Protein 2J1D (pdb70)

Secondary structure (P-SEA, 3-state):
cbbbbbcbbbbbccccccccccccccccccccaaaaaaacaaaaaaaaccccccccccccaaaaaaaaaaaaaacccaaaaaaaaaaccccccccaaaaaaaaaacccaaaaaaaaacccccccccaaaaaaaaaaaccaaaaaaaaaaaaaaaaaaaaacaaaaaaaaaaaaaaaccaaaaaaaaaaaaaaaaaaccccccccccccccccccccccccccccccaaaaaaaaacccccccccccccccaaaaaaaccaaaaaaaaaaaaaaaaaaaaaaaaaaaccccccccccccaaaaaaaaaaaaaaaaaaaaaaaaaaaaaaaaaccccccccccaaaaaaaaaaaaaaaaaaaaaaaaaaaaaaaaaaaaaaaaaaaaaaaaaaaaac

Sequence (395 aa):
KSIPQPTNALKSFNWSKLPENKLEGTVWTEIDDTKVFKILDLEDLERTFSAYQKELSVIDGRRAQNCNILLSRLKLSNDEIKRAILTMDEQEDLPKDMLEQLLKFVPEKSDIDLLEEHKHELDRMAKADRFLFEMSRINHYQQRLQSLYFKKKFAERVAEVKPKVEAIRSGSEEVFRSGALKQLLEVVLAFGNYMNKGQRGNAYGFKISSLNKIADTKSSIDKNITLLHYLITIVENKYPSVLNLNEELRDIPQAAKVNMTELDKEISTLRSGLKAVETELEYQKSQPPQPGDKFVSVVSQFITVASFSFSDVEDLLAEAKDLFTKAVKHFG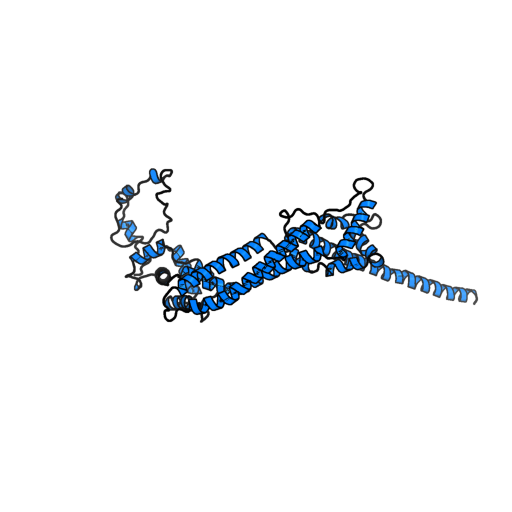EEAGKIQPDEFFGIFDQFLQAVSEAKQENENMRKKKEEEERRARMEAQLKEQRERERKMRKAK

Nearest PDB structures (foldseek):
  2j1d-assembly1_G-2  TM=1.003E+00  e=2.686E-51  Homo sapiens
  2z6e-assembly1_B  TM=9.834E-01  e=9.399E-45  unclassified
  2z6e-assembly1_A  TM=9.762E-01  e=1.343E-44  unclassified
  2z6e-assembly2_D  TM=9.800E-01  e=4.093E-44  unclassified
  2z6e-assembly2_C  TM=9.872E-01  e=8.732E-44  unclassified

Radius of gyration: 37.24 Å; Cα contacts (8 Å, |Δi|>4): 347; chains: 1; bounding box: 54×69×130 Å

B-factor: mean 68.53, std 13.22, range [30.01, 106.62]

Foldseek 3Di:
DADDDDPAAFADDPDDDDPPVPDPPDCVVVDDCNVVRVVDPVVVVCVVTPLPVVAGHHPDPVLQVLVVVLCVVLVDALVRVLLCLQQLRPVVSQDLVSLVSVLVSAADPVLQVVLVVVVVPLVRHDRSSNNNNSCVPRVPSNLSSLLSNLLNCLVVLLVVQQLLLCLLQLLLVLLLPQPLVVVLQVVVLVVQLVVVPDPSHPDPGDFLLVLVCQQVAADPVDRNDTSLLVSLVVCVVPPVSNVCSCVSNVSLVVLLPDDPVVSVVSLVCLVVSLVSLVVVLVVVVPDDDDPSRCSVVVSVVSCVCSVVSSVVVVVSNVNSLVSSQVSCVSRPHDPPPDGSNGVSVSVVVSSVVSVVSVVVSVVVVVVVVVCVVVVVVCVVVVVVVVVVVVVVVVD

Structure (mmCIF, N/CA/C/O backbone):
data_2J1D
#
_entry.id   2J1D
#
_cell.length_a   100.897
_cell.length_b   100.343
_cell.length_c   148.397
_cell.angle_alpha   90.00
_cell.angle_beta   90.00
_cell.angle_gamma   90.00
#
_symmetry.space_group_name_H-M   'I 2 2 2'
#
loop_
_entity.id
_entity.type
_entity.pdbx_description
1 polymer 'DISHEVELED-ASSOCIATED ACTIVATOR OF MORPHOGENESIS 1'
2 non-polymer 'PHOSPHATE ION'
3 non-polymer GLYCEROL
4 water water
#
loop_
_atom_site.group_PDB
_atom_site.id
_atom_site.type_symbol
_atom_site.label_atom_id
_atom_site.label_alt_id
_atom_site.label_comp_id
_atom_site.label_asym_id
_atom_site.label_entity_id
_atom_site.label_seq_id
_atom_site.pdbx_PDB_ins_code
_atom_site.Cartn_x
_atom_site.Cartn_y
_atom_site.Cartn_z
_atom_site.occupancy
_atom_site.B_iso_or_equiv
_atom_site.auth_seq_id
_atom_site.auth_comp_id
_atom_site.auth_asym_id
_atom_site.auth_atom_id
_atom_site.pdbx_PDB_model_num
ATOM 1 N N . LYS A 1 6 ? 49.283 45.693 -45.583 1.00 95.53 601 LYS G N 1
ATOM 2 C CA . LYS A 1 6 ? 48.698 44.510 -44.882 1.00 95.55 601 LYS G CA 1
ATOM 3 C C . LYS A 1 6 ? 49.237 43.199 -45.499 1.00 95.41 601 LYS G C 1
ATOM 4 O O . LYS A 1 6 ? 50.005 42.481 -44.858 1.00 95.37 601 LYS G O 1
ATOM 10 N N . SER A 1 7 ? 48.817 42.912 -46.737 1.00 95.28 602 SER G N 1
ATOM 11 C CA . SER A 1 7 ? 49.471 41.895 -47.684 1.00 95.19 602 SER G CA 1
ATOM 12 C C . SER A 1 7 ? 49.419 40.372 -47.758 1.00 94.97 602 SER G C 1
ATOM 13 O O . SER A 1 7 ? 50.129 39.817 -48.611 1.00 95.17 602 SER G O 1
ATOM 16 N N . ILE A 1 8 ? 48.655 39.531 -47.018 1.00 94.50 603 ILE G N 1
ATOM 17 C CA . ILE A 1 8 ? 48.841 38.095 -47.051 1.00 94.00 603 ILE G CA 1
ATOM 18 C C . ILE A 1 8 ? 47.799 37.546 -48.060 1.00 93.58 603 ILE G C 1
ATOM 19 O O . ILE A 1 8 ? 46.750 38.174 -48.243 1.00 93.50 603 ILE G O 1
ATOM 24 N N . PRO A 1 9 ? 48.082 36.413 -48.751 1.00 93.02 604 PRO G N 1
ATOM 25 C CA . PRO A 1 9 ? 47.073 35.834 -49.646 1.00 92.72 604 PRO G CA 1
ATOM 26 C C . PRO A 1 9 ? 46.160 34.894 -48.880 1.00 92.52 604 PRO G C 1
ATOM 27 O O . PRO A 1 9 ? 46.525 34.441 -47.801 1.00 92.78 604 PRO G O 1
ATOM 31 N N . GLN A 1 10 ? 44.990 34.583 -49.424 1.00 92.30 605 GLN G N 1
ATOM 32 C CA . GLN A 1 10 ? 44.041 33.730 -48.698 1.00 91.93 605 GLN G CA 1
ATOM 33 C C . GLN A 1 10 ? 43.642 32.508 -49.546 1.00 91.15 605 GLN G C 1
ATOM 34 O O . GLN A 1 10 ? 43.731 32.551 -50.770 1.00 90.67 605 GLN G O 1
ATOM 40 N N . PRO A 1 11 ? 43.245 31.403 -48.883 1.00 90.51 606 PRO G N 1
ATOM 41 C CA . PRO A 1 11 ? 43.076 30.086 -49.509 1.00 90.20 606 PRO G CA 1
ATOM 42 C C . PRO A 1 11 ? 41.979 29.993 -50.567 1.00 90.00 606 PRO G C 1
ATOM 43 O O . PRO A 1 11 ? 41.087 30.844 -50.614 1.00 90.12 606 PRO G O 1
ATOM 47 N N . THR A 1 12 ? 42.046 28.950 -51.395 1.00 89.53 607 THR G N 1
ATOM 48 C CA . THR A 1 12 ? 40.960 28.637 -52.327 1.00 89.29 607 THR G CA 1
ATOM 49 C C . THR A 1 12 ? 39.737 28.110 -51.557 1.00 88.48 607 THR G C 1
ATOM 50 O O . THR A 1 12 ? 38.624 28.587 -51.775 1.00 88.49 607 THR G O 1
ATOM 54 N N . ASN A 1 13 ? 39.949 27.147 -50.653 1.00 87.59 608 ASN G N 1
ATOM 55 C CA . ASN A 1 13 ? 38.900 26.719 -49.697 1.00 86.71 608 ASN G CA 1
ATOM 56 C C . ASN A 1 13 ? 39.307 26.891 -48.231 1.00 85.77 608 ASN G C 1
ATOM 57 O O . ASN A 1 13 ? 40.491 26.882 -47.887 1.00 85.39 608 ASN G O 1
ATOM 62 N N . ALA A 1 14 ? 38.290 27.015 -47.385 1.00 84.62 609 ALA G N 1
ATOM 63 C CA . ALA A 1 14 ? 38.441 27.256 -45.954 1.00 83.89 609 ALA G CA 1
ATOM 64 C C . ALA A 1 14 ? 39.333 26.224 -45.271 1.00 83.10 609 ALA G C 1
ATOM 65 O O . ALA A 1 14 ? 39.351 25.047 -45.650 1.00 83.14 609 ALA G O 1
ATOM 67 N N . LEU A 1 15 ? 40.065 26.683 -44.261 1.00 81.80 610 LEU G N 1
ATOM 68 C CA . LEU A 1 15 ? 41.006 25.838 -43.539 1.00 81.06 610 LEU G CA 1
ATOM 69 C C . LEU A 1 15 ? 40.566 25.611 -42.090 1.00 80.56 610 LEU G C 1
ATOM 70 O O . LEU A 1 15 ? 39.742 26.346 -41.551 1.00 80.67 610 LEU G O 1
ATOM 75 N N . LYS A 1 16 ? 41.110 24.552 -41.498 1.00 79.96 611 LYS G N 1
ATOM 76 C CA . LYS A 1 16 ? 41.115 24.344 -40.047 1.00 79.27 611 LYS G CA 1
ATOM 77 C C . LYS A 1 16 ? 41.798 25.517 -39.334 1.00 78.70 611 LYS G C 1
ATOM 78 O O . LYS A 1 16 ? 42.745 26.105 -39.868 1.00 78.05 611 LYS G O 1
ATOM 84 N N . SER A 1 17 ? 41.345 25.830 -38.117 1.00 77.83 612 SER G N 1
ATOM 85 C CA . SER A 1 17 ? 41.893 26.973 -37.377 1.00 76.81 612 SER G CA 1
ATOM 86 C C . SER A 1 17 ? 43.101 26.619 -36.520 1.00 76.15 612 SER G C 1
ATOM 87 O O . SER A 1 17 ? 43.274 25.472 -36.093 1.00 75.60 612 SER G O 1
ATOM 90 N N . PHE A 1 18 ? 43.943 27.625 -36.299 1.00 75.35 613 PHE G N 1
ATOM 91 C CA . PHE A 1 18 ? 45.002 27.567 -35.294 1.00 75.08 613 PHE G CA 1
ATOM 92 C C . PHE A 1 18 ? 44.524 28.371 -34.070 1.00 74.17 613 PHE G C 1
ATOM 93 O O . PHE A 1 18 ? 44.240 29.564 -34.164 1.00 73.43 613 PHE G O 1
ATOM 101 N N . ASN A 1 19 ? 44.416 27.693 -32.934 1.00 73.48 614 ASN G N 1
ATOM 102 C CA . ASN A 1 19 ? 43.897 28.306 -31.723 1.00 73.57 614 ASN G CA 1
ATOM 103 C C . ASN A 1 19 ? 44.912 29.200 -31.017 1.00 73.42 614 ASN G C 1
ATOM 104 O O . ASN A 1 19 ? 45.309 28.935 -29.881 1.00 73.76 614 ASN G O 1
ATOM 109 N N . TRP A 1 20 ? 45.311 30.281 -31.674 1.00 73.07 615 TRP G N 1
ATOM 110 C CA . TRP A 1 20 ? 46.336 31.159 -31.104 1.00 72.53 615 TRP G CA 1
ATOM 111 C C . TRP A 1 20 ? 45.685 32.240 -30.266 1.00 72.49 615 TRP G C 1
ATOM 112 O O . TRP A 1 20 ? 44.482 32.334 -30.235 1.00 71.60 615 TRP G O 1
ATOM 123 N N . SER A 1 21 ? 46.499 33.011 -29.548 1.00 72.64 616 SER G N 1
ATOM 124 C CA . SER A 1 21 ? 46.060 34.243 -28.906 1.00 72.57 616 SER G CA 1
ATOM 125 C C . SER A 1 21 ? 46.895 35.376 -29.474 1.00 72.06 616 SER G C 1
ATOM 126 O O . SER A 1 21 ? 48.098 35.423 -29.268 1.00 72.29 616 SER G O 1
ATOM 129 N N . LYS A 1 22 ? 46.260 36.282 -30.201 1.00 71.78 617 LYS G N 1
ATOM 130 C CA . LYS A 1 22 ? 46.975 37.374 -30.845 1.00 71.64 617 LYS G CA 1
ATOM 131 C C . LYS A 1 22 ? 47.450 38.399 -29.833 1.00 71.51 617 LYS G C 1
ATOM 132 O O . LYS A 1 22 ? 46.779 38.656 -28.830 1.00 71.75 617 LYS G O 1
ATOM 138 N N . LEU A 1 23 ? 48.613 38.974 -30.107 1.00 71.44 618 LEU G N 1
ATOM 139 C CA . LEU A 1 23 ? 49.118 40.100 -29.342 1.00 71.63 618 LEU G CA 1
ATOM 140 C C . LEU A 1 23 ? 48.494 41.371 -29.903 1.00 71.90 618 LEU G C 1
ATOM 141 O O . LEU A 1 23 ? 48.547 41.598 -31.113 1.00 71.80 618 LEU G O 1
ATOM 146 N N . PRO A 1 24 ? 47.908 42.209 -29.034 1.00 72.28 619 PRO G N 1
ATOM 147 C CA . PRO A 1 24 ? 47.494 43.532 -29.498 1.00 72.55 619 PRO G CA 1
ATOM 148 C C . PRO A 1 24 ? 48.668 44.281 -30.127 1.00 72.75 619 PRO G C 1
ATOM 149 O O . PRO A 1 24 ? 49.808 44.118 -29.692 1.00 72.62 619 PRO G O 1
ATOM 153 N N . GLU A 1 25 ? 48.393 45.085 -31.148 1.00 72.97 620 GLU G N 1
ATOM 154 C CA . GLU A 1 25 ? 49.450 45.830 -31.829 1.00 73.20 620 GLU G CA 1
ATOM 155 C C . GLU A 1 25 ? 50.060 46.908 -30.916 1.00 73.18 620 GLU G C 1
ATOM 156 O O . GLU A 1 25 ? 51.224 47.287 -31.081 1.00 73.08 620 GLU G O 1
ATOM 162 N N . ASN A 1 26 ? 49.281 47.378 -29.940 1.00 73.17 621 ASN G N 1
ATOM 163 C CA . ASN A 1 26 ? 49.764 48.361 -28.956 1.00 73.15 621 ASN G CA 1
ATOM 164 C C . ASN A 1 26 ? 50.760 47.788 -27.945 1.00 72.88 621 ASN G C 1
ATOM 165 O O . ASN A 1 26 ? 51.273 48.510 -27.087 1.00 72.62 621 ASN G O 1
ATOM 170 N N . LYS A 1 27 ? 51.022 46.489 -28.062 1.00 72.85 622 LYS G N 1
ATOM 171 C CA . LYS A 1 27 ? 52.006 45.793 -27.229 1.00 72.89 622 LYS G CA 1
ATOM 172 C C . LYS A 1 27 ? 53.281 45.402 -27.974 1.00 72.37 622 LYS G C 1
ATOM 173 O O . LYS A 1 27 ? 54.133 44.709 -27.416 1.00 72.56 622 LYS G O 1
ATOM 179 N N . LEU A 1 28 ? 53.423 45.855 -29.217 1.00 71.80 623 LEU G N 1
ATOM 180 C CA . LEU A 1 28 ? 54.636 45.608 -29.993 1.00 71.41 623 LEU G CA 1
ATOM 181 C C . LEU A 1 28 ? 55.606 46.765 -29.801 1.00 71.29 623 LEU G C 1
ATOM 182 O O . LEU A 1 28 ? 55.521 47.481 -28.803 1.00 71.42 623 LEU G O 1
ATOM 187 N N . GLU A 1 29 ? 56.543 46.924 -30.733 1.00 70.96 624 GLU G N 1
ATOM 188 C CA . GLU A 1 29 ? 57.503 48.037 -30.713 1.00 70.85 624 GLU G CA 1
ATOM 189 C C . GLU A 1 29 ? 58.727 47.708 -29.866 1.00 70.17 624 GLU G C 1
ATOM 190 O O . GLU A 1 29 ? 59.804 48.269 -30.086 1.00 70.40 624 GLU G O 1
ATOM 196 N N . GLY A 1 30 ? 58.562 46.801 -28.909 1.00 69.27 625 GLY G N 1
ATOM 197 C CA . GLY A 1 30 ? 59.679 46.346 -28.100 1.00 68.75 625 GLY G CA 1
ATOM 198 C C . GLY A 1 30 ? 60.128 44.947 -28.461 1.00 68.16 625 GLY G C 1
ATOM 199 O O . GLY A 1 30 ? 61.188 44.515 -28.031 1.00 68.46 625 GLY G O 1
ATOM 200 N N . THR A 1 31 ? 59.338 44.259 -29.279 1.00 67.44 626 THR G N 1
ATOM 201 C CA . THR A 1 31 ? 59.304 42.794 -29.279 1.00 66.90 626 THR G CA 1
ATOM 202 C C . THR A 1 31 ? 60.011 42.176 -30.478 1.00 66.70 626 THR G C 1
ATOM 203 O O . THR A 1 31 ? 60.480 42.892 -31.354 1.00 66.67 626 THR G O 1
ATOM 207 N N . VAL A 1 32 ? 60.090 40.844 -30.506 1.00 66.69 627 VAL G N 1
ATOM 208 C CA . VAL A 1 32 ? 60.590 40.113 -31.691 1.00 66.66 627 VAL G CA 1
ATOM 209 C C . VAL A 1 32 ? 59.849 40.478 -32.972 1.00 66.93 627 VAL G C 1
ATOM 210 O O . VAL A 1 32 ? 60.408 40.417 -34.064 1.00 67.05 627 VAL G O 1
ATOM 214 N N . TRP A 1 33 ? 58.578 40.822 -32.833 1.00 67.20 628 TRP G N 1
ATOM 215 C CA . TRP A 1 33 ? 57.678 40.922 -33.979 1.00 67.43 628 TRP G CA 1
ATOM 216 C C . TRP A 1 33 ? 58.021 42.097 -34.896 1.00 67.89 628 TRP G C 1
ATOM 217 O O . TRP A 1 33 ? 57.802 42.033 -36.097 1.00 68.18 628 TRP G O 1
ATOM 228 N N . THR A 1 34 ? 58.571 43.152 -34.308 1.00 68.46 629 THR G N 1
ATOM 229 C CA . THR A 1 34 ? 59.300 44.202 -35.020 1.00 68.88 629 THR G CA 1
ATOM 230 C C . THR A 1 34 ? 60.295 43.682 -36.067 1.00 69.31 629 THR G C 1
ATOM 231 O O . THR A 1 34 ? 60.476 44.293 -37.114 1.00 69.23 629 THR G O 1
ATOM 235 N N . GLU A 1 35 ? 60.935 42.556 -35.768 1.00 69.98 630 GLU G N 1
ATOM 236 C CA . GLU A 1 35 ? 61.940 41.946 -36.644 1.00 70.46 630 GLU G CA 1
ATOM 237 C C . GLU A 1 35 ? 61.380 40.820 -37.525 1.00 70.06 630 GLU G C 1
ATOM 238 O O . GLU A 1 35 ? 62.118 40.204 -38.294 1.00 69.82 630 GLU G O 1
ATOM 244 N N . ILE A 1 36 ? 60.086 40.549 -37.403 1.00 69.88 631 ILE G N 1
ATOM 245 C CA . ILE A 1 36 ? 59.458 39.398 -38.057 1.00 69.94 631 ILE G CA 1
ATOM 246 C C . ILE A 1 36 ? 58.492 39.874 -39.159 1.00 70.04 631 ILE G C 1
ATOM 247 O O . ILE A 1 36 ? 57.898 40.949 -39.055 1.00 69.80 631 ILE G O 1
ATOM 252 N N . ASP A 1 37 ? 58.367 39.082 -40.221 1.00 70.21 632 ASP G N 1
ATOM 253 C CA . ASP A 1 37 ? 57.531 39.445 -41.372 1.00 70.54 632 ASP G CA 1
ATOM 254 C C . ASP A 1 37 ? 57.033 38.194 -42.111 1.00 70.87 632 ASP G C 1
ATOM 255 O O . ASP A 1 37 ? 57.779 37.555 -42.859 1.00 70.67 632 ASP G O 1
ATOM 260 N N . ASP A 1 38 ? 55.769 37.846 -41.898 1.00 71.36 633 ASP G N 1
ATOM 261 C CA . ASP A 1 38 ? 55.242 36.597 -42.440 1.00 72.12 633 ASP G CA 1
ATOM 262 C C . ASP A 1 38 ? 55.010 36.644 -43.954 1.00 72.68 633 ASP G C 1
ATOM 263 O O . ASP A 1 38 ? 54.846 35.595 -44.585 1.00 72.73 633 ASP G O 1
ATOM 268 N N . THR A 1 39 ? 55.033 37.843 -44.543 1.00 73.42 634 THR G N 1
ATOM 269 C CA . THR A 1 39 ? 54.674 37.997 -45.962 1.00 74.00 634 THR G CA 1
ATOM 270 C C . THR A 1 39 ? 55.649 37.302 -46.921 1.00 74.29 634 THR G C 1
ATOM 271 O O . THR A 1 39 ? 55.285 36.998 -48.055 1.00 74.54 634 THR G O 1
ATOM 275 N N . LYS A 1 40 ? 56.869 37.039 -46.460 1.00 74.62 635 LYS G N 1
ATOM 276 C CA . LYS A 1 40 ? 57.860 36.308 -47.267 1.00 74.99 635 LYS G CA 1
ATOM 277 C C . LYS A 1 40 ? 57.681 34.782 -47.204 1.00 75.11 635 LYS G C 1
ATOM 278 O O . LYS A 1 40 ? 57.972 34.071 -48.167 1.00 75.34 635 LYS G O 1
ATOM 284 N N . VAL A 1 41 ? 57.174 34.293 -46.082 1.00 75.11 636 VAL G N 1
ATOM 285 C CA . VAL A 1 41 ? 56.877 32.869 -45.915 1.00 75.06 636 VAL G CA 1
ATOM 286 C C . VAL A 1 41 ? 55.902 32.329 -46.974 1.00 75.36 636 VAL G C 1
ATOM 287 O O . VAL A 1 41 ? 56.043 31.192 -47.423 1.00 75.26 636 VAL G O 1
ATOM 291 N N . PHE A 1 42 ? 54.936 33.154 -47.379 1.00 75.75 637 PHE G N 1
ATOM 292 C CA . PHE A 1 42 ? 53.854 32.735 -48.284 1.00 76.01 637 PHE G CA 1
ATOM 293 C C . PHE A 1 42 ? 54.378 32.353 -49.658 1.00 76.32 637 PHE G C 1
ATOM 294 O O . PHE A 1 42 ? 53.865 31.443 -50.308 1.00 76.64 637 PHE G O 1
ATOM 302 N N . LYS A 1 43 ? 55.403 33.074 -50.086 1.00 76.66 638 LYS G N 1
ATOM 303 C CA . LYS A 1 43 ? 56.131 32.798 -51.321 1.00 76.70 638 LYS G CA 1
ATOM 304 C C . LYS A 1 43 ? 56.950 31.500 -51.236 1.00 76.71 638 LYS G C 1
ATOM 305 O O . LYS A 1 43 ? 57.150 30.810 -52.240 1.00 77.23 638 LYS G O 1
ATOM 311 N N . ILE A 1 44 ? 57.440 31.193 -50.038 1.00 76.50 639 ILE G N 1
ATOM 312 C CA . ILE A 1 44 ? 58.317 30.041 -49.794 1.00 76.16 639 ILE G CA 1
ATOM 313 C C . ILE A 1 44 ? 57.521 28.749 -49.601 1.00 76.07 639 ILE G C 1
ATOM 314 O O . ILE A 1 44 ? 57.871 27.710 -50.151 1.00 75.56 639 ILE G O 1
ATOM 319 N N . LEU A 1 45 ? 56.445 28.830 -48.824 1.00 76.32 640 LEU G N 1
ATOM 320 C CA . LEU A 1 45 ? 55.602 27.665 -48.534 1.00 76.35 640 LEU G CA 1
ATOM 321 C C . LEU A 1 45 ? 54.863 27.111 -49.754 1.00 76.79 640 LEU G C 1
ATOM 322 O O . LEU A 1 45 ? 54.443 27.852 -50.644 1.00 76.47 640 LEU G O 1
ATOM 327 N N . ASP A 1 46 ? 54.721 25.789 -49.767 1.00 77.36 641 ASP G N 1
ATOM 328 C CA . ASP A 1 46 ? 53.760 25.113 -50.618 1.00 77.79 641 ASP G CA 1
ATOM 329 C C . ASP A 1 46 ? 52.407 25.245 -49.934 1.00 78.24 641 ASP G C 1
ATOM 330 O O . ASP A 1 46 ? 52.019 24.414 -49.113 1.00 78.50 641 ASP G O 1
ATOM 335 N N . LEU A 1 47 ? 51.708 26.324 -50.262 1.00 78.81 642 LEU G N 1
ATOM 336 C CA . LEU A 1 47 ? 50.409 26.627 -49.672 1.00 79.13 642 LEU G CA 1
ATOM 337 C C . LEU A 1 47 ? 49.353 25.590 -50.071 1.00 79.54 642 LEU G C 1
ATOM 338 O O . LEU A 1 47 ? 48.550 25.167 -49.250 1.00 80.16 642 LEU G O 1
ATOM 343 N N . GLU A 1 48 ? 49.374 25.177 -51.329 1.00 79.93 643 GLU G N 1
ATOM 344 C CA . GLU A 1 48 ? 48.501 24.106 -51.829 1.00 80.31 643 GLU G CA 1
ATOM 345 C C . GLU A 1 48 ? 48.564 22.833 -50.958 1.00 80.18 643 GLU G C 1
ATOM 346 O O . GLU A 1 48 ? 47.533 22.198 -50.713 1.00 79.86 643 GLU G O 1
ATOM 352 N N . ASP A 1 49 ? 49.765 22.474 -50.488 1.00 80.05 644 ASP G N 1
ATOM 353 C CA . ASP A 1 49 ? 49.948 21.302 -49.611 1.00 79.91 644 ASP G CA 1
ATOM 354 C C . ASP A 1 49 ? 49.366 21.557 -48.219 1.00 79.86 644 ASP G C 1
ATOM 355 O O . ASP A 1 49 ? 48.798 20.659 -47.603 1.00 79.67 644 ASP G O 1
ATOM 360 N N . LEU A 1 50 ? 49.515 22.788 -47.738 1.00 79.99 645 LEU G N 1
ATOM 361 C CA . LEU A 1 50 ? 48.997 23.213 -46.430 1.00 79.81 645 LEU G CA 1
ATOM 362 C C . LEU A 1 50 ? 47.473 23.067 -46.432 1.00 80.10 645 LEU G C 1
ATOM 363 O O . LEU A 1 50 ? 46.880 22.484 -45.521 1.00 80.00 645 LEU G O 1
ATOM 368 N N . GLU A 1 51 ? 46.857 23.602 -47.486 1.00 80.32 646 GLU G N 1
ATOM 369 C CA . GLU A 1 51 ? 45.398 23.557 -47.697 1.00 80.37 646 GLU G CA 1
ATOM 370 C C . GLU A 1 51 ? 44.798 22.161 -47.783 1.00 80.01 646 GLU G C 1
ATOM 371 O O . GLU A 1 51 ? 43.732 21.908 -47.229 1.00 79.95 646 GLU G O 1
ATOM 377 N N . ARG A 1 52 ? 45.457 21.284 -48.531 1.00 79.69 647 ARG G N 1
ATOM 378 C CA . ARG A 1 52 ? 45.051 19.884 -48.637 1.00 79.48 647 ARG G CA 1
ATOM 379 C C . ARG A 1 52 ? 45.092 19.203 -47.275 1.00 78.76 647 ARG G C 1
ATOM 380 O O . ARG A 1 52 ? 44.141 18.534 -46.878 1.00 78.79 647 ARG G O 1
ATOM 388 N N . THR A 1 53 ? 46.192 19.396 -46.555 1.00 78.09 648 THR G N 1
ATOM 389 C CA . THR A 1 53 ? 46.452 18.615 -45.337 1.00 77.31 648 THR G CA 1
ATOM 390 C C . THR A 1 53 ? 45.719 19.144 -44.095 1.00 76.92 648 THR G C 1
ATOM 391 O O . THR A 1 53 ? 45.512 18.395 -43.145 1.00 76.71 648 THR G O 1
ATOM 395 N N . PHE A 1 54 ? 45.299 20.413 -44.134 1.00 76.73 649 PHE G N 1
ATOM 396 C CA . PHE A 1 54 ? 44.469 21.029 -43.074 1.00 76.48 649 PHE G CA 1
ATOM 397 C C . PHE A 1 54 ? 43.212 21.727 -43.618 1.00 76.80 649 PHE G C 1
ATOM 398 O O . PHE A 1 54 ? 42.835 22.810 -43.169 1.00 76.90 649 PHE G O 1
ATOM 406 N N . SER A 1 55 ? 42.545 21.090 -44.569 1.00 77.21 650 SER G N 1
ATOM 407 C CA . SER A 1 55 ? 41.278 21.622 -45.076 1.00 77.57 650 SER G CA 1
ATOM 408 C C . SER A 1 55 ? 40.199 21.585 -43.979 1.00 77.48 650 SER G C 1
ATOM 409 O O . SER A 1 55 ? 40.232 20.731 -43.086 1.00 77.70 650 SER G O 1
ATOM 412 N N . ALA A 1 56 ? 39.270 22.540 -44.045 1.00 77.36 651 ALA G N 1
ATOM 413 C CA . ALA A 1 56 ? 38.152 22.656 -43.094 1.00 77.16 651 ALA G CA 1
ATOM 414 C C . ALA A 1 56 ? 37.220 21.454 -43.185 1.00 77.35 651 ALA G C 1
ATOM 415 O O . ALA A 1 56 ? 36.649 21.005 -42.187 1.00 77.37 651 ALA G O 1
ATOM 417 N N . TYR A 1 57 ? 37.079 20.946 -44.403 1.00 77.61 652 TYR G N 1
ATOM 418 C CA . TYR A 1 57 ? 36.199 19.831 -44.697 1.00 77.79 652 TYR G CA 1
ATOM 419 C C . TYR A 1 57 ? 36.880 18.475 -44.503 1.00 78.56 652 TYR G C 1
ATOM 420 O O . TYR A 1 57 ? 37.865 18.170 -45.158 1.00 78.90 652 TYR G O 1
ATOM 429 N N . GLN A 1 58 ? 36.311 17.683 -43.593 1.00 79.62 653 GLN G N 1
ATOM 430 C CA . GLN A 1 58 ? 36.913 16.464 -43.020 1.00 80.22 653 GLN G CA 1
ATOM 431 C C . GLN A 1 58 ? 38.126 16.757 -42.118 1.00 80.48 653 GLN G C 1
ATOM 432 O O . GLN A 1 58 ? 37.998 16.851 -40.887 1.00 80.51 653 GLN G O 1
ATOM 438 N N . LYS A 1 88 ? 30.987 14.806 -46.202 1.00 64.03 683 LYS G N 1
ATOM 439 C CA . LYS A 1 88 ? 32.208 15.403 -45.658 1.00 64.24 683 LYS G CA 1
ATOM 440 C C . LYS A 1 88 ? 31.881 16.528 -44.673 1.00 63.64 683 LYS G C 1
ATOM 441 O O . LYS A 1 88 ? 31.207 17.496 -45.024 1.00 64.08 683 LYS G O 1
ATOM 447 N N . GLU A 1 89 ? 32.380 16.403 -43.450 1.00 62.43 684 GLU G N 1
ATOM 448 C CA . GLU A 1 89 ? 31.981 17.297 -42.378 1.00 61.52 684 GLU G CA 1
ATOM 449 C C . GLU A 1 89 ? 32.882 18.525 -42.263 1.00 60.27 684 GLU G C 1
ATOM 450 O O . GLU A 1 89 ? 34.067 18.448 -42.540 1.00 60.01 684 GLU G O 1
ATOM 456 N N . LEU A 1 90 ? 32.293 19.647 -41.856 1.00 58.81 685 LEU G N 1
ATOM 457 C CA . LEU A 1 90 ? 33.017 20.884 -41.578 1.00 57.91 685 LEU G CA 1
ATOM 458 C C . LEU A 1 90 ? 33.580 20.799 -40.151 1.00 57.30 685 LEU G C 1
ATOM 459 O O . LEU A 1 90 ? 32.837 20.593 -39.176 1.00 55.89 685 LEU G O 1
ATOM 464 N N . SER A 1 91 ? 34.897 20.952 -40.043 1.00 56.73 686 SER G N 1
ATOM 465 C CA . SER A 1 91 ? 35.584 20.907 -38.746 1.00 56.90 686 SER G CA 1
ATOM 466 C C . SER A 1 91 ? 36.666 21.974 -38.716 1.00 56.42 686 SER G C 1
ATOM 467 O O . SER A 1 91 ? 37.629 21.911 -39.457 1.00 56.68 686 SER G O 1
ATOM 470 N N . VAL A 1 92 ? 36.485 22.965 -37.866 1.00 56.30 687 VAL G N 1
ATOM 471 C CA . VAL A 1 92 ? 37.339 24.142 -37.862 1.00 56.07 687 VAL G CA 1
ATOM 472 C C . VAL A 1 92 ? 37.941 24.385 -36.466 1.00 55.66 687 VAL G C 1
ATOM 473 O O . VAL A 1 92 ? 39.124 24.638 -36.349 1.00 55.81 687 VAL G O 1
ATOM 477 N N . ILE A 1 93 ? 37.124 24.295 -35.419 1.00 55.58 688 ILE G N 1
ATOM 478 C CA . ILE A 1 93 ? 37.594 24.265 -34.009 1.00 55.29 688 ILE G CA 1
ATOM 479 C C . ILE A 1 93 ? 38.701 23.206 -33.816 1.00 54.95 688 ILE G C 1
ATOM 480 O O . ILE A 1 93 ? 38.602 22.111 -34.364 1.00 54.57 688 ILE G O 1
ATOM 485 N N . ASP A 1 94 ? 39.745 23.518 -33.040 1.00 55.19 689 ASP G N 1
ATOM 486 C CA . ASP A 1 94 ? 40.887 22.578 -32.890 1.00 55.17 689 ASP G CA 1
ATOM 487 C C . ASP A 1 94 ? 40.474 21.239 -32.263 1.00 55.67 689 ASP G C 1
ATOM 488 O O . ASP A 1 94 ? 39.440 21.139 -31.601 1.00 55.65 689 ASP G O 1
ATOM 493 N N . GLY A 1 95 ? 41.299 20.223 -32.473 1.00 55.99 690 GLY G N 1
ATOM 494 C CA . GLY A 1 95 ? 40.946 18.855 -32.116 1.00 56.61 690 GLY G CA 1
ATOM 495 C C . GLY A 1 95 ? 40.863 18.603 -30.626 1.00 57.31 690 GLY G C 1
ATOM 496 O O . GLY A 1 95 ? 40.033 17.815 -30.170 1.00 57.80 690 GLY G O 1
ATOM 497 N N . ARG A 1 96 ? 41.725 19.273 -29.870 1.00 58.00 691 ARG G N 1
ATOM 498 C CA . ARG A 1 96 ? 41.746 19.167 -28.414 1.00 58.52 691 ARG G CA 1
ATOM 499 C C . ARG A 1 96 ? 40.448 19.691 -27.823 1.00 58.41 691 ARG G C 1
ATOM 500 O O . ARG A 1 96 ? 39.761 18.987 -27.090 1.00 58.10 691 ARG G O 1
ATOM 508 N N . ARG A 1 97 ? 40.124 20.935 -28.149 1.00 58.41 692 ARG G N 1
ATOM 509 C CA . ARG A 1 97 ? 38.892 21.541 -27.676 1.00 58.82 692 ARG G CA 1
ATOM 510 C C . ARG A 1 97 ? 37.658 20.788 -28.168 1.00 58.64 692 ARG G C 1
ATOM 511 O O . ARG A 1 97 ? 36.740 20.533 -27.388 1.00 58.15 692 ARG G O 1
ATOM 519 N N . ALA A 1 98 ? 37.672 20.389 -29.436 1.00 58.65 693 ALA G N 1
ATOM 520 C CA . ALA A 1 98 ? 36.600 19.580 -30.017 1.00 58.84 693 ALA G CA 1
ATOM 521 C C . ALA A 1 98 ? 36.398 18.254 -29.278 1.00 59.33 693 ALA G C 1
ATOM 522 O O . ALA A 1 98 ? 35.273 17.916 -28.936 1.00 59.62 693 ALA G O 1
ATOM 524 N N . GLN A 1 99 ? 37.468 17.501 -29.029 1.00 60.16 694 GLN G N 1
ATOM 525 C CA . GLN A 1 99 ? 37.344 16.243 -28.277 1.00 60.88 694 GLN G CA 1
ATOM 526 C C . GLN A 1 99 ? 36.847 16.463 -26.844 1.00 60.93 694 GLN G C 1
ATOM 527 O O . GLN A 1 99 ? 36.117 15.634 -26.319 1.00 61.12 694 GLN G O 1
ATOM 533 N N . ASN A 1 100 ? 37.263 17.557 -26.205 1.00 61.04 695 ASN G N 1
ATOM 534 C CA . ASN A 1 100 ? 36.777 17.895 -24.861 1.00 61.07 695 ASN G CA 1
ATOM 535 C C . ASN A 1 100 ? 35.270 18.090 -24.830 1.00 61.12 695 ASN G C 1
ATOM 536 O O . ASN A 1 100 ? 34.630 17.703 -23.862 1.00 61.15 695 ASN G O 1
ATOM 541 N N . CYS A 1 101 ? 34.741 18.736 -25.873 1.00 61.42 696 CYS G N 1
ATOM 542 C CA . CYS A 1 101 ? 33.300 18.927 -26.068 1.00 62.16 696 CYS G CA 1
ATOM 543 C C . CYS A 1 101 ? 32.593 17.607 -26.253 1.00 61.70 696 CYS G C 1
ATOM 544 O O . CYS A 1 101 ? 31.560 17.366 -25.637 1.00 61.80 696 CYS G O 1
ATOM 547 N N . ASN A 1 102 ? 33.122 16.780 -27.154 1.00 61.09 697 ASN G N 1
ATOM 548 C CA . ASN A 1 102 ? 32.496 15.505 -27.470 1.00 60.67 697 ASN G CA 1
ATOM 549 C C . ASN A 1 102 ? 32.391 14.596 -26.241 1.00 60.76 697 ASN G C 1
ATOM 550 O O . ASN A 1 102 ? 31.427 13.838 -26.107 1.00 60.91 697 ASN G O 1
ATOM 555 N N . ILE A 1 103 ? 33.362 14.700 -25.335 1.00 60.57 698 ILE G N 1
ATOM 556 C CA . ILE A 1 103 ? 33.302 14.006 -24.050 1.00 60.49 698 ILE G CA 1
ATOM 557 C C . ILE A 1 103 ? 32.138 14.527 -23.193 1.00 60.55 698 ILE G C 1
ATOM 558 O O . ILE A 1 103 ? 31.341 13.743 -22.676 1.00 60.69 698 ILE G O 1
ATOM 563 N N . LEU A 1 104 ? 32.043 15.848 -23.063 1.00 60.47 699 LEU G N 1
ATOM 564 C CA . LEU A 1 104 ? 30.980 16.491 -22.291 1.00 60.29 699 LEU G CA 1
ATOM 565 C C . LEU A 1 104 ? 29.599 16.227 -22.865 1.00 60.37 699 LEU G C 1
ATOM 566 O O . LEU A 1 104 ? 28.650 16.034 -22.108 1.00 60.41 699 LEU G O 1
ATOM 571 N N . LEU A 1 105 ? 29.474 16.266 -24.192 1.00 60.18 700 LEU G N 1
ATOM 572 C CA . LEU A 1 105 ? 28.182 16.044 -24.845 1.00 59.97 700 LEU G CA 1
ATOM 573 C C . LEU A 1 105 ? 27.725 14.584 -24.736 1.00 60.30 700 LEU G C 1
ATOM 574 O O . LEU A 1 105 ? 26.535 14.310 -24.625 1.00 60.53 700 LEU G O 1
ATOM 579 N N . SER A 1 106 ? 28.672 13.655 -24.756 1.00 60.74 701 SER G N 1
ATOM 580 C CA . SER A 1 106 ? 28.363 12.232 -24.640 1.00 61.25 701 SER G CA 1
ATOM 581 C C . SER A 1 106 ? 27.949 11.874 -23.209 1.00 61.67 701 SER G C 1
ATOM 582 O O . SER A 1 106 ? 27.336 10.829 -22.960 1.00 61.85 701 SER G O 1
ATOM 585 N N . ARG A 1 107 ? 28.306 12.766 -22.289 1.00 61.97 702 ARG G N 1
ATOM 586 C CA . ARG A 1 107 ? 28.036 12.654 -20.862 1.00 62.31 702 ARG G CA 1
ATOM 587 C C . ARG A 1 107 ? 26.709 13.340 -20.509 1.00 62.01 702 ARG G C 1
ATOM 588 O O . ARG A 1 107 ? 25.903 12.818 -19.739 1.00 62.19 702 ARG G O 1
ATOM 596 N N . LEU A 1 108 ? 26.496 14.512 -21.094 1.00 61.68 703 LEU G N 1
ATOM 597 C CA . LEU A 1 108 ? 25.282 15.300 -20.903 1.00 61.48 703 LEU G CA 1
ATOM 598 C C . LEU A 1 108 ? 24.061 14.635 -21.540 1.00 61.32 703 LEU G C 1
ATOM 599 O O . LEU A 1 108 ? 22.942 14.744 -21.028 1.00 61.26 703 LEU G O 1
ATOM 604 N N . LYS A 1 109 ? 24.291 13.996 -22.688 1.00 61.01 704 LYS G N 1
ATOM 605 C CA . LYS A 1 109 ? 23.269 13.251 -23.447 1.00 60.71 704 LYS G CA 1
ATOM 606 C C . LYS A 1 109 ? 22.065 14.082 -23.920 1.00 59.93 704 LYS G C 1
ATOM 607 O O . LYS A 1 109 ? 20.983 13.553 -24.122 1.00 60.15 704 LYS G O 1
ATOM 613 N N . LEU A 1 110 ? 22.287 15.374 -24.136 1.00 59.11 705 LEU G N 1
ATOM 614 C CA . LEU A 1 110 ? 21.269 16.296 -24.618 1.00 58.32 705 LEU G CA 1
ATOM 615 C C . LEU A 1 110 ? 21.611 16.778 -26.022 1.00 58.05 705 LEU G C 1
ATOM 616 O O . LEU A 1 110 ? 22.773 16.916 -26.367 1.00 58.66 705 LEU G O 1
ATOM 621 N N . SER A 1 111 ? 20.597 17.041 -26.831 1.00 57.80 706 SER G N 1
ATOM 622 C CA . SER A 1 111 ? 20.806 17.636 -28.142 1.00 57.65 706 SER G CA 1
ATOM 623 C C . SER A 1 111 ? 20.918 19.143 -27.944 1.00 57.31 706 SER G C 1
ATOM 624 O O . SER A 1 111 ? 20.660 19.636 -26.863 1.00 57.56 706 SER G O 1
ATOM 627 N N . ASN A 1 112 ? 21.290 19.881 -28.977 1.00 57.00 707 ASN G N 1
ATOM 628 C CA . ASN A 1 112 ? 21.350 21.337 -28.852 1.00 56.93 707 ASN G CA 1
ATOM 629 C C . ASN A 1 112 ? 19.997 21.986 -28.590 1.00 57.10 707 ASN G C 1
ATOM 630 O O . ASN A 1 112 ? 19.946 23.021 -27.930 1.00 57.27 707 ASN G O 1
ATOM 635 N N . ASP A 1 113 ? 18.918 21.393 -29.121 1.00 57.30 708 ASP G N 1
ATOM 636 C CA . ASP A 1 113 ? 17.559 21.910 -28.922 1.00 56.86 708 ASP G CA 1
ATOM 637 C C . ASP A 1 113 ? 17.279 21.811 -27.442 1.00 57.00 708 ASP G C 1
ATOM 638 O O . ASP A 1 113 ? 16.872 22.792 -26.818 1.00 56.84 708 ASP G O 1
ATOM 643 N N . GLU A 1 114 ? 17.542 20.622 -26.893 1.00 57.05 709 GLU G N 1
ATOM 644 C CA . GLU A 1 114 ? 17.356 20.343 -25.466 1.00 57.21 709 GLU G CA 1
ATOM 645 C C . GLU A 1 114 ? 18.180 21.264 -24.588 1.00 57.26 709 GLU G C 1
ATOM 646 O O . GLU A 1 114 ? 17.676 21.818 -23.617 1.00 57.48 709 GLU G O 1
ATOM 652 N N . ILE A 1 115 ? 19.448 21.438 -24.928 1.00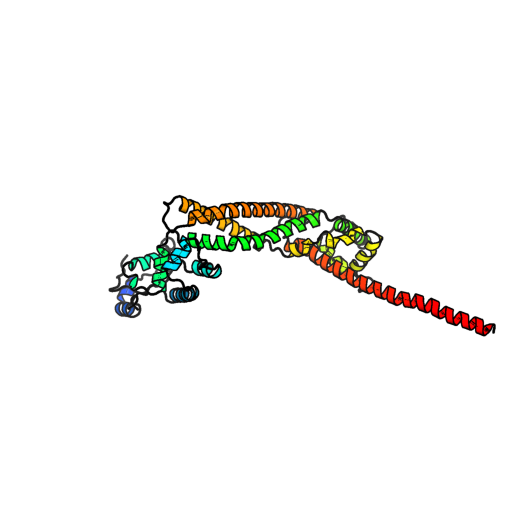 57.54 710 ILE G N 1
ATOM 653 C CA . ILE A 1 115 ? 20.318 22.347 -24.173 1.00 57.42 710 ILE G CA 1
ATOM 654 C C . ILE A 1 115 ? 19.732 23.773 -24.149 1.00 57.76 710 ILE G C 1
ATOM 655 O O . ILE A 1 115 ? 19.584 24.338 -23.084 1.00 57.85 710 ILE G O 1
ATOM 660 N N . LYS A 1 116 ? 19.355 24.335 -25.299 1.00 58.16 711 LYS G N 1
ATOM 661 C CA . LYS A 1 116 ? 18.734 25.678 -25.317 1.00 58.46 711 LYS G CA 1
ATOM 662 C C . LYS A 1 116 ? 17.475 25.774 -24.439 1.00 58.93 711 LYS G C 1
ATOM 663 O O . LYS A 1 116 ? 17.278 26.774 -23.753 1.00 59.41 711 LYS G O 1
ATOM 669 N N . ARG A 1 117 ? 16.624 24.749 -24.470 1.00 59.26 712 ARG G N 1
ATOM 670 C CA . ARG A 1 117 ? 15.427 24.716 -23.625 1.00 59.44 712 ARG G CA 1
ATOM 671 C C . ARG A 1 117 ? 15.767 24.708 -22.135 1.00 59.98 712 ARG G C 1
ATOM 672 O O . ARG A 1 117 ? 15.122 25.391 -21.351 1.00 60.45 712 ARG G O 1
ATOM 680 N N . ALA A 1 118 ? 16.757 23.904 -21.765 1.00 60.31 713 ALA G N 1
ATOM 681 C CA . ALA A 1 118 ? 17.266 23.832 -20.389 1.00 60.76 713 ALA G CA 1
ATOM 682 C C . ALA A 1 118 ? 17.845 25.164 -19.899 1.00 61.16 713 ALA G C 1
ATOM 683 O O . ALA A 1 118 ? 17.599 25.564 -18.770 1.00 61.51 713 ALA G O 1
ATOM 685 N N . ILE A 1 119 ? 18.625 25.843 -20.730 1.00 61.84 714 ILE G N 1
ATOM 686 C CA . ILE A 1 119 ? 19.102 27.174 -20.362 1.00 62.37 714 ILE G CA 1
ATOM 687 C C . ILE A 1 119 ? 17.909 28.115 -20.210 1.00 62.91 714 ILE G C 1
ATOM 688 O O . ILE A 1 119 ? 17.754 28.760 -19.181 1.00 62.87 714 ILE G O 1
ATOM 693 N N . LEU A 1 120 ? 17.057 28.166 -21.235 1.00 63.66 715 LEU G N 1
ATOM 694 C CA . LEU A 1 120 ? 15.983 29.188 -21.317 1.00 63.83 715 LEU G CA 1
ATOM 695 C C . LEU A 1 120 ? 14.935 29.090 -20.196 1.00 63.87 715 LEU G C 1
ATOM 696 O O . LEU A 1 120 ? 14.464 30.109 -19.686 1.00 63.90 715 LEU G O 1
ATOM 701 N N . THR A 1 121 ? 14.583 27.862 -19.831 1.00 63.75 716 THR G N 1
ATOM 702 C CA . THR A 1 121 ? 13.624 27.599 -18.775 1.00 63.59 716 THR G CA 1
ATOM 703 C C . THR A 1 121 ? 14.272 27.487 -17.381 1.00 64.22 716 THR G C 1
ATOM 704 O O . THR A 1 121 ? 13.611 27.068 -16.421 1.00 64.29 716 THR G O 1
ATOM 708 N N . MET A 1 122 ? 15.546 27.866 -17.274 1.00 64.37 717 MET G N 1
ATOM 709 C CA . MET A 1 122 ? 16.340 27.635 -16.068 1.00 64.90 717 MET G CA 1
ATOM 710 C C . MET A 1 122 ? 16.163 26.195 -15.584 1.00 65.43 717 MET G C 1
ATOM 711 O O . MET A 1 122 ? 15.898 25.937 -14.414 1.00 65.10 717 MET G O 1
ATOM 716 N N . ASP A 1 123 ? 16.289 25.274 -16.533 1.00 66.16 718 ASP G N 1
ATOM 717 C CA . ASP A 1 123 ? 16.297 23.832 -16.286 1.00 66.58 718 ASP G CA 1
ATOM 718 C C . ASP A 1 123 ? 15.100 23.289 -15.488 1.00 67.04 718 ASP G C 1
ATOM 719 O O . ASP A 1 123 ? 15.274 22.645 -14.461 1.00 66.93 718 ASP G O 1
ATOM 724 N N . GLU A 1 124 ? 13.888 23.507 -15.983 1.00 67.82 719 GLU G N 1
ATOM 725 C CA . GLU A 1 124 ? 12.708 22.998 -15.279 1.00 68.50 719 GLU G CA 1
ATOM 726 C C . GLU A 1 124 ? 12.541 21.473 -15.326 1.00 68.64 719 GLU G C 1
ATOM 727 O O . GLU A 1 124 ? 11.877 20.911 -14.455 1.00 68.54 719 GLU G O 1
ATOM 733 N N . GLN A 1 125 ? 13.138 20.805 -16.313 1.00 68.93 720 GLN G N 1
ATOM 734 C CA . GLN A 1 125 ? 13.118 19.331 -16.353 1.00 69.33 720 GLN G CA 1
ATOM 735 C C . GLN A 1 125 ? 14.340 18.707 -15.688 1.00 69.37 720 GLN G C 1
ATOM 736 O O . GLN A 1 125 ? 14.482 17.484 -15.677 1.00 69.32 720 GLN G O 1
ATOM 742 N N . GLU A 1 126 ? 15.216 19.550 -15.141 1.00 69.49 721 GLU G N 1
ATOM 743 C CA . GLU A 1 126 ? 16.360 19.110 -14.328 1.00 69.74 721 GLU G CA 1
ATOM 744 C C . GLU A 1 126 ? 17.337 18.216 -15.097 1.00 69.18 721 GLU G C 1
ATOM 745 O O . GLU A 1 126 ? 17.752 17.164 -14.618 1.00 69.43 721 GLU G O 1
ATOM 751 N N . ASP A 1 127 ? 17.705 18.663 -16.292 1.00 68.66 722 ASP G N 1
ATOM 752 C CA . ASP A 1 127 ? 18.603 17.915 -17.177 1.00 68.11 722 ASP G CA 1
ATOM 753 C C . ASP A 1 127 ? 20.058 18.368 -17.068 1.00 67.46 722 ASP G C 1
ATOM 754 O O . ASP A 1 127 ? 20.939 17.780 -17.696 1.00 67.36 722 ASP G O 1
ATOM 759 N N . LEU A 1 128 ? 20.297 19.407 -16.267 1.00 66.80 723 LEU G N 1
ATOM 760 C CA . LEU A 1 128 ? 21.611 20.035 -16.136 1.00 66.14 723 LEU G CA 1
ATOM 761 C C . LEU A 1 128 ? 22.088 19.997 -14.685 1.00 65.81 723 LEU G C 1
ATOM 762 O O . LEU A 1 128 ? 21.931 20.974 -13.954 1.00 65.70 723 LEU G O 1
ATOM 767 N N . PRO A 1 129 ? 22.674 18.868 -14.253 1.00 65.49 724 PRO G N 1
ATOM 768 C CA . PRO A 1 129 ? 23.183 18.847 -12.889 1.00 65.31 724 PRO G CA 1
ATOM 769 C C . PRO A 1 129 ? 24.273 19.892 -12.666 1.00 65.07 724 PRO G C 1
ATOM 770 O O . PRO A 1 129 ? 24.838 20.421 -13.625 1.00 64.95 724 PRO G O 1
ATOM 774 N N . LYS A 1 130 ? 24.553 20.179 -11.403 1.00 64.84 725 LYS G N 1
ATOM 775 C CA . LYS A 1 130 ? 25.636 21.095 -11.033 1.00 64.81 725 LYS G CA 1
ATOM 776 C C . LYS A 1 130 ? 26.965 20.777 -11.727 1.00 64.54 725 LYS G C 1
ATOM 777 O O . LYS A 1 130 ? 27.632 21.676 -12.221 1.00 64.30 725 LYS G O 1
ATOM 783 N N . ASP A 1 131 ? 27.344 19.505 -11.761 1.00 64.69 726 ASP G N 1
ATOM 784 C CA . ASP A 1 131 ? 28.654 19.124 -12.296 1.00 64.99 726 ASP G CA 1
ATOM 785 C C . ASP A 1 131 ? 28.716 19.237 -13.823 1.00 64.98 726 ASP G C 1
ATOM 786 O O . ASP A 1 131 ? 29.782 19.480 -14.376 1.00 65.30 726 ASP G O 1
ATOM 791 N N . MET A 1 132 ? 27.579 19.076 -14.496 1.00 64.96 727 MET G N 1
ATOM 792 C CA . MET A 1 132 ? 27.495 19.338 -15.936 1.00 64.77 727 MET G CA 1
ATOM 793 C C . MET A 1 132 ? 27.509 20.839 -16.229 1.00 64.41 727 MET G C 1
ATOM 794 O O . MET A 1 132 ? 28.127 21.251 -17.201 1.00 64.31 727 MET G O 1
ATOM 799 N N . LEU A 1 133 ? 26.850 21.653 -15.399 1.00 63.94 728 LEU G N 1
ATOM 800 C CA . LEU A 1 133 ? 26.838 23.116 -15.613 1.00 63.88 728 LEU G CA 1
ATOM 801 C C . LEU A 1 133 ? 28.233 23.692 -15.494 1.00 63.92 728 LEU G C 1
ATOM 802 O O . LEU A 1 133 ? 28.625 24.595 -16.231 1.00 63.47 728 LEU G O 1
ATOM 807 N N . GLU A 1 134 ? 28.951 23.159 -14.518 1.00 64.13 729 GLU G N 1
ATOM 808 C CA . GLU A 1 134 ? 30.355 23.461 -14.281 1.00 64.48 729 GLU G CA 1
ATOM 809 C C . GLU A 1 134 ? 31.207 23.208 -15.520 1.00 64.33 729 GLU G C 1
ATOM 810 O O . GLU A 1 134 ? 31.918 24.087 -15.984 1.00 64.26 729 GLU G O 1
ATOM 816 N N . GLN A 1 135 ? 31.121 21.998 -16.051 1.00 64.57 730 GLN G N 1
ATOM 817 C CA . GLN A 1 135 ? 31.822 21.636 -17.281 1.00 64.91 730 GLN G CA 1
ATOM 818 C C . GLN A 1 135 ? 31.356 22.480 -18.472 1.00 64.75 730 GLN G C 1
ATOM 819 O O . GLN A 1 135 ? 32.161 22.900 -19.291 1.00 64.64 730 GLN G O 1
ATOM 825 N N . LEU A 1 136 ? 30.056 22.730 -18.543 1.00 64.70 731 LEU G N 1
ATOM 826 C CA . LEU A 1 136 ? 29.453 23.555 -19.606 1.00 64.80 731 LEU G CA 1
ATOM 827 C C . LEU A 1 136 ? 29.970 25.012 -19.544 1.00 64.88 731 LEU G C 1
ATOM 828 O O . LEU A 1 136 ? 30.109 25.671 -20.567 1.00 65.05 731 LEU G O 1
ATOM 833 N N . LEU A 1 137 ? 30.271 25.488 -18.338 1.00 65.25 732 LEU G N 1
ATOM 834 C CA . LEU A 1 137 ? 30.848 26.829 -18.125 1.00 65.49 732 LEU G CA 1
ATOM 835 C C . LEU A 1 137 ? 32.313 26.936 -18.575 1.00 66.26 732 LEU G C 1
ATOM 836 O O . LEU A 1 137 ? 32.819 28.044 -18.764 1.00 66.25 732 LEU G O 1
ATOM 841 N N . LYS A 1 138 ? 32.994 25.800 -18.724 1.00 67.25 733 LYS G N 1
ATOM 842 C CA . LYS A 1 138 ? 34.352 25.783 -19.281 1.00 68.17 733 LYS G CA 1
ATOM 843 C C . LYS A 1 138 ? 34.344 25.823 -20.807 1.00 68.56 733 LYS G C 1
ATOM 844 O O . LYS A 1 138 ? 35.221 26.427 -21.415 1.00 69.12 733 LYS G O 1
ATOM 850 N N . PHE A 1 139 ? 33.367 25.173 -21.429 1.00 69.06 734 PHE G N 1
ATOM 851 C CA . PHE A 1 139 ? 33.271 25.153 -22.894 1.00 69.34 734 PHE G CA 1
ATOM 852 C C . PHE A 1 139 ? 32.272 26.193 -23.417 1.00 69.12 734 PHE G C 1
ATOM 853 O O . PHE A 1 139 ? 31.397 25.882 -24.220 1.00 69.90 734 PHE G O 1
ATOM 861 N N . VAL A 1 140 ? 32.420 27.433 -22.960 1.00 68.72 735 VAL G N 1
ATOM 862 C CA . VAL A 1 140 ? 31.589 28.537 -23.427 1.00 68.44 735 VAL G CA 1
ATOM 863 C C . VAL A 1 140 ? 32.285 29.175 -24.637 1.00 68.22 735 VAL G C 1
ATOM 864 O O . VAL A 1 140 ? 33.484 29.453 -24.576 1.00 68.11 735 VAL G O 1
ATOM 868 N N . PRO A 1 141 ? 31.535 29.423 -25.739 1.00 68.16 736 PRO G N 1
ATOM 869 C CA . PRO A 1 141 ? 32.208 29.867 -26.963 1.00 68.08 736 PRO G CA 1
ATOM 870 C C . PRO A 1 141 ? 32.798 31.262 -26.801 1.00 67.94 736 PRO G C 1
ATOM 871 O O . PRO A 1 141 ? 32.154 32.148 -26.224 1.00 68.07 736 PRO G O 1
ATOM 875 N N . GLU A 1 142 ? 34.020 31.424 -27.297 1.00 67.32 737 GLU G N 1
ATOM 876 C CA . GLU A 1 142 ? 34.763 32.665 -27.191 1.00 67.14 737 GLU G CA 1
ATOM 877 C C . GLU A 1 142 ? 34.543 33.542 -28.419 1.00 66.34 737 GLU G C 1
ATOM 878 O O . GLU A 1 142 ? 34.135 33.058 -29.461 1.00 66.05 737 GLU G O 1
ATOM 884 N N . LYS A 1 143 ? 34.827 34.832 -28.280 1.00 65.79 738 LYS G N 1
ATOM 885 C CA . LYS A 1 143 ? 34.701 35.809 -29.371 1.00 65.56 738 LYS G CA 1
ATOM 886 C C . LYS A 1 143 ? 35.306 35.320 -30.680 1.00 64.90 738 LYS G C 1
ATOM 887 O O . LYS A 1 143 ? 34.729 35.523 -31.745 1.00 65.01 738 LYS G O 1
ATOM 893 N N . SER A 1 144 ? 36.476 34.694 -30.590 1.00 64.32 739 SER G N 1
ATOM 894 C CA . SER A 1 144 ? 37.225 34.248 -31.767 1.00 63.76 739 SER G CA 1
ATOM 895 C C . SER A 1 144 ? 36.648 32.951 -32.324 1.00 63.45 739 SER G C 1
ATOM 896 O O . SER A 1 144 ? 36.698 32.700 -33.527 1.00 62.61 739 SER G O 1
ATOM 899 N N . ASP A 1 145 ? 36.104 32.128 -31.435 1.00 63.42 740 ASP G N 1
ATOM 900 C CA . ASP A 1 145 ? 35.340 30.957 -31.860 1.00 63.68 740 ASP G CA 1
ATOM 901 C C . ASP A 1 145 ? 34.117 31.360 -32.651 1.00 62.93 740 ASP G C 1
ATOM 902 O O . ASP A 1 145 ? 33.832 30.752 -33.671 1.00 62.85 740 ASP G O 1
ATOM 907 N N . ILE A 1 146 ? 33.380 32.366 -32.196 1.00 62.48 741 ILE G N 1
ATOM 908 C CA . ILE A 1 146 ? 32.153 32.695 -32.912 1.00 62.55 741 ILE G CA 1
ATOM 909 C C . ILE A 1 146 ? 32.498 33.382 -34.237 1.00 62.19 741 ILE G C 1
ATOM 910 O O . ILE A 1 146 ? 31.886 33.076 -35.244 1.00 61.99 741 ILE G O 1
ATOM 915 N N . ASP A 1 147 ? 33.473 34.292 -34.228 1.00 61.89 742 ASP G N 1
ATOM 916 C CA . ASP A 1 147 ? 33.928 34.960 -35.457 1.00 61.98 742 ASP G CA 1
ATOM 917 C C . ASP A 1 147 ? 34.185 33.927 -36.555 1.00 61.56 742 ASP G C 1
ATOM 918 O O . ASP A 1 147 ? 33.789 34.096 -37.705 1.00 61.51 742 ASP G O 1
ATOM 923 N N . LEU A 1 148 ? 34.850 32.854 -36.155 1.00 61.12 743 LEU G N 1
ATOM 924 C CA . LEU A 1 148 ? 35.215 31.751 -37.027 1.00 60.85 743 LEU G CA 1
ATOM 925 C C . LEU A 1 148 ? 34.032 30.938 -37.564 1.00 60.49 743 LEU G C 1
ATOM 926 O O . LEU A 1 148 ? 33.940 30.679 -38.760 1.00 60.01 743 LEU G O 1
ATOM 931 N N . LEU A 1 149 ? 33.157 30.501 -36.670 1.00 60.27 744 LEU G N 1
ATOM 932 C CA . LEU A 1 149 ? 31.988 29.727 -37.061 1.00 60.11 744 LEU G CA 1
ATOM 933 C C . LEU A 1 149 ? 30.999 30.591 -37.871 1.00 60.33 744 LEU G C 1
ATOM 934 O O . LEU A 1 149 ? 30.349 30.090 -38.784 1.00 60.22 744 LEU G O 1
ATOM 939 N N . GLU A 1 150 ? 30.931 31.888 -37.558 1.00 60.65 745 GLU G N 1
ATOM 940 C CA . GLU A 1 150 ? 30.258 32.905 -38.394 1.00 61.02 745 GLU G CA 1
ATOM 941 C C . GLU A 1 150 ? 30.628 32.841 -39.859 1.00 61.01 745 GLU G C 1
ATOM 942 O O . GLU A 1 150 ? 29.805 33.129 -40.721 1.00 61.20 745 GLU G O 1
ATOM 948 N N . GLU A 1 151 ? 31.899 32.541 -40.125 1.00 60.96 746 GLU G N 1
ATOM 949 C CA . GLU A 1 151 ? 32.408 32.343 -41.489 1.00 60.89 746 GLU G CA 1
ATOM 950 C C . GLU A 1 151 ? 31.706 31.202 -42.219 1.00 60.27 746 GLU G C 1
ATOM 951 O O . GLU A 1 151 ? 31.809 31.081 -43.438 1.00 59.94 746 GLU G O 1
ATOM 957 N N . HIS A 1 152 ? 31.020 30.353 -41.464 1.00 59.84 747 HIS G N 1
ATOM 958 C CA . HIS A 1 152 ? 30.417 29.145 -42.009 1.00 59.43 747 HIS G CA 1
ATOM 959 C C . HIS A 1 152 ? 28.966 28.993 -41.610 1.00 58.76 747 HIS G C 1
ATOM 960 O O . HIS A 1 152 ? 28.463 27.882 -41.538 1.00 58.02 747 HIS G O 1
ATOM 967 N N . LYS A 1 153 ? 28.297 30.116 -41.381 1.00 58.54 748 LYS G N 1
ATOM 968 C CA . LYS A 1 153 ? 26.931 30.119 -40.857 1.00 58.94 748 LYS G CA 1
ATOM 969 C C . LYS A 1 153 ? 25.911 29.503 -41.804 1.00 58.85 748 LYS G C 1
ATOM 970 O O . LYS A 1 153 ? 24.799 29.165 -41.395 1.00 59.19 748 LYS G O 1
ATOM 976 N N . HIS A 1 154 ? 26.312 29.367 -43.063 1.00 58.82 749 HIS G N 1
ATOM 977 C CA . HIS A 1 154 ? 25.508 28.767 -44.107 1.00 58.91 749 HIS G CA 1
ATOM 978 C C . HIS A 1 154 ? 25.827 27.287 -44.271 1.00 58.53 749 HIS G C 1
ATOM 979 O O . HIS A 1 154 ? 25.345 26.657 -45.200 1.00 58.80 749 HIS G O 1
ATOM 986 N N . GLU A 1 155 ? 26.641 26.737 -43.378 1.00 58.00 750 GLU G N 1
ATOM 987 C CA . GLU A 1 155 ? 27.015 25.328 -43.444 1.00 57.85 750 GLU G CA 1
ATOM 988 C C . GLU A 1 155 ? 26.823 24.600 -42.116 1.00 57.39 750 GLU G C 1
ATOM 989 O O . GLU A 1 155 ? 27.520 23.634 -41.853 1.00 56.81 750 GLU G O 1
ATOM 995 N N . LEU A 1 156 ? 25.868 25.034 -41.296 1.00 57.52 751 LEU G N 1
ATOM 996 C CA . LEU A 1 156 ? 25.626 24.394 -39.990 1.00 57.73 751 LEU G CA 1
ATOM 997 C C . LEU A 1 156 ? 25.387 22.889 -40.112 1.00 57.79 751 LEU G C 1
ATOM 998 O O . LEU A 1 156 ? 25.821 22.103 -39.276 1.00 56.80 751 LEU G O 1
ATOM 1003 N N . ASP A 1 157 ? 24.679 22.505 -41.168 1.00 58.41 752 ASP G N 1
ATOM 1004 C CA . ASP A 1 157 ? 24.351 21.104 -41.401 1.00 59.09 752 ASP G CA 1
ATOM 1005 C C . ASP A 1 157 ? 25.549 20.234 -41.786 1.00 59.14 752 ASP G C 1
ATOM 1006 O O . ASP A 1 157 ? 25.450 19.012 -41.732 1.00 59.32 752 ASP G O 1
ATOM 1011 N N . ARG A 1 158 ? 26.661 20.858 -42.176 1.00 58.82 753 ARG G N 1
ATOM 1012 C CA . ARG A 1 158 ? 27.912 20.146 -42.420 1.00 58.96 753 ARG G CA 1
ATOM 1013 C C . ARG A 1 158 ? 28.813 20.075 -41.192 1.00 58.24 753 ARG G C 1
ATOM 1014 O O . ARG A 1 158 ? 29.742 19.280 -41.156 1.00 57.40 753 ARG G O 1
ATOM 1022 N N . MET A 1 159 ? 28.532 20.901 -40.192 1.00 57.91 754 MET G N 1
ATOM 1023 C CA . MET A 1 159 ? 29.409 21.045 -39.040 1.00 57.89 754 MET G CA 1
ATOM 1024 C C . MET A 1 159 ? 29.526 19.768 -38.211 1.00 57.73 754 MET G C 1
ATOM 1025 O O . MET A 1 159 ? 28.539 19.065 -37.967 1.00 58.28 754 MET G O 1
ATOM 1030 N N . ALA A 1 160 ? 30.754 19.480 -37.790 1.00 57.19 755 ALA G N 1
ATOM 1031 C CA . ALA A 1 160 ? 31.022 18.472 -36.772 1.00 56.71 755 ALA G CA 1
ATOM 1032 C C . ALA A 1 160 ? 30.284 18.828 -35.492 1.00 56.34 755 ALA G C 1
ATOM 1033 O O . ALA A 1 160 ? 29.895 19.971 -35.278 1.00 56.29 755 ALA G O 1
ATOM 1035 N N . LYS A 1 161 ? 30.120 17.831 -34.636 1.00 56.19 756 LYS G N 1
ATOM 1036 C CA . LYS A 1 161 ? 29.287 17.942 -33.449 1.00 56.24 756 LYS G CA 1
ATOM 1037 C C . LYS A 1 161 ? 29.637 19.149 -32.565 1.00 55.99 756 LYS G C 1
ATOM 1038 O O . LYS A 1 161 ? 28.757 19.938 -32.196 1.00 56.52 756 LYS G O 1
ATOM 1044 N N . ALA A 1 16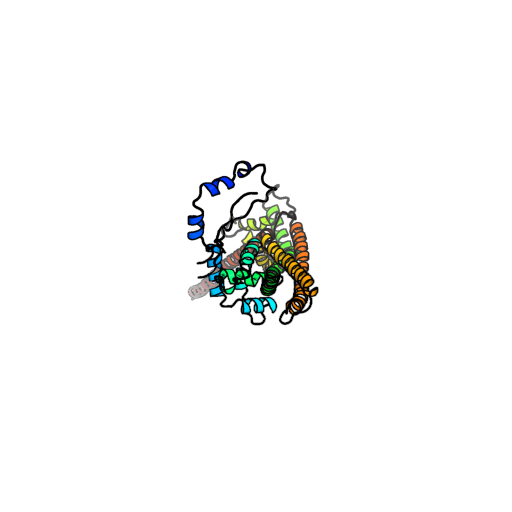2 ? 30.918 19.265 -32.233 1.00 55.32 757 ALA G N 1
ATOM 1045 C CA . ALA A 1 162 ? 31.442 20.308 -31.355 1.00 55.31 757 ALA G CA 1
ATOM 1046 C C . ALA A 1 162 ? 31.304 21.705 -31.944 1.00 55.41 757 ALA G C 1
ATOM 1047 O O . ALA A 1 162 ? 31.013 22.671 -31.241 1.00 56.12 757 ALA G O 1
ATOM 1049 N N . ASP A 1 163 ? 31.546 21.803 -33.237 1.00 55.62 758 ASP G N 1
ATOM 1050 C CA . ASP A 1 163 ? 31.423 23.056 -33.959 1.00 55.65 758 ASP G CA 1
ATOM 1051 C C . ASP A 1 163 ? 29.991 23.538 -33.962 1.00 55.78 758 ASP G C 1
ATOM 1052 O O . ASP A 1 163 ? 29.730 24.705 -33.710 1.00 56.04 758 ASP G O 1
ATOM 1057 N N . ARG A 1 164 ? 29.067 22.638 -34.275 1.00 55.92 759 ARG G N 1
ATOM 1058 C CA . ARG A 1 164 ? 27.653 22.987 -34.280 1.00 56.15 759 ARG G CA 1
ATOM 1059 C C . ARG A 1 164 ? 27.161 23.331 -32.869 1.00 55.82 759 ARG G C 1
ATOM 1060 O O . ARG A 1 164 ? 26.410 24.291 -32.693 1.00 56.37 759 ARG G O 1
ATOM 1068 N N . PHE A 1 165 ? 27.603 22.569 -31.870 1.00 55.12 760 PHE G N 1
ATOM 1069 C CA . PHE A 1 165 ? 27.295 22.883 -30.475 1.00 54.64 760 PHE G CA 1
ATOM 1070 C C . PHE A 1 165 ? 27.755 24.294 -30.106 1.00 54.38 760 PHE G C 1
ATOM 1071 O O . PHE A 1 165 ? 26.972 25.106 -29.657 1.00 54.41 760 PHE G O 1
ATOM 1079 N N . LEU A 1 166 ? 29.021 24.600 -30.331 1.00 54.79 761 LEU G N 1
ATOM 1080 C CA . LEU A 1 166 ? 29.546 25.921 -29.989 1.00 54.85 761 LEU G CA 1
ATOM 1081 C C . LEU A 1 166 ? 28.844 27.041 -30.746 1.00 55.10 761 LEU G C 1
ATOM 1082 O O . LEU A 1 166 ? 28.642 28.119 -30.194 1.00 54.50 761 LEU G O 1
ATOM 1087 N N . PHE A 1 167 ? 28.469 26.792 -31.999 1.00 56.01 762 PHE G N 1
ATOM 1088 C CA . PHE A 1 167 ? 27.762 27.798 -32.775 1.00 56.62 762 PHE G CA 1
ATOM 1089 C C . PHE A 1 167 ? 26.340 28.023 -32.258 1.00 56.96 762 PHE G C 1
ATOM 1090 O O . PHE A 1 167 ? 25.917 29.178 -32.102 1.00 56.09 762 PHE G O 1
ATOM 1098 N N . GLU A 1 168 ? 25.608 26.925 -32.031 1.00 57.64 763 GLU G N 1
ATOM 1099 C CA . GLU A 1 168 ? 24.238 27.006 -31.521 1.00 58.39 763 GLU G CA 1
ATOM 1100 C C . GLU A 1 168 ? 24.234 27.715 -30.187 1.00 58.79 763 GLU G C 1
ATOM 1101 O O . GLU A 1 168 ? 23.409 28.586 -29.978 1.00 59.31 763 GLU G O 1
ATOM 1107 N N . MET A 1 169 ? 25.167 27.364 -29.301 1.00 59.34 764 MET G N 1
ATOM 1108 C CA . MET A 1 169 ? 25.259 28.016 -27.985 1.00 59.85 764 MET G CA 1
ATOM 1109 C C . MET A 1 169 ? 25.531 29.509 -28.078 1.00 59.57 764 MET G C 1
ATOM 1110 O O . MET A 1 169 ? 25.079 30.258 -27.238 1.00 59.19 764 MET G O 1
ATOM 1115 N N . SER A 1 170 ? 26.264 29.933 -29.099 1.00 59.94 765 SER G N 1
ATOM 1116 C CA . SER A 1 170 ? 26.580 31.351 -29.297 1.00 60.35 765 SER G CA 1
ATOM 1117 C C . SER A 1 170 ? 25.349 32.133 -29.759 1.00 60.99 765 SER G C 1
ATOM 1118 O O . SER A 1 170 ? 25.281 33.346 -29.603 1.00 61.05 765 SER G O 1
ATOM 1121 N N . ARG A 1 171 ? 24.392 31.426 -30.357 1.00 61.83 766 ARG G N 1
ATOM 1122 C CA . ARG A 1 171 ? 23.057 32.018 -30.668 1.00 62.70 766 ARG G CA 1
ATOM 1123 C C . ARG A 1 171 ? 22.053 32.351 -29.545 1.00 62.61 766 ARG G C 1
ATOM 1124 O O . ARG A 1 171 ? 21.112 33.100 -29.775 1.00 63.41 766 ARG G O 1
ATOM 1132 N N . ILE A 1 172 ? 22.251 31.828 -28.353 1.00 62.35 767 ILE G N 1
ATOM 1133 C CA . ILE A 1 172 ? 21.303 31.999 -27.262 1.00 62.31 767 ILE G CA 1
ATOM 1134 C C . ILE A 1 172 ? 21.665 33.357 -26.663 1.00 62.46 767 ILE G C 1
ATOM 1135 O O . ILE A 1 172 ? 22.844 33.613 -26.412 1.00 62.77 767 ILE G O 1
ATOM 1140 N N . ASN A 1 173 ? 20.673 34.222 -26.462 1.00 62.64 768 ASN G N 1
ATOM 1141 C CA . ASN A 1 173 ? 20.897 35.530 -25.860 1.00 62.50 768 ASN G CA 1
ATOM 1142 C C . ASN A 1 173 ? 21.586 35.332 -24.504 1.00 62.52 768 ASN G C 1
ATOM 1143 O O . ASN A 1 173 ? 21.139 34.533 -23.691 1.00 62.33 768 ASN G O 1
ATOM 1148 N N . HIS A 1 174 ? 22.693 36.029 -24.285 1.00 62.49 769 HIS G N 1
ATOM 1149 C CA . HIS A 1 174 ? 23.353 36.017 -22.983 1.00 62.39 769 HIS G CA 1
ATOM 1150 C C . HIS A 1 174 ? 23.525 34.606 -22.441 1.00 61.99 769 HIS G C 1
ATOM 1151 O O . HIS A 1 174 ? 23.087 34.280 -21.337 1.00 62.11 769 HIS G O 1
ATOM 1158 N N . TYR A 1 175 ? 24.171 33.778 -23.246 1.00 61.38 770 TYR G N 1
ATOM 1159 C CA . TYR A 1 175 ? 24.364 32.374 -22.931 1.00 61.07 770 TYR G CA 1
ATOM 1160 C C . TYR A 1 175 ? 25.194 32.221 -21.652 1.00 60.83 770 TYR G C 1
ATOM 1161 O O . TYR A 1 175 ? 24.755 31.565 -20.712 1.00 60.75 770 TYR G O 1
ATOM 1170 N N . GLN A 1 176 ? 26.377 32.836 -21.623 1.00 60.74 771 GLN G N 1
ATOM 1171 C CA . GLN A 1 176 ? 27.309 32.691 -20.495 1.00 60.89 771 GLN G CA 1
ATOM 1172 C C . GLN A 1 176 ? 26.689 33.118 -19.175 1.00 60.56 771 GLN G C 1
ATOM 1173 O O . GLN A 1 176 ? 26.804 32.417 -18.168 1.00 60.29 771 GLN G O 1
ATOM 1179 N N . GLN A 1 177 ? 26.014 34.262 -19.190 1.00 60.28 772 GLN G N 1
ATOM 1180 C CA . GLN A 1 177 ? 25.472 34.807 -17.954 1.00 59.98 772 GLN G CA 1
ATOM 1181 C C . GLN A 1 177 ? 24.143 34.202 -17.543 1.00 59.80 772 GLN G C 1
ATOM 1182 O O . GLN A 1 177 ? 23.786 34.286 -16.378 1.00 60.23 772 GLN G O 1
ATOM 1188 N N . ARG A 1 178 ? 23.432 33.552 -18.458 1.00 59.83 773 ARG G N 1
ATOM 1189 C CA . ARG A 1 178 ? 22.313 32.674 -18.067 1.00 59.75 773 ARG G CA 1
ATOM 1190 C C . ARG A 1 178 ? 22.855 31.391 -17.456 1.00 59.58 773 ARG G C 1
ATOM 1191 O O . ARG A 1 178 ? 22.297 30.865 -16.497 1.00 59.49 773 ARG G O 1
ATOM 1199 N N . LEU A 1 179 ? 23.931 30.877 -18.043 1.00 59.65 774 LEU G N 1
ATOM 1200 C CA . LEU A 1 179 ? 24.549 29.632 -17.578 1.00 59.79 774 LEU G CA 1
ATOM 1201 C C . LEU A 1 179 ? 25.184 29.801 -16.180 1.00 59.73 774 LEU G C 1
ATOM 1202 O O . LEU A 1 179 ? 25.057 28.931 -15.311 1.00 59.55 774 LEU G O 1
ATOM 1207 N N . GLN A 1 180 ? 25.840 30.940 -15.978 1.00 59.65 775 GLN G N 1
ATOM 1208 C CA . GLN A 1 180 ? 26.446 31.290 -14.703 1.00 59.73 775 GLN G CA 1
ATOM 1209 C C . GLN A 1 180 ? 25.374 31.474 -13.639 1.00 59.15 775 GLN G C 1
ATOM 1210 O O . GLN A 1 180 ? 25.519 31.002 -12.519 1.00 59.08 775 GLN G O 1
ATOM 1216 N N . SER A 1 181 ? 24.295 32.157 -14.005 1.00 58.65 776 SER G N 1
ATOM 1217 C CA . SER A 1 181 ? 23.163 32.358 -13.113 1.00 58.16 776 SER G CA 1
ATOM 1218 C C . SER A 1 181 ? 22.502 31.042 -12.702 1.00 57.86 776 SER G C 1
ATOM 1219 O O . SER A 1 181 ? 22.157 30.865 -11.547 1.00 57.61 776 SER G O 1
ATOM 1222 N N . LEU A 1 182 ? 22.301 30.124 -13.640 1.00 57.92 777 LEU G N 1
ATOM 1223 C CA . LEU A 1 182 ? 21.670 28.843 -13.300 1.00 57.92 777 LEU G CA 1
ATOM 1224 C C . LEU A 1 182 ? 22.541 28.064 -12.312 1.00 58.22 777 LEU G C 1
ATOM 1225 O O . LEU A 1 182 ? 22.031 27.508 -11.338 1.00 58.39 777 LEU G O 1
ATOM 1230 N N . TYR A 1 183 ? 23.850 28.048 -12.568 1.00 58.31 778 TYR G N 1
ATOM 1231 C CA . TYR A 1 183 ? 24.829 27.366 -11.710 1.00 58.41 778 TYR G CA 1
ATOM 1232 C C . TYR A 1 183 ? 24.833 27.963 -10.305 1.00 58.51 778 TYR G C 1
ATOM 1233 O O . TYR A 1 183 ? 24.741 27.236 -9.315 1.00 58.54 778 TYR G O 1
ATOM 1242 N N . PHE A 1 184 ? 24.927 29.287 -10.233 1.00 58.69 779 PHE G N 1
ATOM 1243 C CA . PHE A 1 184 ? 24.882 30.000 -8.966 1.00 58.94 779 PHE G CA 1
ATOM 1244 C C . PHE A 1 184 ? 23.627 29.644 -8.176 1.00 59.35 779 PHE G C 1
ATOM 1245 O O . PHE A 1 184 ? 23.685 29.376 -6.972 1.00 59.52 779 PHE G O 1
ATOM 1253 N N . LYS A 1 185 ? 22.492 29.658 -8.860 1.00 59.66 780 LYS G N 1
ATOM 1254 C CA . LYS A 1 185 ? 21.216 29.329 -8.242 1.00 59.99 780 LYS G CA 1
ATOM 1255 C C . LYS A 1 185 ? 21.221 27.929 -7.629 1.00 60.20 780 LYS G C 1
ATOM 1256 O O . LYS A 1 185 ? 20.793 27.740 -6.482 1.00 60.47 780 LYS G O 1
ATOM 1262 N N . LYS A 1 186 ? 21.716 26.953 -8.380 1.00 60.14 781 LYS G N 1
ATOM 1263 C CA . LYS A 1 186 ? 21.723 25.571 -7.904 1.00 60.17 781 LYS G CA 1
ATOM 1264 C C . LYS A 1 186 ? 22.708 25.352 -6.747 1.00 60.49 781 LYS G C 1
ATOM 1265 O O . LYS A 1 186 ? 22.490 24.471 -5.914 1.00 60.63 781 LYS G O 1
ATOM 1271 N N . LYS A 1 187 ? 23.771 26.159 -6.694 1.00 60.53 782 LYS G N 1
ATOM 1272 C CA . LYS A 1 187 ? 24.796 26.028 -5.658 1.00 60.79 782 LYS G CA 1
ATOM 1273 C C . LYS A 1 187 ? 24.620 26.935 -4.431 1.00 60.96 782 LYS G C 1
ATOM 1274 O O . LYS A 1 187 ? 25.435 26.889 -3.519 1.00 61.29 782 LYS G O 1
ATOM 1280 N N . PHE A 1 188 ? 23.563 27.734 -4.393 1.00 61.11 783 PHE G N 1
ATOM 1281 C CA . PHE A 1 188 ? 23.414 28.744 -3.355 1.00 61.56 783 PHE G CA 1
ATOM 1282 C C . PHE A 1 188 ? 23.093 28.125 -1.991 1.00 61.90 783 PHE G C 1
ATOM 1283 O O . PHE A 1 188 ? 23.673 28.515 -0.979 1.00 61.99 783 PHE G O 1
ATOM 1291 N N . ALA A 1 189 ? 22.171 27.166 -1.968 1.00 62.26 784 ALA G N 1
ATOM 1292 C CA . ALA A 1 189 ? 21.759 26.538 -0.718 1.00 62.44 784 ALA G CA 1
ATOM 1293 C C . ALA A 1 189 ? 22.943 25.849 -0.022 1.00 62.74 784 ALA G C 1
ATOM 1294 O O . ALA A 1 189 ? 23.148 26.035 1.179 1.00 63.35 784 ALA G O 1
ATOM 1296 N N . GLU A 1 190 ? 23.741 25.091 -0.772 1.00 62.89 785 GLU G N 1
ATOM 1297 C CA . GLU A 1 190 ? 24.892 24.379 -0.190 1.00 63.12 785 GLU G CA 1
ATOM 1298 C C . GLU A 1 190 ? 26.039 25.325 0.203 1.00 62.77 785 GLU G C 1
ATOM 1299 O O . GLU A 1 190 ? 26.734 25.091 1.193 1.00 62.94 785 GLU G O 1
ATOM 1305 N N . ARG A 1 191 ? 26.220 26.393 -0.565 1.00 62.64 786 ARG G N 1
ATOM 1306 C CA . ARG A 1 191 ? 27.215 27.427 -0.250 1.00 62.41 786 ARG G CA 1
ATOM 1307 C C . ARG A 1 191 ? 26.884 28.239 1.006 1.00 62.48 786 ARG G C 1
ATOM 1308 O O . ARG A 1 191 ? 27.781 28.596 1.770 1.00 62.77 786 ARG G O 1
ATOM 1316 N N . VAL A 1 192 ? 25.611 28.548 1.219 1.00 62.55 787 VAL G N 1
ATOM 1317 C CA . VAL A 1 192 ? 25.193 29.184 2.478 1.00 62.73 787 VAL G CA 1
ATOM 1318 C C . VAL A 1 192 ? 25.334 28.203 3.665 1.00 62.84 787 VAL G C 1
ATOM 1319 O O . VAL A 1 192 ? 25.793 28.575 4.736 1.00 62.66 787 VAL G O 1
ATOM 1323 N N . ALA A 1 193 ? 24.945 26.951 3.453 1.00 63.28 788 ALA G N 1
ATOM 1324 C CA . ALA A 1 193 ? 25.098 25.903 4.465 1.00 63.67 788 ALA G CA 1
ATOM 1325 C C . ALA A 1 193 ? 26.560 25.614 4.822 1.00 63.87 788 ALA G C 1
ATOM 1326 O O . ALA A 1 193 ? 26.850 25.125 5.915 1.00 64.37 788 ALA G O 1
ATOM 1328 N N . GLU A 1 194 ? 27.476 25.916 3.908 1.00 64.13 789 GLU G N 1
ATOM 1329 C CA . GLU A 1 194 ? 28.925 25.743 4.155 1.00 63.98 789 GLU G CA 1
ATOM 1330 C C . GLU A 1 194 ? 29.486 26.846 5.055 1.00 63.83 789 GLU G C 1
ATOM 1331 O O . GLU A 1 194 ? 30.288 26.595 5.967 1.00 63.88 789 GLU G O 1
ATOM 1337 N N . VAL A 1 195 ? 29.040 28.065 4.785 1.00 63.72 790 VAL G N 1
ATOM 1338 C CA . VAL A 1 195 ? 29.620 29.265 5.349 1.00 63.78 790 VAL G CA 1
ATOM 1339 C C . VAL A 1 195 ? 29.004 29.612 6.713 1.00 63.97 790 VAL G C 1
ATOM 1340 O O . VAL A 1 195 ? 29.719 30.027 7.621 1.00 63.69 790 VAL G O 1
ATOM 1344 N N . LYS A 1 196 ? 27.691 29.414 6.859 1.00 64.16 791 LYS G N 1
ATOM 1345 C CA . LYS A 1 196 ? 26.961 29.790 8.084 1.00 64.31 791 LYS G CA 1
ATOM 1346 C C . LYS A 1 196 ? 27.476 29.167 9.392 1.00 64.10 791 LYS G C 1
ATOM 1347 O O . LYS A 1 196 ? 27.662 29.894 10.368 1.00 64.19 791 LYS G O 1
ATOM 1353 N N . PRO A 1 197 ? 27.673 27.831 9.435 1.00 63.64 792 PRO G N 1
ATOM 1354 C CA . PRO A 1 197 ? 28.228 27.177 10.636 1.00 63.51 792 PRO G CA 1
ATOM 1355 C C . PRO A 1 197 ? 29.586 27.727 11.098 1.00 63.25 792 PRO G C 1
ATOM 1356 O O . PRO A 1 197 ? 29.899 27.675 12.284 1.00 63.63 792 PRO G O 1
ATOM 1360 N N . LYS A 1 198 ? 30.363 28.243 10.154 1.00 62.87 793 LYS G N 1
ATOM 1361 C CA . LYS A 1 198 ? 31.667 28.832 10.418 1.00 62.79 793 LYS G CA 1
ATOM 1362 C C . LYS A 1 198 ? 31.561 30.224 11.039 1.00 62.97 793 LYS G C 1
ATOM 1363 O O . LYS A 1 198 ? 32.372 30.601 11.877 1.00 63.27 793 LYS G O 1
ATOM 1369 N N . VAL A 1 199 ? 30.574 30.989 10.590 1.00 63.15 794 VAL G N 1
ATOM 1370 C CA . VAL A 1 199 ? 30.287 32.311 11.121 1.00 63.18 794 VAL G CA 1
ATOM 1371 C C . VAL A 1 199 ? 29.726 32.185 12.543 1.00 63.42 794 VAL G C 1
ATOM 1372 O O . VAL A 1 199 ? 29.946 33.062 13.392 1.00 63.34 794 VAL G O 1
ATOM 1376 N N . GLU A 1 200 ? 29.014 31.083 12.790 1.00 63.51 795 GLU G N 1
ATOM 1377 C CA . GLU A 1 200 ? 28.374 30.822 14.078 1.00 63.73 795 GLU G CA 1
ATOM 1378 C C . GLU A 1 200 ? 29.440 30.430 15.078 1.00 63.10 795 GLU G C 1
ATOM 1379 O O . GLU A 1 200 ? 29.381 30.842 16.233 1.00 63.10 795 GLU G O 1
ATOM 1385 N N . ALA A 1 201 ? 30.398 29.621 14.618 1.00 62.44 796 ALA G N 1
ATOM 1386 C CA . ALA A 1 201 ? 31.524 29.156 15.432 1.00 61.97 796 ALA G CA 1
ATOM 1387 C C . ALA A 1 201 ? 32.375 30.324 15.934 1.00 61.84 796 ALA G C 1
ATOM 1388 O O . ALA A 1 201 ? 32.703 30.393 17.116 1.00 62.00 796 ALA G O 1
ATOM 1390 N N . ILE A 1 202 ? 32.734 31.243 15.042 1.00 61.81 797 ILE G N 1
ATOM 1391 C CA . ILE A 1 202 ? 33.476 32.452 15.441 1.00 61.92 797 ILE G CA 1
ATOM 1392 C C . ILE A 1 202 ? 32.668 33.326 16.413 1.00 62.03 797 ILE G C 1
ATOM 1393 O O . ILE A 1 202 ? 33.210 33.836 17.386 1.00 61.85 797 ILE G O 1
ATOM 1398 N N . ARG A 1 203 ? 31.375 33.485 16.148 1.00 62.25 798 ARG G N 1
ATOM 1399 C CA . ARG A 1 203 ? 30.516 34.342 16.971 1.00 62.48 798 ARG G CA 1
ATOM 1400 C C . ARG A 1 203 ? 30.376 33.760 18.376 1.00 62.25 798 ARG G C 1
ATOM 1401 O O . ARG A 1 203 ? 30.445 34.470 19.373 1.00 62.07 798 ARG G O 1
ATOM 1409 N N . SER A 1 204 ? 30.161 32.454 18.411 1.00 62.12 799 SER G N 1
ATOM 1410 C CA . SER A 1 204 ? 29.897 31.717 19.620 1.00 62.12 799 SER G CA 1
ATOM 1411 C C . SER A 1 204 ? 31.170 31.562 20.460 1.00 61.69 799 SER G C 1
ATOM 1412 O O . SER A 1 204 ? 31.177 31.901 21.637 1.00 62.03 799 SER G O 1
ATOM 1415 N N . GLY A 1 205 ? 32.240 31.056 19.856 1.00 61.11 800 GLY G N 1
ATOM 1416 C CA . GLY A 1 205 ? 33.544 30.951 20.526 1.00 60.68 800 GLY G CA 1
ATOM 1417 C C . GLY A 1 205 ? 34.059 32.273 21.081 1.00 60.34 800 GLY G C 1
ATOM 1418 O O . GLY A 1 205 ? 34.592 32.315 22.189 1.00 59.54 800 GLY G O 1
ATOM 1419 N N . SER A 1 206 ? 33.887 33.349 20.309 1.00 60.08 801 SER G N 1
ATOM 1420 C CA . SER A 1 206 ? 34.299 34.705 20.705 1.00 59.84 801 SER G CA 1
ATOM 1421 C C . SER A 1 206 ? 33.537 35.181 21.929 1.00 60.13 801 SER G C 1
ATOM 1422 O O . SER A 1 206 ? 34.097 35.810 22.812 1.00 60.23 801 SER G O 1
ATOM 1425 N N . GLU A 1 207 ? 32.241 34.899 21.952 1.00 60.43 802 GLU G N 1
ATOM 1426 C CA . GLU A 1 207 ? 31.389 35.248 23.076 1.00 60.71 802 GLU G CA 1
ATOM 1427 C C . GLU A 1 207 ? 31.718 34.413 24.317 1.00 60.12 802 GLU G C 1
ATOM 1428 O O . GLU A 1 207 ? 31.819 34.937 25.416 1.00 59.62 802 GLU G O 1
ATOM 1434 N N . GLU A 1 208 ? 31.874 33.110 24.109 1.00 59.75 803 GLU G N 1
ATOM 1435 C CA . GLU A 1 208 ? 32.176 32.151 25.171 1.00 59.30 803 GLU G CA 1
ATOM 1436 C C . GLU A 1 208 ? 33.465 32.470 25.933 1.00 58.83 803 GLU G C 1
ATOM 1437 O O . GLU A 1 208 ? 33.493 32.538 27.154 1.00 58.44 803 GLU G O 1
ATOM 1443 N N . VAL A 1 209 ? 34.529 32.648 25.171 1.00 58.50 804 VAL G N 1
ATOM 1444 C CA . VAL A 1 209 ? 35.851 33.029 25.670 1.00 58.00 804 VAL G CA 1
ATOM 1445 C C . VAL A 1 209 ? 35.803 34.367 26.463 1.00 58.43 804 VAL G C 1
ATOM 1446 O O . VAL A 1 209 ? 36.467 34.547 27.500 1.00 57.97 804 VAL G O 1
ATOM 1450 N N . PHE A 1 210 ? 34.957 35.275 26.001 1.00 58.89 805 PHE G N 1
ATOM 1451 C CA . PHE A 1 210 ? 34.792 36.578 26.628 1.00 59.08 805 PHE G CA 1
ATOM 1452 C C . PHE A 1 210 ? 34.044 36.518 27.955 1.00 59.17 805 PHE G C 1
ATOM 1453 O O . PHE A 1 210 ? 34.333 37.287 28.876 1.00 59.60 805 PHE G O 1
ATOM 1461 N N . ARG A 1 211 ? 33.075 35.624 28.078 1.00 59.06 806 ARG G N 1
ATOM 1462 C CA . ARG A 1 211 ? 32.256 35.654 29.279 1.00 59.10 806 ARG G CA 1
ATOM 1463 C C . ARG A 1 211 ? 32.370 34.459 30.219 1.00 57.88 806 ARG G C 1
ATOM 1464 O O . ARG A 1 211 ? 31.735 34.441 31.271 1.00 57.64 806 ARG G O 1
ATOM 1472 N N . SER A 1 212 ? 33.183 33.475 29.851 1.00 56.71 807 SER G N 1
ATOM 1473 C CA . SER A 1 212 ? 33.385 32.293 30.675 1.00 55.86 807 SER G CA 1
ATOM 1474 C C . SER A 1 212 ? 33.945 32.676 32.036 1.00 55.40 807 SER G C 1
ATOM 1475 O O . SER A 1 212 ? 35.063 33.167 32.135 1.00 55.00 807 SER G O 1
ATOM 1478 N N . GLY A 1 213 ? 33.156 32.447 33.079 1.00 55.00 808 GLY G N 1
ATOM 1479 C CA . GLY A 1 213 ? 33.634 32.608 34.456 1.00 54.56 808 GLY G CA 1
ATOM 1480 C C . GLY A 1 213 ? 34.575 31.522 34.940 1.00 54.21 808 GLY G C 1
ATOM 1481 O O . GLY A 1 213 ? 35.400 31.782 35.808 1.00 55.31 808 GLY G O 1
ATOM 1482 N N . ALA A 1 214 ? 34.455 30.303 34.422 1.00 53.92 809 ALA G N 1
ATOM 1483 C CA . ALA A 1 214 ? 35.408 29.224 34.755 1.00 54.00 809 ALA G CA 1
ATOM 1484 C C . ALA A 1 214 ? 36.822 29.536 34.299 1.00 54.51 809 ALA G C 1
ATOM 1485 O O . ALA A 1 214 ? 37.791 29.179 34.964 1.00 55.40 809 ALA G O 1
ATOM 1487 N N . LEU A 1 215 ? 36.929 30.167 33.134 1.00 54.86 810 LEU G N 1
ATOM 1488 C CA . LEU A 1 215 ? 38.206 30.503 32.535 1.00 54.57 810 LEU G CA 1
ATOM 1489 C C . LEU A 1 215 ? 38.838 31.662 33.271 1.00 54.84 810 LEU G C 1
ATOM 1490 O O . LEU A 1 215 ? 40.036 31.669 33.526 1.00 54.75 810 LEU G O 1
ATOM 1495 N N . LYS A 1 216 ? 38.035 32.660 33.602 1.00 54.97 811 LYS G N 1
ATOM 1496 C CA . LYS A 1 216 ? 38.561 33.825 34.299 1.00 55.26 811 LYS G CA 1
ATOM 1497 C C . LYS A 1 216 ? 39.065 33.467 35.707 1.00 55.11 811 LYS G C 1
ATOM 1498 O O . LYS A 1 216 ? 40.051 34.031 36.177 1.00 55.42 811 LYS G O 1
ATOM 1504 N N . GLN A 1 217 ? 38.413 32.511 36.361 1.00 55.16 812 GLN G N 1
ATOM 1505 C CA . GLN A 1 217 ? 38.835 32.049 37.698 1.00 55.19 812 GLN G CA 1
ATOM 1506 C C . GLN A 1 217 ? 40.087 31.181 37.599 1.00 55.41 812 GLN G C 1
ATOM 1507 O O . GLN A 1 217 ? 40.960 31.229 38.470 1.00 55.70 812 GLN G O 1
ATOM 1513 N N . LEU A 1 218 ? 40.180 30.397 36.530 1.00 55.45 813 LEU G N 1
ATOM 1514 C CA . LEU A 1 218 ? 41.362 29.568 36.277 1.00 55.49 813 LEU G CA 1
ATOM 1515 C C . LEU A 1 218 ? 42.613 30.416 36.015 1.00 55.12 813 LEU G C 1
ATOM 1516 O O . LEU A 1 218 ? 43.677 30.133 36.540 1.00 55.21 813 LEU G O 1
ATOM 1521 N N . LEU A 1 219 ? 42.468 31.461 35.212 1.00 54.55 814 LEU G N 1
ATOM 1522 C CA . LEU A 1 219 ? 43.573 32.381 34.911 1.00 54.03 814 LEU G CA 1
ATOM 1523 C C . LEU A 1 219 ? 44.143 33.052 36.159 1.00 54.54 814 LEU G C 1
ATOM 1524 O O . LEU A 1 219 ? 45.350 33.245 36.280 1.00 54.89 814 LEU G O 1
ATOM 1529 N N . GLU A 1 220 ? 43.254 33.413 37.073 1.00 54.87 815 GLU G N 1
ATOM 1530 C CA . GLU A 1 220 ? 43.628 33.987 38.367 1.00 55.08 815 GLU G CA 1
ATOM 1531 C C . GLU A 1 220 ? 44.350 32.990 39.279 1.00 54.72 815 GLU G C 1
ATOM 1532 O O . GLU A 1 220 ? 45.293 33.359 39.964 1.00 55.07 815 GLU G O 1
ATOM 1538 N N . VAL A 1 221 ? 43.916 31.734 39.290 1.00 54.51 816 VAL G N 1
ATOM 1539 C CA . VAL A 1 221 ? 44.620 30.692 40.060 1.00 54.31 816 VAL G CA 1
ATOM 1540 C C . VAL A 1 221 ? 45.990 30.391 39.454 1.00 54.68 816 VAL G C 1
ATOM 1541 O O . VAL A 1 221 ? 46.970 30.277 40.172 1.00 55.42 816 VAL G O 1
ATOM 1545 N N . VAL A 1 222 ? 46.057 30.283 38.130 1.00 54.97 817 VAL G N 1
ATOM 1546 C CA . VAL A 1 222 ? 47.310 30.021 37.440 1.00 54.95 817 VAL G CA 1
ATOM 1547 C C . VAL A 1 222 ? 48.291 31.195 37.579 1.00 55.41 817 VAL G C 1
ATOM 1548 O O . VAL A 1 222 ? 49.506 30.988 37.689 1.00 55.96 817 VAL G O 1
ATOM 1552 N N . LEU A 1 223 ? 47.775 32.419 37.571 1.00 55.73 818 LEU G N 1
ATOM 1553 C CA . LEU A 1 223 ? 48.615 33.595 37.795 1.00 56.05 818 LEU G CA 1
ATOM 1554 C C . LEU A 1 223 ? 49.276 33.468 39.164 1.00 56.83 818 LEU G C 1
ATOM 1555 O O . LEU A 1 223 ? 50.486 33.582 39.298 1.00 56.50 818 LEU G O 1
ATOM 1560 N N . ALA A 1 224 ? 48.446 33.212 40.172 1.00 57.87 819 ALA G N 1
ATOM 1561 C CA . ALA A 1 224 ? 48.900 32.916 41.512 1.00 58.39 819 ALA G CA 1
ATOM 1562 C C . ALA A 1 224 ? 50.003 31.856 41.487 1.00 58.98 819 ALA G C 1
ATOM 1563 O O . ALA A 1 224 ? 51.047 32.051 42.084 1.00 59.33 819 ALA G O 1
ATOM 1565 N N . PHE A 1 225 ? 49.779 30.745 40.788 1.00 59.46 820 PHE G N 1
ATOM 1566 C CA . PHE A 1 225 ? 50.776 29.663 40.714 1.00 59.72 820 PHE G CA 1
ATOM 1567 C C . PHE A 1 225 ? 52.135 30.137 40.214 1.00 59.83 820 PHE G C 1
ATOM 1568 O O . PHE A 1 225 ? 53.159 29.816 40.797 1.00 59.75 820 PHE G O 1
ATOM 1576 N N . GLY A 1 226 ? 52.137 30.881 39.117 1.00 59.98 821 GLY G N 1
ATOM 1577 C CA . GLY A 1 226 ? 53.375 31.363 38.520 1.00 59.76 821 GLY G CA 1
ATOM 1578 C C . GLY A 1 226 ? 54.083 32.408 39.365 1.00 59.90 821 GLY G C 1
ATOM 1579 O O . GLY A 1 226 ? 55.302 32.399 39.452 1.00 59.65 821 GLY G O 1
ATOM 1580 N N . ASN A 1 227 ? 53.315 33.313 39.972 1.00 59.78 822 ASN G N 1
ATOM 1581 C CA . ASN A 1 227 ? 53.859 34.366 4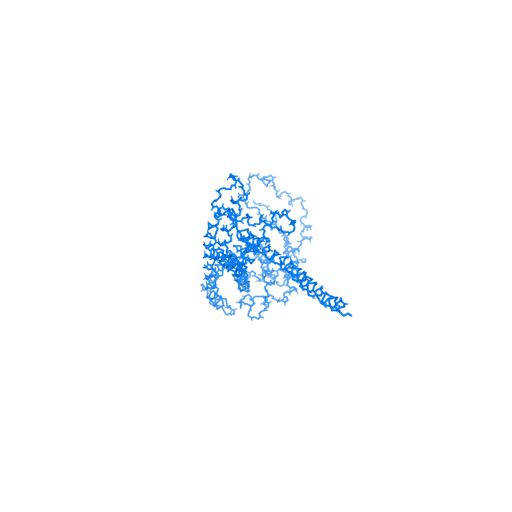0.839 1.00 59.75 822 ASN G CA 1
ATOM 1582 C C . ASN A 1 227 ? 54.496 33.814 42.135 1.00 60.07 822 ASN G C 1
ATOM 1583 O O . ASN A 1 227 ? 55.418 34.415 42.681 1.00 59.82 822 ASN G O 1
ATOM 1588 N N . TYR A 1 228 ? 54.003 32.667 42.599 1.00 60.58 823 TYR G N 1
ATOM 1589 C CA . TYR A 1 228 ? 54.583 31.940 43.729 1.00 61.00 823 TYR G CA 1
ATOM 1590 C C . TYR A 1 228 ? 55.765 31.096 43.304 1.00 61.89 823 TYR G C 1
ATOM 1591 O O . TYR A 1 228 ? 56.770 31.049 44.003 1.00 61.94 823 TYR G O 1
ATOM 1600 N N . MET A 1 229 ? 55.633 30.406 42.175 1.00 63.16 824 MET G N 1
ATOM 1601 C CA . MET A 1 229 ? 56.652 29.448 41.735 1.00 64.33 824 MET G CA 1
ATOM 1602 C C . MET A 1 229 ? 57.848 30.117 41.050 1.00 65.65 824 MET G C 1
ATOM 1603 O O . MET A 1 229 ? 58.968 29.603 41.106 1.00 65.59 824 MET G O 1
ATOM 1608 N N . ASN A 1 230 ? 57.604 31.253 40.398 1.00 67.30 825 ASN G N 1
ATOM 1609 C CA . ASN A 1 230 ? 58.648 31.953 39.651 1.00 68.55 825 ASN G CA 1
ATOM 1610 C C . ASN A 1 230 ? 59.311 33.017 40.512 1.00 70.36 825 ASN G C 1
ATOM 1611 O O . ASN A 1 230 ? 59.103 34.214 40.323 1.00 70.88 825 ASN G O 1
ATOM 1616 N N . LYS A 1 231 ? 60.142 32.556 41.440 1.00 72.51 826 LYS G N 1
ATOM 1617 C CA . LYS A 1 231 ? 60.639 33.404 42.531 1.00 73.64 826 LYS G CA 1
ATOM 1618 C C . LYS A 1 231 ? 61.164 34.756 42.063 1.00 74.33 826 LYS G C 1
ATOM 1619 O O . LYS A 1 231 ? 61.997 34.831 41.158 1.00 74.61 826 LYS G O 1
ATOM 1625 N N . GLY A 1 232 ? 60.624 35.815 42.660 1.00 74.95 827 GLY G N 1
ATOM 1626 C CA . GLY A 1 232 ? 61.279 37.116 42.677 1.00 75.35 827 GLY G CA 1
ATOM 1627 C C . GLY A 1 232 ? 60.858 37.950 41.495 1.00 75.68 827 GLY G C 1
ATOM 1628 O O . GLY A 1 232 ? 59.697 38.366 41.397 1.00 75.92 827 GLY G O 1
ATOM 1629 N N . GLN A 1 233 ? 61.818 38.218 40.616 1.00 75.89 828 GLN G N 1
ATOM 1630 C CA . GLN A 1 233 ? 61.503 38.622 39.264 1.00 76.04 828 GLN G CA 1
ATOM 1631 C C . GLN A 1 233 ? 61.433 37.344 38.468 1.00 76.00 828 GLN G C 1
ATOM 1632 O O . GLN A 1 233 ? 61.965 36.312 38.890 1.00 76.10 828 GLN G O 1
ATOM 1638 N N . ARG A 1 234 ? 60.845 37.460 37.285 1.00 75.81 829 ARG G N 1
ATOM 1639 C CA . ARG A 1 234 ? 60.148 36.363 36.615 1.00 75.78 829 ARG G CA 1
ATOM 1640 C C . ARG A 1 234 ? 58.696 36.202 37.074 1.00 75.45 829 ARG G C 1
ATOM 1641 O O . ARG A 1 234 ? 57.902 35.534 36.406 1.00 75.19 829 ARG G O 1
ATOM 1649 N N . GLY A 1 235 ? 58.339 36.863 38.168 1.00 75.04 830 GLY G N 1
ATOM 1650 C CA . GLY A 1 235 ? 57.128 36.515 38.891 1.00 74.61 830 GLY G CA 1
ATOM 1651 C C . GLY A 1 235 ? 56.620 37.622 39.792 1.00 74.29 830 GLY G C 1
ATOM 1652 O O . GLY A 1 235 ? 56.421 37.421 41.010 1.00 74.22 830 GLY G O 1
ATOM 1653 N N . ASN A 1 236 ? 56.464 38.805 39.200 1.00 73.56 831 ASN G N 1
ATOM 1654 C CA . ASN A 1 236 ? 55.439 39.736 39.653 1.00 72.82 831 ASN G CA 1
ATOM 1655 C C . ASN A 1 236 ? 54.527 40.056 38.481 1.00 71.33 831 ASN G C 1
ATOM 1656 O O . ASN A 1 236 ? 54.461 41.199 38.024 1.00 71.06 831 ASN G O 1
ATOM 1661 N N . ALA A 1 237 ? 53.837 39.036 37.984 1.00 69.63 832 ALA G N 1
ATOM 1662 C CA . ALA A 1 237 ? 52.988 39.195 36.813 1.00 68.22 832 ALA G CA 1
ATOM 1663 C C . ALA A 1 237 ? 51.615 39.734 37.203 1.00 67.05 832 ALA G C 1
ATOM 1664 O O . ALA A 1 237 ? 51.109 39.449 38.291 1.00 66.80 832 ALA G O 1
ATOM 1666 N N . TYR A 1 238 ? 51.038 40.541 36.320 1.00 65.93 833 TYR G N 1
ATOM 1667 C CA . TYR A 1 238 ? 49.623 40.925 36.412 1.00 65.15 833 TYR G CA 1
ATOM 1668 C C . TYR A 1 238 ? 48.770 40.210 35.361 1.00 64.14 833 TYR G C 1
ATOM 1669 O O . TYR A 1 238 ? 47.541 40.299 35.380 1.00 63.95 833 TYR G O 1
ATOM 1678 N N . GLY A 1 239 ? 49.443 39.485 34.471 1.00 62.93 834 GLY G N 1
ATOM 1679 C CA . GLY A 1 239 ? 48.805 38.733 33.410 1.00 62.27 834 GLY G CA 1
ATOM 1680 C C . GLY A 1 239 ? 49.827 37.973 32.598 1.00 61.54 834 GLY G C 1
ATOM 1681 O O . GLY A 1 239 ? 51.002 38.279 32.651 1.00 61.91 834 GLY G O 1
ATOM 1682 N N . PHE A 1 240 ? 49.380 36.974 31.850 1.00 61.01 835 PHE G N 1
ATOM 1683 C CA . PHE A 1 240 ? 50.262 36.223 30.959 1.00 60.60 835 PHE G CA 1
ATOM 1684 C C . PHE A 1 240 ? 49.593 35.996 29.607 1.00 60.31 835 PHE G C 1
ATOM 1685 O O . PHE A 1 240 ? 48.384 36.181 29.473 1.00 60.42 835 PHE G O 1
ATOM 1693 N N . LYS A 1 241 ? 50.376 35.600 28.607 1.00 59.72 836 LYS G N 1
ATOM 1694 C CA . LYS A 1 241 ? 49.812 35.290 27.295 1.00 59.56 836 LYS G CA 1
ATOM 1695 C C . LYS A 1 241 ? 49.020 33.977 27.360 1.00 59.10 836 LYS G C 1
ATOM 1696 O O . LYS A 1 241 ? 49.411 33.043 28.061 1.00 58.91 836 LYS G O 1
ATOM 1702 N N . ILE A 1 242 ? 47.906 33.911 26.633 1.00 58.53 837 ILE G N 1
ATOM 1703 C CA . ILE A 1 242 ? 47.029 32.729 26.690 1.00 58.11 837 ILE G CA 1
ATOM 1704 C C . ILE A 1 242 ? 47.705 31.432 26.242 1.00 57.85 837 ILE G C 1
ATOM 1705 O O . ILE A 1 242 ? 47.271 30.355 26.631 1.00 58.11 837 ILE G O 1
ATOM 1710 N N . SER A 1 243 ? 48.763 31.535 25.440 1.00 57.61 838 SER G N 1
ATOM 1711 C CA . SER A 1 243 ? 49.547 30.356 25.041 1.00 57.17 838 SER G CA 1
ATOM 1712 C C . SER A 1 243 ? 50.222 29.665 26.234 1.00 56.76 838 SER G C 1
ATOM 1713 O O . SER A 1 243 ? 50.534 28.472 26.167 1.00 56.47 838 SER G O 1
ATOM 1716 N N . SER A 1 244 ? 50.443 30.432 27.308 1.00 56.36 839 SER G N 1
ATOM 1717 C CA . SER A 1 244 ? 51.016 29.938 28.566 1.00 55.77 839 SER G CA 1
ATOM 1718 C C . SER A 1 244 ? 50.203 28.807 29.166 1.00 55.56 839 SER G C 1
ATOM 1719 O O . SER A 1 244 ? 50.748 27.951 29.850 1.00 55.73 839 SER G O 1
ATOM 1722 N N . LEU A 1 245 ? 48.896 28.821 28.915 1.00 55.43 840 LEU G N 1
ATOM 1723 C CA . LEU A 1 245 ? 48.001 27.752 29.356 1.00 54.94 840 LEU G CA 1
ATOM 1724 C C . LEU A 1 245 ? 48.505 26.409 28.879 1.00 54.78 840 LEU G C 1
ATOM 1725 O O . LEU A 1 245 ? 48.423 25.414 29.592 1.00 54.29 840 LEU G O 1
ATOM 1730 N N . ASN A 1 246 ? 49.041 26.394 27.667 1.00 55.00 841 ASN G N 1
ATOM 1731 C CA . ASN A 1 246 ? 49.519 25.152 27.066 1.00 55.27 841 ASN G CA 1
ATOM 1732 C C . ASN A 1 246 ? 50.925 24.717 27.508 1.00 55.42 841 ASN G C 1
ATOM 1733 O O . ASN A 1 246 ? 51.450 23.716 27.019 1.00 55.46 841 ASN G O 1
ATOM 1738 N N . LYS A 1 247 ? 51.472 25.449 28.481 1.00 55.42 842 LYS G N 1
ATOM 1739 C CA . LYS A 1 247 ? 52.748 25.154 29.132 1.00 55.70 842 LYS G CA 1
ATOM 1740 C C . LYS A 1 247 ? 52.580 24.695 30.577 1.00 55.56 842 LYS G C 1
ATOM 1741 O O . LYS A 1 247 ? 53.560 24.390 31.231 1.00 55.47 842 LYS G O 1
ATOM 1747 N N . ILE A 1 248 ? 51.358 24.682 31.100 1.00 55.70 843 ILE G N 1
ATOM 1748 C CA . ILE A 1 248 ? 51.151 24.335 32.515 1.00 55.76 843 ILE G CA 1
ATOM 1749 C C . ILE A 1 248 ? 51.569 22.878 32.780 1.00 56.10 843 ILE G C 1
ATOM 1750 O O . ILE A 1 248 ? 52.219 22.580 33.786 1.00 56.09 843 ILE G O 1
ATOM 1755 N N . ALA A 1 249 ? 51.194 21.993 31.857 1.00 56.05 844 ALA G N 1
ATOM 1756 C CA . ALA A 1 249 ? 51.402 20.561 32.001 1.00 55.97 844 ALA G CA 1
ATOM 1757 C C . ALA A 1 249 ? 52.863 20.219 31.816 1.00 56.35 844 ALA G C 1
ATOM 1758 O O . ALA A 1 249 ? 53.287 19.105 32.112 1.00 57.13 844 ALA G O 1
ATOM 1760 N N . ASP A 1 250 ? 53.630 21.173 31.298 1.00 56.43 845 ASP G N 1
ATOM 1761 C CA . ASP A 1 250 ? 55.074 21.013 31.148 1.00 56.35 845 ASP G CA 1
ATOM 1762 C C . ASP A 1 250 ? 55.841 20.993 32.464 1.00 56.54 845 ASP G C 1
ATOM 1763 O O . ASP A 1 250 ? 56.894 20.370 32.541 1.00 56.62 845 ASP G O 1
ATOM 1768 N N . THR A 1 251 ? 55.337 21.703 33.474 1.00 56.72 846 THR G N 1
ATOM 1769 C CA . THR A 1 251 ? 55.867 21.622 34.838 1.00 56.65 846 THR G CA 1
ATOM 1770 C C . THR A 1 251 ? 55.457 20.304 35.511 1.00 57.43 846 THR G C 1
ATOM 1771 O O . THR A 1 251 ? 54.276 19.982 35.608 1.00 57.07 846 THR G O 1
ATOM 1775 N N . LYS A 1 252 ? 56.446 19.562 35.993 1.00 58.52 847 LYS G N 1
ATOM 1776 C CA . LYS A 1 252 ? 56.249 18.199 36.482 1.00 59.43 847 LYS G CA 1
ATOM 1777 C C . LYS A 1 252 ? 56.425 18.145 37.985 1.00 60.18 847 LYS G C 1
ATOM 1778 O O . LYS A 1 252 ? 57.263 18.845 38.534 1.00 60.69 847 LYS G O 1
ATOM 1784 N N . SER A 1 253 ? 55.654 17.296 38.654 1.00 60.98 848 SER G N 1
ATOM 1785 C CA . SER A 1 253 ? 55.833 17.100 40.090 1.00 61.65 848 SER G CA 1
ATOM 1786 C C . SER A 1 253 ? 57.169 16.425 40.434 1.00 62.43 848 SER G C 1
ATOM 1787 O O . SER A 1 253 ? 57.597 15.487 39.765 1.00 61.83 848 SER G O 1
ATOM 1790 N N . SER A 1 254 ? 57.787 16.905 41.509 1.00 63.87 849 SER G N 1
ATOM 1791 C CA . SER A 1 254 ? 59.012 16.322 42.055 1.00 65.27 849 SER G CA 1
ATOM 1792 C C . SER A 1 254 ? 58.754 15.052 42.887 1.00 66.43 849 SER G C 1
ATOM 1793 O O . SER A 1 254 ? 59.695 14.369 43.285 1.00 66.55 849 SER G O 1
ATOM 1796 N N . ILE A 1 255 ? 57.482 14.742 43.133 1.00 67.72 850 ILE G N 1
ATOM 1797 C CA . ILE A 1 255 ? 57.084 13.505 43.815 1.00 68.68 850 ILE G CA 1
ATOM 1798 C C . ILE A 1 255 ? 56.817 12.380 42.792 1.00 69.43 850 ILE G C 1
ATOM 1799 O O . ILE A 1 255 ? 57.521 11.369 42.788 1.00 69.86 850 ILE G O 1
ATOM 1804 N N . ASP A 1 256 ? 55.812 12.560 41.935 1.00 70.11 851 ASP G N 1
ATOM 1805 C CA . ASP A 1 256 ? 55.573 11.659 40.786 1.00 70.53 851 ASP G CA 1
ATOM 1806 C C . ASP A 1 256 ? 55.629 12.481 39.502 1.00 70.43 851 ASP G C 1
ATOM 1807 O O . ASP A 1 256 ? 54.920 13.473 39.373 1.00 70.26 851 ASP G O 1
ATOM 1812 N N . LYS A 1 257 ? 56.444 12.035 38.546 1.00 70.50 852 LYS G N 1
ATOM 1813 C CA . LYS A 1 257 ? 56.707 12.801 37.312 1.00 70.57 852 LYS G CA 1
ATOM 1814 C C . LYS A 1 257 ? 55.546 12.767 36.293 1.00 70.17 852 LYS G C 1
ATOM 1815 O O . LYS A 1 257 ? 55.571 13.520 35.313 1.00 70.31 852 LYS G O 1
ATOM 1821 N N . ASN A 1 258 ? 54.557 11.890 36.497 1.00 69.52 853 ASN G N 1
ATOM 1822 C CA . ASN A 1 258 ? 53.349 11.859 35.635 1.00 68.85 853 ASN G CA 1
ATOM 1823 C C . ASN A 1 258 ? 52.219 12.733 36.166 1.00 67.86 853 ASN G C 1
ATOM 1824 O O . ASN A 1 258 ? 51.208 12.932 35.485 1.00 68.18 853 ASN G O 1
ATOM 1829 N N . ILE A 1 259 ? 52.380 13.225 37.388 1.00 66.53 854 ILE G N 1
ATOM 1830 C CA . ILE A 1 259 ? 51.564 14.331 37.870 1.00 65.55 854 ILE G CA 1
ATOM 1831 C C . ILE A 1 259 ? 52.236 15.642 37.451 1.00 64.59 854 ILE G C 1
ATOM 1832 O O . ILE A 1 259 ? 53.282 16.026 37.982 1.00 64.53 854 ILE G O 1
ATOM 1837 N N . THR A 1 260 ? 51.632 16.301 36.472 1.00 63.15 855 THR G N 1
ATOM 1838 C CA . THR A 1 260 ? 52.031 17.640 36.052 1.00 62.12 855 THR G CA 1
ATOM 1839 C C . THR A 1 260 ? 51.318 18.713 36.886 1.00 61.11 855 THR G C 1
ATOM 1840 O O . THR A 1 260 ? 50.504 18.401 37.754 1.00 61.46 855 THR G O 1
ATOM 1844 N N . LEU A 1 261 ? 51.642 19.973 36.613 1.00 59.82 856 LEU G N 1
ATOM 1845 C CA . LEU A 1 261 ? 51.034 21.128 37.287 1.00 58.85 856 LEU G CA 1
ATOM 1846 C C . LEU A 1 261 ? 49.576 21.317 36.855 1.00 58.60 856 LEU G C 1
ATOM 1847 O O . LEU A 1 261 ? 48.816 22.033 37.505 1.00 58.61 856 LEU G O 1
ATOM 1852 N N . LEU A 1 262 ? 49.206 20.701 35.737 1.00 58.30 857 LEU G N 1
ATOM 1853 C CA . LEU A 1 262 ? 47.838 20.757 35.234 1.00 58.12 857 LEU G CA 1
ATOM 1854 C C . LEU A 1 262 ? 46.961 19.721 35.954 1.00 58.12 857 LEU G C 1
ATOM 1855 O O . LEU A 1 262 ? 45.848 20.032 36.366 1.00 58.09 857 LEU G O 1
ATOM 1860 N N . HIS A 1 263 ? 47.453 18.485 36.067 1.00 57.94 858 HIS G N 1
ATOM 1861 C CA . HIS A 1 263 ? 46.803 17.472 36.910 1.00 57.80 858 HIS G CA 1
ATOM 1862 C C . HIS A 1 263 ? 46.550 18.072 38.277 1.00 57.86 858 HIS G C 1
ATOM 1863 O O . HIS A 1 263 ? 45.466 17.949 38.834 1.00 58.76 858 HIS G O 1
ATOM 1870 N N . TYR A 1 264 ? 47.566 18.735 38.803 1.00 57.77 859 TYR G N 1
ATOM 1871 C CA . TYR A 1 264 ? 47.507 19.309 40.138 1.00 57.79 859 TYR G CA 1
ATOM 1872 C C . TYR A 1 264 ? 46.458 20.413 40.226 1.00 57.76 859 TYR G C 1
ATOM 1873 O O . TYR A 1 264 ? 45.749 20.497 41.214 1.00 57.67 859 TYR G O 1
ATOM 1882 N N . LEU A 1 265 ? 46.373 21.249 39.193 1.00 58.29 860 LEU G N 1
ATOM 1883 C CA . LEU A 1 265 ? 45.401 22.356 39.125 1.00 58.74 860 LEU G CA 1
ATOM 1884 C C . LEU A 1 265 ? 43.992 21.795 39.149 1.00 59.02 860 LEU G C 1
ATOM 1885 O O . LEU A 1 265 ? 43.161 22.191 39.951 1.00 59.03 860 LEU G O 1
ATOM 1890 N N . ILE A 1 266 ? 43.747 20.858 38.252 1.00 59.58 861 ILE G N 1
ATOM 1891 C CA . ILE A 1 266 ? 42.448 20.211 38.111 1.00 60.18 861 ILE G CA 1
ATOM 1892 C C . ILE A 1 266 ? 41.988 19.553 39.422 1.00 60.70 861 ILE G C 1
ATOM 1893 O O . ILE A 1 266 ? 40.798 19.545 39.718 1.00 61.62 861 ILE G O 1
ATOM 1898 N N . THR A 1 267 ? 42.924 19.033 40.215 1.00 61.01 862 THR G N 1
ATOM 1899 C CA . THR A 1 267 ? 42.594 18.403 41.503 1.00 61.20 862 THR G CA 1
ATOM 1900 C C . THR A 1 267 ? 42.315 19.416 42.617 1.00 61.40 862 THR G C 1
ATOM 1901 O O . THR A 1 267 ? 41.344 19.304 43.363 1.00 61.16 862 THR G O 1
ATOM 1905 N N . ILE A 1 268 ? 43.202 20.388 42.735 1.00 61.67 863 ILE G N 1
ATOM 1906 C CA . ILE A 1 268 ? 43.056 21.466 43.701 1.00 61.99 863 ILE G CA 1
ATOM 1907 C C . ILE A 1 268 ? 41.712 22.166 43.555 1.00 62.23 863 ILE G C 1
ATOM 1908 O O . ILE A 1 268 ? 41.056 22.498 44.533 1.00 61.97 863 ILE G O 1
ATOM 1913 N N . VAL A 1 269 ? 41.294 22.333 42.316 1.00 62.61 864 VAL G N 1
ATOM 1914 C CA . VAL A 1 269 ? 40.142 23.149 41.992 1.00 62.97 864 VAL G CA 1
ATOM 1915 C C . VAL A 1 269 ? 38.791 22.494 42.405 1.00 63.16 864 VAL G C 1
ATOM 1916 O O . VAL A 1 269 ? 37.846 23.196 42.755 1.00 63.28 864 VAL G O 1
ATOM 1920 N N . GLU A 1 270 ? 38.732 21.163 42.403 1.00 63.07 865 GLU G N 1
ATOM 1921 C CA . GLU A 1 270 ? 37.561 20.414 42.862 1.00 63.14 865 GLU G CA 1
ATOM 1922 C C . GLU A 1 270 ? 36.970 20.914 44.189 1.00 62.31 865 GLU G C 1
ATOM 1923 O O . GLU A 1 270 ? 35.792 21.237 44.241 1.00 62.64 865 GLU G O 1
ATOM 1929 N N . ASN A 1 271 ? 37.782 20.980 45.240 1.00 61.57 866 ASN G N 1
ATOM 1930 C CA . ASN A 1 271 ? 37.326 21.436 46.566 1.00 61.12 866 ASN G CA 1
ATOM 1931 C C . ASN A 1 271 ? 37.615 22.909 46.879 1.00 60.59 866 ASN G C 1
ATOM 1932 O O . ASN A 1 271 ? 37.280 23.376 47.978 1.00 60.32 866 ASN G O 1
ATOM 1937 N N . LYS A 1 272 ? 38.246 23.636 45.955 1.00 59.82 867 LYS G N 1
ATOM 1938 C CA . LYS A 1 272 ? 38.574 25.051 46.201 1.00 59.60 867 LYS G CA 1
ATOM 1939 C C . LYS A 1 272 ? 37.874 26.041 45.276 1.00 58.90 867 LYS G C 1
ATOM 1940 O O . LYS A 1 272 ? 37.426 27.086 45.729 1.00 58.14 867 LYS G O 1
ATOM 1946 N N . TYR A 1 273 ? 37.827 25.719 43.983 1.00 58.79 868 TYR G N 1
ATOM 1947 C CA . TYR A 1 273 ? 37.169 26.540 42.951 1.00 58.51 868 TYR G CA 1
ATOM 1948 C C . TYR A 1 273 ? 36.440 25.600 42.005 1.00 58.39 868 TYR G C 1
ATOM 1949 O O . TYR A 1 273 ? 36.871 25.409 40.878 1.00 58.77 868 TYR G O 1
ATOM 1958 N N . PRO A 1 274 ? 35.353 24.973 42.468 1.00 57.95 869 PRO G N 1
ATOM 1959 C CA . PRO A 1 274 ? 34.623 24.014 41.640 1.00 57.99 869 PRO G CA 1
ATOM 1960 C C . PRO A 1 274 ? 34.041 24.587 40.327 1.00 57.75 869 PRO G C 1
ATOM 1961 O O . PRO A 1 274 ? 33.946 23.863 39.342 1.00 58.05 869 PRO G O 1
ATOM 1965 N N . SER A 1 275 ? 33.673 25.870 40.334 1.00 57.60 870 SER G N 1
ATOM 1966 C CA . SER A 1 275 ? 33.154 26.593 39.157 1.00 57.30 870 SER G CA 1
ATOM 1967 C C . SER A 1 275 ? 34.053 26.511 37.922 1.00 58.01 870 SER G C 1
ATOM 1968 O O . SER A 1 275 ? 33.575 26.584 36.793 1.00 58.45 870 SER G O 1
ATOM 1971 N N . VAL A 1 276 ? 35.355 26.393 38.161 1.00 58.70 871 VAL G N 1
ATOM 1972 C CA . VAL A 1 276 ? 36.357 26.229 37.116 1.00 59.18 871 VAL G CA 1
ATOM 1973 C C . VAL A 1 276 ? 36.128 24.975 36.255 1.00 59.80 871 VAL G C 1
ATOM 1974 O O . VAL A 1 276 ? 36.442 24.980 35.056 1.00 60.41 871 VAL G O 1
ATOM 1978 N N . LEU A 1 277 ? 35.541 23.929 36.843 1.00 59.86 872 LEU G N 1
ATOM 1979 C CA . LEU A 1 277 ? 35.317 22.656 36.136 1.00 59.59 872 LEU G CA 1
ATOM 1980 C C . LEU A 1 277 ? 34.200 22.717 35.086 1.00 59.14 872 LEU G C 1
ATOM 1981 O O . LEU A 1 277 ? 33.991 21.760 34.339 1.00 59.45 872 LEU G O 1
ATOM 1986 N N . ASN A 1 278 ? 33.482 23.834 35.032 1.00 58.54 873 ASN G N 1
ATOM 1987 C CA . ASN A 1 278 ? 32.494 24.061 33.984 1.00 58.15 873 ASN G CA 1
ATOM 1988 C C . ASN A 1 278 ? 33.088 24.584 32.667 1.00 57.94 873 ASN G C 1
ATOM 1989 O O . ASN A 1 278 ? 32.351 24.916 31.750 1.00 57.82 873 ASN G O 1
ATOM 1994 N N . LEU A 1 279 ? 34.416 24.630 32.592 1.00 58.17 874 LEU G N 1
ATOM 1995 C CA . LEU A 1 279 ? 35.180 25.232 31.483 1.00 57.87 874 LEU G CA 1
ATOM 1996 C C . LEU A 1 279 ? 34.922 24.543 30.143 1.00 57.99 874 LEU G C 1
ATOM 1997 O O . LEU A 1 279 ? 34.783 25.214 29.128 1.00 57.85 874 LEU G O 1
ATOM 2002 N N . ASN A 1 280 ? 34.869 23.210 30.135 1.00 58.39 875 ASN G N 1
ATOM 2003 C CA . ASN A 1 280 ? 34.623 22.451 28.896 1.00 59.05 875 ASN G CA 1
ATOM 2004 C C . ASN A 1 280 ? 33.226 22.722 28.340 1.00 58.91 875 ASN G C 1
ATOM 2005 O O . ASN A 1 280 ? 33.004 22.721 27.136 1.00 59.31 875 ASN G O 1
ATOM 2010 N N . GLU A 1 281 ? 32.303 22.989 29.248 1.00 58.65 876 GLU G N 1
ATOM 2011 C CA . GLU A 1 281 ? 30.922 23.306 28.923 1.00 58.87 876 GLU G CA 1
ATOM 2012 C C . GLU A 1 281 ? 30.814 24.758 28.423 1.00 58.59 876 GLU G C 1
ATOM 2013 O O . GLU A 1 281 ? 30.176 25.027 27.411 1.00 59.08 876 GLU G O 1
ATOM 2019 N N . GLU A 1 282 ? 31.472 25.681 29.118 1.00 58.31 877 GLU G N 1
ATOM 2020 C CA . GLU A 1 282 ? 31.396 27.112 28.798 1.00 58.03 877 GLU G CA 1
ATOM 2021 C C . GLU A 1 282 ? 32.141 27.516 27.519 1.00 58.22 877 GLU G C 1
ATOM 2022 O O . GLU A 1 282 ? 31.888 28.585 26.961 1.00 57.83 877 GLU G O 1
ATOM 2028 N N . LEU A 1 283 ? 33.066 26.664 27.088 1.00 58.13 878 LEU G N 1
ATOM 2029 C CA . LEU A 1 283 ? 33.837 26.876 25.867 1.00 58.54 878 LEU G CA 1
ATOM 2030 C C . LEU A 1 283 ? 33.564 25.737 24.871 1.00 59.17 878 LEU G C 1
ATOM 2031 O O . LEU A 1 283 ? 34.454 25.282 24.171 1.00 58.81 878 LEU G O 1
ATOM 2036 N N . ARG A 1 284 ? 32.315 25.293 24.803 1.00 60.42 879 ARG G N 1
ATOM 2037 C CA . ARG A 1 284 ? 31.965 24.086 24.033 1.00 61.33 879 ARG G CA 1
ATOM 2038 C C . ARG A 1 284 ? 32.204 24.229 22.529 1.00 61.28 879 ARG G C 1
ATOM 2039 O O . ARG A 1 284 ? 32.484 23.234 21.858 1.00 61.39 879 ARG G O 1
ATOM 2047 N N . ASP A 1 285 ? 32.102 25.464 22.027 1.00 61.18 880 ASP G N 1
ATOM 2048 C CA . ASP A 1 285 ? 32.226 25.775 20.591 1.00 61.01 880 ASP G CA 1
ATOM 2049 C C . ASP A 1 285 ? 33.623 26.193 20.125 1.00 60.60 880 ASP G C 1
ATOM 2050 O O . ASP A 1 285 ? 33.802 26.570 18.963 1.00 60.44 880 ASP G O 1
ATOM 2055 N N . ILE A 1 286 ? 34.593 26.123 21.035 1.00 59.85 881 ILE G N 1
ATOM 2056 C CA . ILE A 1 286 ? 36.002 26.409 20.740 1.00 59.27 881 ILE G CA 1
ATOM 2057 C C . ILE A 1 286 ? 36.624 25.415 19.735 1.00 59.57 881 ILE G C 1
ATOM 2058 O O . ILE A 1 286 ? 37.342 25.834 18.844 1.00 59.07 881 ILE G O 1
ATOM 2063 N N . PRO A 1 287 ? 36.368 24.101 19.885 1.00 60.11 882 PRO G N 1
ATOM 2064 C CA . PRO A 1 287 ? 36.927 23.148 18.925 1.00 60.66 882 PRO G CA 1
ATOM 2065 C C . PRO A 1 287 ? 36.520 23.398 17.479 1.00 61.82 882 PRO G C 1
ATOM 2066 O O . PRO A 1 287 ? 37.344 23.232 16.568 1.00 62.07 882 PRO G O 1
ATOM 2070 N N . GLN A 1 288 ? 35.273 23.809 17.282 1.00 62.92 883 GLN G N 1
ATOM 2071 C CA . GLN A 1 288 ? 34.765 24.124 15.958 1.00 64.06 883 GLN G CA 1
ATOM 2072 C C . GLN A 1 288 ? 35.247 25.468 15.443 1.00 64.25 883 GLN G C 1
ATOM 2073 O O . GLN A 1 288 ? 35.490 25.617 14.253 1.00 64.41 883 GLN G O 1
ATOM 2079 N N . ALA A 1 289 ? 35.365 26.450 16.329 1.00 64.68 884 ALA G N 1
ATOM 2080 C CA . ALA A 1 289 ? 35.888 27.757 15.947 1.00 65.06 884 ALA G CA 1
ATOM 2081 C C . ALA A 1 289 ? 37.371 27.641 15.572 1.00 65.78 884 ALA G C 1
ATOM 2082 O O . ALA A 1 289 ? 37.864 28.384 14.717 1.00 65.93 884 ALA G O 1
ATOM 2084 N N . ALA A 1 290 ? 38.058 26.686 16.204 1.00 66.35 885 ALA G N 1
ATOM 2085 C CA . ALA A 1 290 ? 39.469 26.414 15.955 1.00 67.12 885 ALA G CA 1
ATOM 2086 C C . ALA A 1 290 ? 39.733 25.986 14.518 1.00 67.93 885 ALA G C 1
ATOM 2087 O O . ALA A 1 290 ? 40.811 26.240 13.978 1.00 67.93 885 ALA G O 1
ATOM 2089 N N . LYS A 1 291 ? 38.745 25.341 13.904 1.00 68.81 886 LYS G N 1
ATOM 2090 C CA . LYS A 1 291 ? 38.884 24.820 12.549 1.00 69.72 886 LYS G CA 1
ATOM 2091 C C . LYS A 1 291 ? 38.531 25.818 11.426 1.00 70.25 886 LYS G C 1
ATOM 2092 O O . LYS A 1 291 ? 38.737 25.514 10.258 1.00 70.61 886 LYS G O 1
ATOM 2098 N N . VAL A 1 292 ? 38.028 27.003 11.763 1.00 70.94 887 VAL G N 1
ATOM 2099 C CA . VAL A 1 292 ? 37.626 27.964 10.736 1.00 71.54 887 VAL G CA 1
ATOM 2100 C C . VAL A 1 292 ? 38.860 28.671 10.154 1.00 72.44 887 VAL G C 1
ATOM 2101 O O . VAL A 1 292 ? 39.550 29.422 10.851 1.00 72.58 887 VAL G O 1
ATOM 2105 N N . ASN A 1 293 ? 39.143 28.377 8.884 1.00 73.34 888 ASN G N 1
ATOM 2106 C CA . ASN A 1 293 ? 40.104 29.135 8.079 1.00 74.07 888 ASN G CA 1
ATOM 2107 C C . ASN A 1 293 ? 39.462 30.411 7.542 1.00 74.48 888 ASN G C 1
ATOM 2108 O O . ASN A 1 293 ? 38.469 30.353 6.817 1.00 74.37 888 ASN G O 1
ATOM 2113 N N . MET A 1 294 ? 40.043 31.556 7.879 1.00 75.00 889 MET G N 1
ATOM 2114 C CA . MET A 1 294 ? 39.442 32.851 7.559 1.00 75.58 889 MET G CA 1
ATOM 2115 C C . MET A 1 294 ? 39.620 33.254 6.089 1.00 75.59 889 MET G C 1
ATOM 2116 O O . MET A 1 294 ? 38.757 33.930 5.519 1.00 75.89 889 MET G O 1
ATOM 2121 N N . THR A 1 295 ? 40.744 32.859 5.491 1.00 75.40 890 THR G N 1
ATOM 2122 C CA . THR A 1 295 ? 40.978 33.051 4.052 1.00 75.19 890 THR G CA 1
ATOM 2123 C C . THR A 1 295 ? 39.907 32.345 3.224 1.00 74.71 890 THR G C 1
ATOM 2124 O O . THR A 1 295 ? 39.395 32.898 2.253 1.00 74.55 890 THR G O 1
ATOM 2128 N N . GLU A 1 296 ? 39.587 31.121 3.625 1.00 74.32 891 GLU G N 1
ATOM 2129 C CA . GLU A 1 296 ? 38.607 30.296 2.935 1.00 74.30 891 GLU G CA 1
ATOM 2130 C C . GLU A 1 296 ? 37.171 30.761 3.223 1.00 73.95 891 GLU G C 1
ATOM 2131 O O . GLU A 1 296 ? 36.313 30.706 2.343 1.00 73.87 891 GLU G O 1
ATOM 2137 N N . LEU A 1 297 ? 36.914 31.218 4.447 1.00 73.58 892 LEU G N 1
ATOM 2138 C CA . LEU A 1 297 ? 35.614 31.810 4.796 1.00 73.30 892 LEU G CA 1
ATOM 2139 C C . LEU A 1 297 ? 35.354 33.015 3.900 1.00 73.08 892 LEU G C 1
ATOM 2140 O O . LEU A 1 297 ? 34.344 33.081 3.215 1.00 72.98 892 LEU G O 1
ATOM 2145 N N . ASP A 1 298 ? 36.277 33.969 3.913 1.00 72.87 893 ASP G N 1
ATOM 2146 C CA . ASP A 1 298 ? 36.139 35.178 3.099 1.00 72.76 893 ASP G CA 1
ATOM 2147 C C . ASP A 1 298 ? 36.033 34.893 1.601 1.00 72.18 893 ASP G C 1
ATOM 2148 O O . ASP A 1 298 ? 35.386 35.636 0.879 1.00 71.84 893 ASP G O 1
ATOM 2153 N N . LYS A 1 299 ? 36.682 33.823 1.157 1.00 71.83 894 LYS G N 1
ATOM 2154 C CA . LYS A 1 299 ? 36.679 33.397 -0.247 1.00 71.61 894 LYS G CA 1
ATOM 2155 C C . LYS A 1 299 ? 35.297 32.874 -0.635 1.00 71.06 894 LYS G C 1
ATOM 2156 O O . LYS A 1 299 ? 34.825 33.094 -1.749 1.00 70.83 894 LYS G O 1
ATOM 2162 N N . GLU A 1 300 ? 34.660 32.193 0.309 1.00 70.23 895 GLU G N 1
ATOM 2163 C CA . GLU A 1 300 ? 33.295 31.721 0.163 1.00 69.53 895 GLU G CA 1
ATOM 2164 C C . GLU A 1 300 ? 32.276 32.863 0.174 1.00 68.90 895 GLU G C 1
ATOM 2165 O O . GLU A 1 300 ? 31.349 32.865 -0.633 1.00 68.61 895 GLU G O 1
ATOM 2171 N N . ILE A 1 301 ? 32.445 33.824 1.078 1.00 68.09 896 ILE G N 1
ATOM 2172 C CA . ILE A 1 301 ? 31.571 35.009 1.125 1.00 67.76 896 ILE G CA 1
ATOM 2173 C C . ILE A 1 301 ? 31.773 35.879 -0.120 1.00 67.52 896 ILE G C 1
ATOM 2174 O O . ILE A 1 301 ? 30.847 36.521 -0.613 1.00 67.21 896 ILE G O 1
ATOM 2179 N N . SER A 1 302 ? 32.999 35.890 -0.616 1.00 67.34 897 SER G N 1
ATOM 2180 C CA . SER A 1 302 ? 33.357 36.671 -1.787 1.00 67.42 897 SER G CA 1
ATOM 2181 C C . SER A 1 302 ? 32.648 36.150 -3.051 1.00 67.03 897 SER G C 1
ATOM 2182 O O . SER A 1 302 ? 32.113 36.940 -3.823 1.00 66.78 897 SER G O 1
ATOM 2185 N N . THR A 1 303 ? 32.617 34.830 -3.244 1.00 66.80 898 THR G N 1
ATOM 2186 C CA . THR A 1 303 ? 31.969 34.250 -4.430 1.00 66.88 898 THR G CA 1
ATOM 2187 C C . THR A 1 303 ? 30.440 34.330 -4.326 1.00 66.87 898 THR G C 1
ATOM 2188 O O . THR A 1 303 ? 29.740 34.464 -5.335 1.00 66.88 898 THR G O 1
ATOM 2192 N N . LEU A 1 304 ? 29.935 34.245 -3.100 1.00 66.75 899 LEU G N 1
ATOM 2193 C CA . LEU A 1 304 ? 28.503 34.369 -2.836 1.00 66.57 899 LEU G CA 1
ATOM 2194 C C . LEU A 1 304 ? 28.046 35.802 -3.166 1.00 66.82 899 LEU G C 1
ATOM 2195 O O . LEU A 1 304 ? 27.052 36.003 -3.871 1.00 66.50 899 LEU G O 1
ATOM 2200 N N . ARG A 1 305 ? 28.807 36.782 -2.685 1.00 67.13 900 ARG G N 1
ATOM 2201 C CA . ARG A 1 305 ? 28.505 38.205 -2.885 1.00 67.68 900 ARG G CA 1
ATOM 2202 C C . ARG A 1 305 ? 28.550 38.640 -4.345 1.00 67.99 900 ARG G C 1
ATOM 2203 O O . ARG A 1 305 ? 27.603 39.245 -4.843 1.00 68.27 900 ARG G O 1
ATOM 2211 N N . SER A 1 306 ? 29.663 38.354 -5.015 1.00 68.26 901 SER G N 1
ATOM 2212 C CA . SER A 1 306 ? 29.874 38.777 -6.406 1.00 68.40 901 SER G CA 1
ATOM 2213 C C . SER A 1 306 ? 29.008 38.005 -7.394 1.00 68.38 901 SER G C 1
ATOM 2214 O O . SER A 1 306 ? 28.604 38.544 -8.421 1.00 68.41 901 SER G O 1
ATOM 2217 N N . GLY A 1 307 ? 28.746 36.741 -7.081 1.00 68.44 902 GLY G N 1
ATOM 2218 C CA . GLY A 1 307 ? 27.870 35.904 -7.890 1.00 68.32 902 GLY G CA 1
ATOM 2219 C C . GLY A 1 307 ? 26.421 36.341 -7.805 1.00 68.40 902 GLY G C 1
ATOM 2220 O O . GLY A 1 307 ? 25.674 36.226 -8.781 1.00 68.65 902 GLY G O 1
ATOM 2221 N N . LEU A 1 308 ? 26.022 36.845 -6.639 1.00 68.32 903 LEU G N 1
ATOM 2222 C CA . LEU A 1 308 ? 24.659 37.338 -6.427 1.00 68.20 903 LEU G CA 1
ATOM 2223 C C . LEU A 1 308 ? 24.444 38.670 -7.160 1.00 68.20 903 LEU G C 1
ATOM 2224 O O . LEU A 1 308 ? 23.398 38.891 -7.768 1.00 68.20 903 LEU G O 1
ATOM 2229 N N . LYS A 1 309 ? 25.444 39.543 -7.103 1.00 68.32 904 LYS G N 1
ATOM 2230 C CA . LYS A 1 309 ? 25.448 40.788 -7.872 1.00 68.52 904 LYS G CA 1
ATOM 2231 C C . LYS A 1 309 ? 25.399 40.533 -9.380 1.00 68.39 904 LYS G C 1
ATOM 2232 O O . LYS A 1 309 ? 24.793 41.307 -10.127 1.00 68.41 904 LYS G O 1
ATOM 2238 N N . ALA A 1 310 ? 26.044 39.455 -9.824 1.00 68.12 905 ALA G N 1
ATOM 2239 C CA . ALA A 1 310 ? 26.051 39.087 -11.246 1.00 67.82 905 ALA G CA 1
ATOM 2240 C C . ALA A 1 310 ? 24.682 38.573 -11.724 1.00 67.66 905 ALA G C 1
ATOM 2241 O O . ALA A 1 310 ? 24.293 38.816 -12.865 1.00 67.29 905 ALA G O 1
ATOM 2243 N N . VAL A 1 311 ? 23.971 37.863 -10.846 1.00 67.76 906 VAL G N 1
ATOM 2244 C CA . VAL A 1 311 ? 22.608 37.392 -11.121 1.00 67.93 906 VAL G CA 1
ATOM 2245 C C . VAL A 1 311 ? 21.624 38.563 -11.145 1.00 68.44 906 VAL G C 1
ATOM 224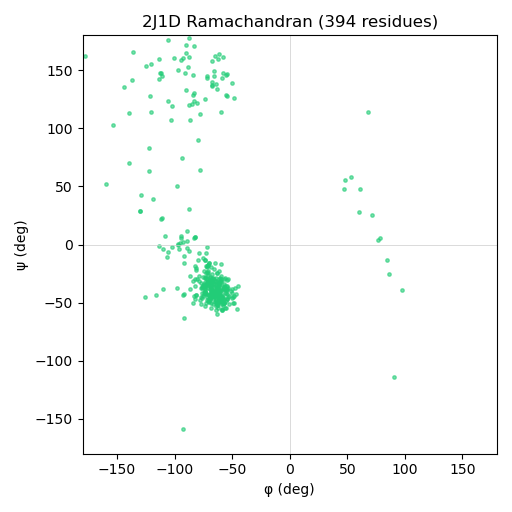6 O O . VAL A 1 311 ? 20.781 38.661 -12.034 1.00 68.50 906 VAL G O 1
ATOM 2250 N N . GLU A 1 312 ? 21.736 39.438 -10.150 1.00 69.07 907 GLU G N 1
ATOM 2251 C CA . GLU A 1 312 ? 20.979 40.699 -10.104 1.00 69.48 907 GLU G CA 1
ATOM 2252 C C . GLU A 1 312 ? 21.176 41.559 -11.354 1.00 69.50 907 GLU G C 1
ATOM 2253 O O . GLU A 1 312 ? 20.234 42.185 -11.830 1.00 69.63 907 GLU G O 1
ATOM 2259 N N . THR A 1 313 ? 22.403 41.602 -11.865 1.00 69.63 908 THR G N 1
ATOM 2260 C CA . THR A 1 313 ? 22.717 42.363 -13.080 1.00 69.79 908 THR G CA 1
ATOM 2261 C C . THR A 1 313 ? 22.049 41.759 -14.314 1.00 70.03 908 THR G C 1
ATOM 2262 O O . THR A 1 313 ? 21.473 42.477 -15.134 1.00 70.05 908 THR G O 1
ATOM 2266 N N . GLU A 1 314 ? 22.142 40.437 -14.435 1.00 70.38 909 GLU G N 1
ATOM 2267 C CA . GLU A 1 314 ? 21.514 39.705 -15.536 1.00 70.58 909 GLU G CA 1
ATOM 2268 C C . GLU A 1 314 ? 19.988 39.753 -15.422 1.00 70.81 909 GLU G C 1
ATOM 2269 O O . GLU A 1 314 ? 19.295 39.714 -16.431 1.00 70.95 909 GLU G O 1
ATOM 2275 N N . LEU A 1 315 ? 19.463 39.864 -14.204 1.00 71.18 910 LEU G N 1
ATOM 2276 C CA . LEU A 1 315 ? 18.017 40.052 -14.027 1.00 71.41 910 LEU G CA 1
ATOM 2277 C C . LEU A 1 315 ? 17.569 41.441 -14.519 1.00 71.80 910 LEU G C 1
ATOM 2278 O O . LEU A 1 315 ? 16.512 41.564 -15.135 1.00 71.46 910 LEU G O 1
ATOM 2283 N N . GLU A 1 316 ? 18.376 42.472 -14.277 1.00 72.33 911 GLU G N 1
ATOM 2284 C CA . GLU A 1 316 ? 18.058 43.809 -14.789 1.00 72.93 911 GLU G CA 1
ATOM 2285 C C . GLU A 1 316 ? 18.094 43.858 -16.320 1.00 73.09 911 GLU G C 1
ATOM 2286 O O . GLU A 1 316 ? 17.203 44.447 -16.945 1.00 73.09 911 GLU G O 1
ATOM 2292 N N . TYR A 1 317 ? 19.110 43.241 -16.922 1.00 73.33 912 TYR G N 1
ATOM 2293 C CA . TYR A 1 317 ? 19.174 43.140 -18.387 1.00 73.37 912 TYR G CA 1
ATOM 2294 C C . TYR A 1 317 ? 17.930 42.431 -18.931 1.00 73.59 912 TYR G C 1
ATOM 2295 O O . TYR A 1 317 ? 17.263 42.929 -19.830 1.00 73.63 912 TYR G O 1
ATOM 2304 N N . GLN A 1 318 ? 17.628 41.275 -18.351 1.00 73.95 913 GLN G N 1
ATOM 2305 C CA . GLN A 1 318 ? 16.572 40.378 -18.834 1.00 74.22 913 GLN G CA 1
ATOM 2306 C C . GLN A 1 318 ? 15.161 40.965 -18.653 1.00 74.59 913 GLN G C 1
ATOM 2307 O O . GLN A 1 318 ? 14.278 40.760 -19.486 1.00 74.55 913 GLN G O 1
ATOM 2313 N N . LYS A 1 319 ? 14.965 41.691 -17.556 1.00 75.17 914 LYS G N 1
ATOM 2314 C CA . LYS A 1 319 ? 13.725 42.440 -17.311 1.00 75.47 914 LYS G CA 1
ATOM 2315 C C . LYS A 1 319 ? 13.484 43.515 -18.378 1.00 75.79 914 LYS G C 1
ATOM 2316 O O . LYS A 1 319 ? 12.338 43.785 -18.741 1.00 75.88 914 LYS G O 1
ATOM 2322 N N . SER A 1 320 ? 14.568 44.105 -18.883 1.00 76.10 915 SER G N 1
ATOM 2323 C CA . SER A 1 320 ? 14.500 45.200 -19.857 1.00 76.37 915 SER G CA 1
ATOM 2324 C C . SER A 1 320 ? 14.428 44.691 -21.294 1.00 76.62 915 SER G C 1
ATOM 2325 O O . SER A 1 320 ? 14.907 45.354 -22.214 1.00 76.61 915 SER G O 1
ATOM 2328 N N . GLN A 1 321 ? 13.827 43.518 -21.472 1.00 76.96 916 GLN G N 1
ATOM 2329 C CA . GLN A 1 321 ? 13.754 42.843 -22.766 1.00 77.11 916 GLN G CA 1
ATOM 2330 C C . GLN A 1 321 ? 12.347 42.289 -22.932 1.00 77.32 916 GLN G C 1
ATOM 2331 O O . GLN A 1 321 ? 11.764 41.790 -21.964 1.00 77.42 916 GLN G O 1
ATOM 2337 N N . PRO A 1 322 ? 11.798 42.361 -24.154 1.00 77.34 917 PRO G N 1
ATOM 2338 C CA . PRO A 1 322 ? 10.424 41.915 -24.356 1.00 77.38 917 PRO G CA 1
ATOM 2339 C C . PRO A 1 322 ? 10.257 40.417 -24.080 1.00 77.28 917 PRO G C 1
ATOM 2340 O O . PRO A 1 322 ? 11.083 39.624 -24.540 1.00 77.39 917 PRO G O 1
ATOM 2344 N N . PRO A 1 323 ? 9.204 40.036 -23.326 1.00 76.94 918 PRO G N 1
ATOM 2345 C CA . PRO A 1 323 ? 8.933 38.630 -23.008 1.00 76.56 918 PRO G CA 1
ATOM 2346 C C . PRO A 1 323 ? 8.838 37.755 -24.247 1.00 75.90 918 PRO G C 1
ATOM 2347 O O . PRO A 1 323 ? 8.093 38.078 -25.171 1.00 76.38 918 PRO G O 1
ATOM 2351 N N . GLN A 1 324 ? 9.599 36.667 -24.268 1.00 75.06 919 GLN G N 1
ATOM 2352 C CA . GLN A 1 324 ? 9.533 35.700 -25.359 1.00 74.27 919 GLN G CA 1
ATOM 2353 C C . GLN A 1 324 ? 8.984 34.397 -24.799 1.00 73.26 919 GLN G C 1
ATOM 2354 O O . GLN A 1 324 ? 9.285 34.048 -23.656 1.00 73.10 919 GLN G O 1
ATOM 2360 N N . PRO A 1 325 ? 8.155 33.684 -25.580 1.00 72.21 920 PRO G N 1
ATOM 2361 C CA . PRO A 1 325 ? 7.689 32.387 -25.091 1.00 71.52 920 PRO G CA 1
ATOM 2362 C C . PRO A 1 325 ? 8.847 31.433 -24.797 1.00 70.73 920 PRO G C 1
ATOM 2363 O O . PRO A 1 325 ? 9.853 31.436 -25.508 1.00 70.17 920 PRO G O 1
ATOM 2367 N N . GLY A 1 326 ? 8.699 30.641 -23.740 1.00 70.03 921 GLY G N 1
ATOM 2368 C CA . GLY A 1 326 ? 9.700 29.644 -23.369 1.00 69.63 921 GLY G CA 1
ATOM 2369 C C . GLY A 1 326 ? 10.935 30.210 -22.692 1.00 69.15 921 GLY G C 1
ATOM 2370 O O . GLY A 1 326 ? 11.873 29.478 -22.416 1.00 69.18 921 GLY G O 1
ATOM 2371 N N . ASP A 1 327 ? 10.938 31.513 -22.446 1.00 68.80 922 ASP G N 1
ATOM 2372 C CA . ASP A 1 327 ? 11.985 32.175 -21.684 1.00 68.83 922 ASP G CA 1
ATOM 2373 C C . ASP A 1 327 ? 11.435 32.447 -20.283 1.00 68.74 922 ASP G C 1
ATOM 2374 O O . ASP A 1 327 ? 10.587 33.323 -20.108 1.00 68.56 922 ASP G O 1
ATOM 2379 N N . LYS A 1 328 ? 11.921 31.685 -19.302 1.00 68.67 923 LYS G N 1
ATOM 2380 C CA . LYS A 1 328 ? 11.439 31.749 -17.917 1.00 68.57 923 LYS G CA 1
ATOM 2381 C C . LYS A 1 328 ? 12.466 32.341 -16.955 1.00 68.40 923 LYS G C 1
ATOM 2382 O O . LYS A 1 328 ? 12.393 32.097 -15.754 1.00 68.31 923 LYS G O 1
ATOM 2388 N N . PHE A 1 329 ? 13.404 33.125 -17.475 1.00 68.35 924 PHE G N 1
ATOM 2389 C CA . PHE A 1 329 ? 14.481 33.669 -16.660 1.00 68.45 924 PHE G CA 1
ATOM 2390 C C . PHE A 1 329 ? 13.974 34.698 -15.642 1.00 68.29 924 PHE G C 1
ATOM 2391 O O . PHE A 1 329 ? 14.225 34.557 -14.446 1.00 67.70 924 PHE G O 1
ATOM 2399 N N . VAL A 1 330 ? 13.260 35.719 -16.120 1.00 68.29 925 VAL G N 1
ATOM 2400 C CA . VAL A 1 330 ? 12.731 36.788 -15.253 1.00 68.13 925 VAL G CA 1
ATOM 2401 C C . VAL A 1 330 ? 11.782 36.216 -14.205 1.00 68.27 925 VAL G C 1
ATOM 2402 O O . VAL A 1 330 ? 11.790 36.631 -13.042 1.00 67.67 925 VAL G O 1
ATOM 2406 N N . SER A 1 331 ? 10.978 35.251 -14.635 1.00 68.60 926 SER G N 1
ATOM 2407 C CA . SER A 1 331 ? 10.030 34.568 -13.760 1.00 69.09 926 SER G CA 1
ATOM 2408 C C . SER A 1 331 ? 10.713 33.805 -12.619 1.00 69.35 926 SER G C 1
ATOM 2409 O O . SER A 1 331 ? 10.211 33.770 -11.498 1.00 69.73 926 SER G O 1
ATOM 2412 N N . VAL A 1 332 ? 11.854 33.197 -12.915 1.00 69.69 927 VAL G N 1
ATOM 2413 C CA . VAL A 1 332 ? 12.524 32.298 -11.979 1.00 69.74 927 VAL G CA 1
ATOM 2414 C C . VAL A 1 332 ? 13.558 33.033 -11.120 1.00 70.00 927 VAL G C 1
ATOM 2415 O O . VAL A 1 332 ? 13.625 32.821 -9.905 1.00 70.10 927 VAL G O 1
ATOM 2419 N N . VAL A 1 333 ? 14.341 33.902 -11.756 1.00 70.19 928 VAL G N 1
ATOM 2420 C CA . VAL A 1 333 ? 15.421 34.637 -11.096 1.00 70.38 928 VAL G CA 1
ATOM 2421 C C . VAL A 1 333 ? 14.913 35.650 -10.066 1.00 70.74 928 VAL G C 1
ATOM 2422 O O . VAL A 1 333 ? 15.593 35.909 -9.069 1.00 70.69 928 VAL G O 1
ATOM 2426 N N . SER A 1 334 ? 13.735 36.225 -10.324 1.00 71.02 929 SER G N 1
ATOM 2427 C CA . SER A 1 334 ? 13.061 37.142 -9.387 1.00 71.27 929 SER G CA 1
ATOM 2428 C C . SER A 1 334 ? 12.661 36.445 -8.083 1.00 71.46 929 SER G C 1
ATOM 2429 O O . SER A 1 334 ? 12.891 36.970 -6.992 1.00 71.49 929 SER G O 1
ATOM 2432 N N . GLN A 1 335 ? 12.043 35.274 -8.219 1.00 71.79 930 GLN G N 1
ATOM 2433 C CA . GLN A 1 335 ? 11.754 34.373 -7.090 1.00 72.18 930 GLN G CA 1
ATOM 2434 C C . GLN A 1 335 ? 13.016 34.038 -6.290 1.00 72.31 930 GLN G C 1
ATOM 2435 O O . GLN A 1 335 ? 12.991 34.010 -5.056 1.00 72.52 930 GLN G O 1
ATOM 2441 N N . PHE A 1 336 ? 14.109 33.775 -7.006 1.00 72.25 931 PHE G N 1
ATOM 2442 C CA . PHE A 1 336 ? 15.386 33.401 -6.399 1.00 71.93 931 PHE G CA 1
ATOM 2443 C C . PHE A 1 336 ? 16.034 34.569 -5.661 1.00 72.04 931 PHE G C 1
ATOM 2444 O O . PHE A 1 336 ? 16.438 34.414 -4.513 1.00 71.86 931 PHE G O 1
ATOM 2452 N N . ILE A 1 337 ? 16.136 35.726 -6.313 1.00 72.31 932 ILE G N 1
ATOM 2453 C CA . ILE A 1 337 ? 16.719 36.922 -5.676 1.00 72.75 932 ILE G CA 1
ATOM 2454 C C . ILE A 1 337 ? 15.989 37.303 -4.383 1.00 73.01 932 ILE G C 1
ATOM 2455 O O . ILE A 1 337 ? 16.605 37.716 -3.408 1.00 73.22 932 ILE G O 1
ATOM 2460 N N . THR A 1 338 ? 14.673 37.157 -4.376 1.00 73.38 933 THR G N 1
ATOM 2461 C CA . THR A 1 338 ? 13.888 37.516 -3.207 1.00 73.53 933 THR G CA 1
ATOM 2462 C C . THR A 1 338 ? 14.376 36.749 -1.984 1.00 73.60 933 THR G C 1
ATOM 2463 O O . THR A 1 338 ? 14.651 37.351 -0.949 1.00 73.91 933 THR G O 1
ATOM 2467 N N . VAL A 1 339 ? 14.502 35.433 -2.114 1.00 73.67 934 VAL G N 1
ATOM 2468 C CA . VAL A 1 339 ? 15.003 34.609 -1.010 1.00 73.94 934 VAL G CA 1
ATOM 2469 C C . VAL A 1 339 ? 16.528 34.743 -0.870 1.00 74.17 934 VAL G C 1
ATOM 2470 O O . VAL A 1 339 ? 17.031 34.922 0.235 1.00 74.26 934 VAL G O 1
ATOM 2474 N N . ALA A 1 340 ? 17.250 34.674 -1.987 1.00 74.42 935 ALA G N 1
ATOM 2475 C CA . ALA A 1 340 ? 18.722 34.757 -1.984 1.00 74.54 935 ALA G CA 1
ATOM 2476 C C . ALA A 1 340 ? 19.276 36.086 -1.431 1.00 74.76 935 ALA G C 1
ATOM 2477 O O . ALA A 1 340 ? 20.294 36.091 -0.735 1.00 74.62 935 ALA G O 1
ATOM 2479 N N . SER A 1 341 ? 18.614 37.199 -1.735 1.00 75.16 936 SER G N 1
ATOM 2480 C CA . SER A 1 341 ? 19.065 38.521 -1.276 1.00 75.67 936 SER G CA 1
ATOM 2481 C C . SER A 1 341 ? 18.793 38.748 0.224 1.00 75.93 936 SER G C 1
ATOM 2482 O O . SER A 1 341 ? 19.564 39.418 0.921 1.00 75.69 936 SER G O 1
ATOM 2485 N N . PHE A 1 342 ? 17.684 38.187 0.695 1.00 76.25 937 PHE G N 1
ATOM 2486 C CA . PHE A 1 342 ? 17.330 38.167 2.118 1.00 76.52 937 PHE G CA 1
ATOM 2487 C C . PHE A 1 342 ? 18.275 37.243 2.890 1.00 75.92 937 PHE G C 1
ATOM 2488 O O . PHE A 1 342 ? 18.806 37.605 3.950 1.00 75.99 937 PHE G O 1
ATOM 2496 N N . SER A 1 343 ? 18.486 36.050 2.345 1.00 75.10 938 SER G N 1
ATOM 2497 C CA . SER A 1 343 ? 19.334 35.048 2.982 1.00 74.42 938 SER G CA 1
ATOM 2498 C C . SER A 1 343 ? 20.805 35.495 3.086 1.00 73.75 938 SER G C 1
ATOM 2499 O O . SER A 1 343 ? 21.434 35.319 4.128 1.00 73.66 938 SER G O 1
ATOM 2502 N N . PHE A 1 344 ? 21.342 36.090 2.025 1.00 72.94 939 PHE G N 1
ATOM 2503 C CA . PHE A 1 344 ? 22.738 36.535 2.033 1.00 72.39 939 PHE G CA 1
ATOM 2504 C C . PHE A 1 344 ? 22.949 37.796 2.875 1.00 72.46 939 PHE G C 1
ATOM 2505 O O . PHE A 1 344 ? 23.990 37.950 3.514 1.00 72.26 939 PHE G O 1
ATOM 2513 N N . SER A 1 345 ? 21.973 38.700 2.850 1.00 72.63 940 SER G N 1
ATOM 2514 C CA . SER A 1 345 ? 21.972 39.885 3.720 1.00 72.81 940 SER G CA 1
ATOM 2515 C C . SER A 1 345 ? 22.149 39.503 5.195 1.00 72.76 940 SER G C 1
ATOM 2516 O O . SER A 1 345 ? 22.918 40.126 5.919 1.00 72.45 940 SER G O 1
ATOM 2519 N N . ASP A 1 346 ? 21.418 38.474 5.611 1.00 72.96 941 ASP G N 1
ATOM 2520 C CA . ASP A 1 346 ? 21.484 37.927 6.967 1.00 73.23 941 ASP G CA 1
ATOM 2521 C C . ASP A 1 346 ? 22.853 37.281 7.262 1.00 72.88 941 ASP G C 1
ATOM 2522 O O . ASP A 1 346 ? 23.432 37.500 8.326 1.00 72.76 941 ASP G O 1
ATOM 2527 N N . VAL A 1 347 ? 23.357 36.485 6.320 1.00 72.49 942 VAL G N 1
ATOM 2528 C CA . VAL A 1 347 ? 24.710 35.925 6.406 1.00 72.14 942 VAL G CA 1
ATOM 2529 C C . VAL A 1 347 ? 25.757 37.024 6.608 1.00 72.13 942 VAL G C 1
ATOM 2530 O O . VAL A 1 347 ? 26.638 36.902 7.468 1.00 72.03 942 VAL G O 1
ATOM 2534 N N . GLU A 1 348 ? 25.647 38.090 5.816 1.00 71.94 943 GLU G N 1
ATOM 2535 C CA . GLU A 1 348 ? 26.533 39.257 5.930 1.00 72.13 943 GLU G CA 1
ATOM 2536 C C . GLU A 1 348 ? 26.458 39.960 7.290 1.00 71.77 943 GLU G C 1
ATOM 2537 O O . GLU A 1 348 ? 27.427 40.588 7.714 1.00 71.36 943 GLU G O 1
ATOM 2543 N N . ASP A 1 349 ? 25.298 39.877 7.940 1.00 71.60 944 ASP G N 1
ATOM 2544 C CA . ASP A 1 349 ? 25.083 40.466 9.267 1.00 71.74 944 ASP G CA 1
ATOM 2545 C C . ASP A 1 349 ? 25.712 39.635 10.365 1.00 71.32 944 ASP G C 1
ATOM 2546 O O . ASP A 1 349 ? 26.427 40.157 11.214 1.00 71.31 944 ASP G O 1
ATOM 2551 N N . LEU A 1 350 ? 25.407 38.345 10.355 1.00 70.89 945 LEU G N 1
ATOM 2552 C CA . LEU A 1 350 ? 26.044 37.400 11.258 1.00 70.81 945 LEU G CA 1
ATOM 2553 C C . LEU A 1 350 ? 27.575 37.442 11.140 1.00 70.35 945 LEU G C 1
ATOM 2554 O O . LEU A 1 350 ? 28.279 37.295 12.138 1.00 70.38 945 LEU G O 1
ATOM 2559 N N . LEU A 1 351 ? 28.084 37.650 9.927 1.00 69.95 946 LEU G N 1
ATOM 2560 C CA . LEU A 1 351 ? 29.534 37.734 9.701 1.00 69.64 946 LEU G CA 1
ATOM 2561 C C . LEU A 1 351 ? 30.136 39.041 10.229 1.00 69.09 946 LEU G C 1
ATOM 2562 O O . LEU A 1 351 ? 31.197 39.027 10.845 1.00 69.02 946 LEU G O 1
ATOM 2567 N N . ALA A 1 352 ? 29.461 40.160 9.992 1.00 68.64 947 ALA G N 1
ATOM 2568 C CA . ALA A 1 352 ? 29.931 41.460 10.475 1.00 68.46 947 ALA G CA 1
ATOM 2569 C C . ALA A 1 352 ? 30.030 41.456 11.994 1.00 68.42 947 ALA G C 1
ATOM 2570 O O . ALA A 1 352 ? 31.006 41.943 12.563 1.00 68.37 947 ALA G O 1
ATOM 2572 N N . GLU A 1 353 ? 29.021 40.887 12.644 1.00 68.39 948 GLU G N 1
ATOM 2573 C CA . GLU A 1 353 ? 28.966 40.874 14.100 1.00 68.56 948 GLU G CA 1
ATOM 2574 C C . GLU A 1 353 ? 29.934 39.868 14.715 1.00 68.06 948 GLU G C 1
ATOM 2575 O O . GLU A 1 353 ? 30.464 40.117 15.791 1.00 68.01 948 GLU G O 1
ATOM 2581 N N . ALA A 1 354 ? 30.132 38.733 14.040 1.00 67.73 949 ALA G N 1
ATOM 2582 C CA . ALA A 1 354 ? 31.071 37.688 14.478 1.00 67.31 949 ALA G CA 1
ATOM 2583 C C . ALA A 1 354 ? 32.505 38.208 14.505 1.00 67.12 949 ALA G C 1
ATOM 2584 O O . ALA A 1 354 ? 33.248 37.940 15.452 1.00 67.45 949 ALA G O 1
ATOM 2586 N N . LYS A 1 355 ? 32.876 38.960 13.470 1.00 66.80 950 LYS G N 1
ATOM 2587 C CA . LYS A 1 355 ? 34.187 39.605 13.385 1.00 66.53 950 LYS G CA 1
ATOM 2588 C C . LYS A 1 355 ? 34.378 40.689 14.449 1.00 66.32 950 LYS G C 1
ATOM 2589 O O . LYS A 1 355 ? 35.507 40.966 14.858 1.00 66.52 950 LYS G O 1
ATOM 2595 N N . ASP A 1 356 ? 33.286 41.324 14.865 1.00 66.04 951 ASP G N 1
ATOM 2596 C CA . ASP A 1 356 ? 33.334 42.339 15.928 1.00 65.92 951 ASP G CA 1
ATOM 2597 C C . ASP A 1 356 ? 33.659 41.718 17.266 1.00 65.25 951 ASP G C 1
ATOM 2598 O O . ASP A 1 356 ? 34.536 42.185 17.984 1.00 65.46 951 ASP G O 1
ATOM 2603 N N . LEU A 1 357 ? 32.917 40.667 17.589 1.00 64.54 952 LEU G N 1
ATOM 2604 C CA . LEU A 1 357 ? 33.105 39.915 18.817 1.00 63.91 952 LEU G CA 1
ATOM 2605 C C . LEU A 1 357 ? 34.485 39.283 18.890 1.00 63.53 952 LEU G C 1
ATOM 2606 O O . LEU A 1 357 ? 35.092 39.246 19.963 1.00 63.75 952 LEU G O 1
ATOM 2611 N N . PHE A 1 358 ? 34.963 38.769 17.761 1.00 63.14 953 PHE G N 1
ATOM 2612 C CA . PHE A 1 358 ? 36.313 38.217 17.689 1.00 62.98 953 PHE G CA 1
ATOM 2613 C C . PHE A 1 358 ? 37.358 39.274 18.036 1.00 62.92 953 PHE G C 1
ATOM 2614 O O . PHE A 1 358 ? 38.262 39.022 18.829 1.00 62.93 953 PHE G O 1
ATOM 2622 N N . THR A 1 359 ? 37.210 40.461 17.460 1.00 62.81 954 THR G N 1
ATOM 2623 C CA . THR A 1 359 ? 38.074 41.601 17.786 1.00 62.59 954 THR G CA 1
ATOM 2624 C C . THR A 1 359 ? 38.052 41.952 19.283 1.00 62.38 954 THR G C 1
ATOM 2625 O O . THR A 1 359 ? 39.079 42.320 19.859 1.00 62.35 954 THR G O 1
ATOM 2629 N N . LYS A 1 360 ? 36.883 41.839 19.908 1.00 62.17 955 LYS G N 1
ATOM 2630 C CA . LYS A 1 360 ? 36.744 42.125 21.345 1.00 62.05 955 LYS G CA 1
ATOM 2631 C C . LYS A 1 360 ? 37.366 41.022 22.193 1.00 61.40 955 LYS G C 1
ATOM 2632 O O . LYS A 1 360 ? 37.922 41.284 23.260 1.00 61.20 955 LYS G O 1
ATOM 2638 N N . ALA A 1 361 ? 37.238 39.792 21.703 1.00 60.67 956 ALA G N 1
ATOM 2639 C CA . ALA A 1 361 ? 37.728 38.613 22.382 1.00 60.00 956 ALA G CA 1
ATOM 2640 C C . ALA A 1 361 ? 39.235 38.565 22.270 1.00 59.65 956 ALA G C 1
ATOM 2641 O O . ALA A 1 361 ? 39.917 38.169 23.205 1.00 59.75 956 ALA G O 1
ATOM 2643 N N . VAL A 1 362 ? 39.761 38.971 21.121 1.00 59.42 957 VAL G N 1
ATOM 2644 C CA . VAL A 1 362 ? 41.204 38.999 20.936 1.00 59.18 957 VAL G CA 1
ATOM 2645 C C . VAL A 1 362 ? 41.838 39.991 21.925 1.00 59.18 957 VAL G C 1
ATOM 2646 O O . VAL A 1 362 ? 42.746 39.625 22.654 1.00 59.19 957 VAL G O 1
ATOM 2650 N N . LYS A 1 363 ? 41.323 41.218 21.971 1.00 59.45 958 LYS G N 1
ATOM 2651 C CA . LYS A 1 363 ? 41.788 42.245 22.923 1.00 59.76 958 LYS G CA 1
ATOM 2652 C C . LYS A 1 363 ? 41.602 41.860 24.382 1.00 59.49 958 LYS G C 1
ATOM 2653 O O . LYS A 1 363 ? 42.408 42.242 25.225 1.00 59.81 958 LYS G O 1
ATOM 2659 N N . HIS A 1 364 ? 40.534 41.125 24.677 1.00 59.21 959 HIS G N 1
ATOM 2660 C CA . HIS A 1 364 ? 40.219 40.735 26.053 1.00 59.04 959 HIS G CA 1
ATOM 2661 C C . HIS A 1 364 ? 41.359 39.905 26.653 1.00 59.34 959 HIS G C 1
ATOM 2662 O O . HIS A 1 364 ? 41.554 39.911 27.863 1.00 58.67 959 HIS G O 1
ATOM 2669 N N . PHE A 1 365 ? 42.110 39.207 25.800 1.00 60.00 960 PHE G N 1
ATOM 2670 C CA . PHE A 1 365 ? 43.230 38.370 26.250 1.00 60.73 960 PHE G CA 1
ATOM 2671 C C . PHE A 1 365 ? 44.594 38.891 25.822 1.00 61.61 960 PHE G C 1
ATOM 2672 O O . PHE A 1 365 ? 45.561 38.129 25.771 1.00 62.21 960 PHE G O 1
ATOM 2680 N N . GLY A 1 366 ? 44.667 40.188 25.529 1.00 62.44 961 GLY G N 1
ATOM 2681 C CA . GLY A 1 366 ? 45.943 40.875 25.302 1.00 62.86 961 GLY G CA 1
ATOM 2682 C C . GLY A 1 366 ? 46.663 40.523 24.012 1.00 63.39 961 GLY G C 1
ATOM 2683 O O . GLY A 1 366 ? 47.883 40.645 23.932 1.00 63.68 961 GLY G O 1
ATOM 2684 N N . GLU A 1 367 ? 45.916 40.087 23.004 1.00 63.93 962 GLU G N 1
ATOM 2685 C CA . GLU A 1 367 ? 46.480 39.795 21.691 1.00 64.44 962 GLU G CA 1
ATOM 2686 C C . GLU A 1 367 ? 46.316 41.027 20.793 1.00 65.31 962 GLU G C 1
ATOM 2687 O O . GLU A 1 367 ? 45.484 41.895 21.074 1.00 65.54 962 GLU G O 1
ATOM 2693 N N . GLU A 1 368 ? 47.126 41.115 19.736 1.00 66.29 963 GLU G N 1
ATOM 2694 C CA . GLU A 1 368 ? 47.094 42.266 18.815 1.00 66.84 963 GLU G CA 1
ATOM 2695 C C . GLU A 1 368 ? 46.010 42.009 17.779 1.00 67.13 963 GLU G C 1
ATOM 2696 O O . GLU A 1 368 ? 46.061 41.001 17.066 1.00 67.21 963 GLU G O 1
ATOM 2702 N N . ALA A 1 369 ? 45.020 42.899 17.707 1.00 67.44 964 ALA G N 1
ATOM 2703 C CA . ALA A 1 369 ? 43.937 42.753 16.730 1.00 67.59 964 ALA G CA 1
ATOM 2704 C C . ALA A 1 369 ? 44.507 42.956 15.337 1.00 67.45 964 ALA G C 1
ATOM 2705 O O . ALA A 1 369 ? 45.325 43.848 15.117 1.00 67.44 964 ALA G O 1
ATOM 2707 N N . GLY A 1 370 ? 44.088 42.098 14.414 1.00 67.38 965 GLY G N 1
ATOM 2708 C CA . GLY A 1 370 ? 44.643 42.063 13.071 1.00 67.14 965 GLY G CA 1
ATOM 2709 C C . GLY A 1 370 ? 45.701 40.988 12.911 1.00 66.93 965 GLY G C 1
ATOM 2710 O O . GLY A 1 370 ? 45.757 40.330 11.872 1.00 67.16 965 GLY G O 1
ATOM 2711 N N . LYS A 1 371 ? 46.535 40.803 13.936 1.00 66.52 966 LYS G N 1
ATOM 2712 C CA . LYS A 1 371 ? 47.714 39.925 13.854 1.00 66.13 966 LYS G CA 1
ATOM 2713 C C . LYS A 1 371 ? 47.461 38.449 14.230 1.00 65.53 966 LYS G C 1
ATOM 2714 O O . LYS A 1 371 ? 48.403 37.642 14.246 1.00 65.55 966 LYS G O 1
ATOM 2720 N N . ILE A 1 372 ? 46.214 38.091 14.5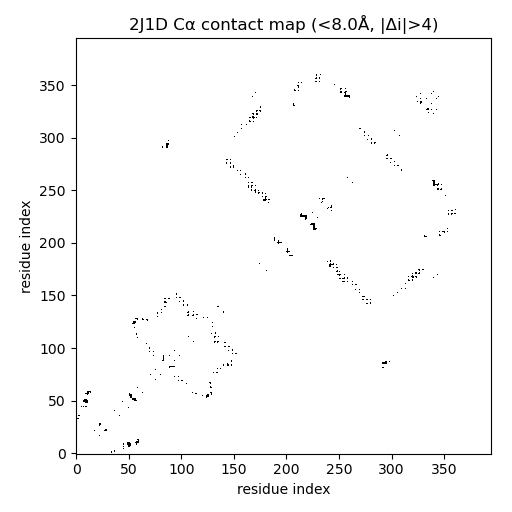33 1.00 64.56 967 ILE G N 1
ATOM 2721 C CA . ILE A 1 372 ? 45.895 36.704 14.899 1.00 63.79 967 ILE G CA 1
ATOM 2722 C C . ILE A 1 372 ? 44.522 36.291 14.359 1.00 63.00 967 ILE G C 1
ATOM 2723 O O . ILE A 1 372 ? 43.561 37.060 14.420 1.00 62.71 967 ILE G O 1
ATOM 2728 N N . GLN A 1 373 ? 44.467 35.083 13.798 1.00 62.20 968 GLN G N 1
ATOM 2729 C CA . GLN A 1 373 ? 43.251 34.534 13.194 1.00 61.63 968 GLN G CA 1
ATOM 2730 C C . GLN A 1 373 ? 42.562 33.554 14.157 1.00 60.49 968 GLN G C 1
ATOM 2731 O O . GLN A 1 373 ? 43.205 33.062 15.086 1.00 59.81 968 GLN G O 1
ATOM 2737 N N . PRO A 1 374 ? 41.251 33.279 13.942 1.00 59.64 969 PRO G N 1
ATOM 2738 C CA . PRO A 1 374 ? 40.473 32.329 14.745 1.00 59.02 969 PRO G CA 1
ATOM 2739 C C . PRO A 1 374 ? 41.086 30.933 14.860 1.00 58.49 969 PRO G C 1
ATOM 2740 O O . PRO A 1 374 ? 41.133 30.365 15.949 1.00 58.10 969 PRO G O 1
ATOM 2744 N N . ASP A 1 375 ? 41.558 30.389 13.749 1.00 57.86 970 ASP G N 1
ATOM 2745 C CA . ASP A 1 375 ? 42.232 29.087 13.773 1.00 57.62 970 ASP G CA 1
ATOM 2746 C C . ASP A 1 375 ? 43.335 29.032 14.842 1.00 56.94 970 ASP G C 1
ATOM 2747 O O . ASP A 1 375 ? 43.523 28.002 15.489 1.00 56.68 970 ASP G O 1
ATOM 2752 N N . GLU A 1 376 ? 44.058 30.142 15.002 1.00 56.19 971 GLU G N 1
ATOM 2753 C CA . GLU A 1 376 ? 45.171 30.237 15.943 1.00 55.62 971 GLU G CA 1
ATOM 2754 C C . GLU A 1 376 ? 44.705 30.567 17.360 1.00 54.62 971 GLU G C 1
ATOM 2755 O O . GLU A 1 376 ? 45.091 29.895 18.306 1.00 54.94 971 GLU G O 1
ATOM 2761 N N . PHE A 1 377 ? 43.885 31.608 17.480 1.00 53.25 972 PHE G N 1
ATOM 2762 C CA . PHE A 1 377 ? 43.382 32.090 18.755 1.00 52.18 972 PHE G CA 1
ATOM 2763 C C . PHE A 1 377 ? 42.615 30.970 19.464 1.00 51.53 972 PHE G C 1
ATOM 2764 O O . PHE A 1 377 ? 42.961 30.581 20.571 1.00 51.37 972 PHE G O 1
ATOM 2772 N N . PHE A 1 378 ? 41.602 30.432 18.795 1.00 50.84 973 PHE G N 1
ATOM 2773 C CA . PHE A 1 378 ? 40.807 29.337 19.326 1.00 50.35 973 PHE G CA 1
ATOM 2774 C C . PHE A 1 378 ? 41.555 28.001 19.366 1.00 50.34 973 PHE G C 1
ATOM 2775 O O . PHE A 1 378 ? 41.155 27.087 20.095 1.00 50.48 973 PHE G O 1
ATOM 2783 N N . GLY A 1 379 ? 42.649 27.898 18.615 1.00 50.14 974 GLY G N 1
ATOM 2784 C CA . GLY A 1 379 ? 43.527 26.731 18.678 1.00 49.99 974 GLY G CA 1
ATOM 2785 C C . GLY A 1 379 ? 44.320 26.676 19.976 1.00 49.94 974 GLY G C 1
ATOM 2786 O O . GLY A 1 379 ? 44.652 25.590 20.469 1.00 50.16 974 GLY G O 1
ATOM 2787 N N . ILE A 1 380 ? 44.646 27.847 20.520 1.00 49.38 975 ILE G N 1
ATOM 2788 C CA . ILE A 1 380 ? 45.262 27.919 21.834 1.00 49.25 975 ILE G CA 1
ATOM 2789 C C . ILE A 1 380 ? 44.288 27.264 22.823 1.00 48.83 975 ILE G C 1
ATOM 2790 O O . ILE A 1 380 ? 44.623 26.290 23.476 1.00 48.62 975 ILE G O 1
ATOM 2795 N N . PHE A 1 381 ? 43.056 27.763 22.850 1.00 48.93 976 PHE G N 1
ATOM 2796 C CA . PHE A 1 381 ? 42.022 27.262 23.760 1.00 48.24 976 PHE G CA 1
ATOM 2797 C C . PHE A 1 381 ? 41.633 25.802 23.534 1.00 48.25 976 PHE G C 1
ATOM 2798 O O . PHE A 1 381 ? 41.391 25.084 24.499 1.00 48.58 976 PHE G O 1
ATOM 2806 N N . ASP A 1 382 ? 41.584 25.361 22.278 1.00 48.32 977 ASP G N 1
ATOM 2807 C CA . ASP A 1 382 ? 41.174 23.987 21.936 1.00 48.55 977 ASP G CA 1
ATOM 2808 C C . ASP A 1 382 ? 42.216 22.955 22.398 1.00 48.96 977 ASP G C 1
ATOM 2809 O O . ASP A 1 382 ? 41.850 21.889 22.910 1.00 48.81 977 ASP G O 1
ATOM 2814 N N . GLN A 1 383 ? 43.505 23.279 22.234 1.00 49.11 978 GLN G N 1
ATOM 2815 C CA . GLN A 1 383 ? 44.581 22.423 22.726 1.00 49.34 978 GLN G CA 1
ATOM 2816 C C . GLN A 1 383 ? 44.518 22.358 24.237 1.00 49.31 978 GLN G C 1
ATOM 2817 O O . GLN A 1 383 ? 44.751 21.316 24.842 1.00 49.02 978 GLN G O 1
ATOM 2823 N N . PHE A 1 384 ? 44.219 23.488 24.853 1.00 49.48 979 PHE G N 1
ATOM 2824 C CA . PHE A 1 384 ? 44.127 23.522 26.292 1.00 49.91 979 PHE G CA 1
ATOM 2825 C C . PHE A 1 384 ? 43.007 22.611 26.801 1.00 50.36 979 PHE G C 1
ATOM 2826 O O . PHE A 1 384 ? 43.221 21.850 27.752 1.00 51.00 979 PHE G O 1
ATOM 2834 N N . LEU A 1 385 ? 41.839 22.683 26.161 1.00 50.45 980 LEU G N 1
ATOM 2835 C CA . LEU A 1 385 ? 40.706 21.835 26.505 1.00 50.81 980 LEU G CA 1
ATOM 2836 C C . LEU A 1 385 ? 41.012 20.349 26.288 1.00 51.33 980 LEU G C 1
ATOM 2837 O O . LEU A 1 385 ? 40.609 19.503 27.086 1.00 51.84 980 LEU G O 1
ATOM 2842 N N . GLN A 1 386 ? 41.702 20.033 25.199 1.00 51.67 981 GLN G N 1
ATOM 2843 C CA . GLN A 1 386 ? 42.236 18.689 25.004 1.00 52.04 981 GLN G CA 1
ATOM 2844 C C . GLN A 1 386 ? 43.158 18.288 26.164 1.00 52.07 981 GLN G C 1
ATOM 2845 O O . GLN A 1 386 ? 43.123 17.146 26.615 1.00 52.43 981 GLN G O 1
ATOM 2851 N N . ALA A 1 387 ? 43.956 19.223 26.670 1.00 51.87 982 ALA G N 1
ATOM 2852 C CA . ALA A 1 387 ? 44.914 18.897 27.733 1.00 52.01 982 ALA G CA 1
ATOM 2853 C C . ALA A 1 387 ? 44.222 18.732 29.087 1.00 52.02 982 ALA G C 1
ATOM 2854 O O . ALA A 1 387 ? 44.514 17.805 29.835 1.00 51.27 982 ALA G O 1
ATOM 2856 N N . VAL A 1 388 ? 43.311 19.650 29.387 1.00 52.81 983 VAL G N 1
ATOM 2857 C CA . VAL A 1 388 ? 42.488 19.606 30.607 1.00 53.17 983 VAL G CA 1
ATOM 2858 C C . VAL A 1 388 ? 41.626 18.332 30.651 1.00 54.07 983 VAL G C 1
ATOM 2859 O O . VAL A 1 388 ? 41.475 17.709 31.695 1.00 54.10 983 VAL G O 1
ATOM 2863 N N . SER A 1 389 ? 41.077 17.959 29.502 1.00 55.20 984 SER G N 1
ATOM 2864 C CA . SER A 1 389 ? 40.359 16.699 29.330 1.00 56.39 984 SER G CA 1
ATOM 2865 C C . SER A 1 389 ? 41.221 15.460 29.587 1.00 57.44 984 SER G C 1
ATOM 2866 O O . SER A 1 389 ? 40.791 14.537 30.275 1.00 57.79 984 SER G O 1
ATOM 2869 N N . GLU A 1 390 ? 42.413 15.429 28.996 1.00 58.77 985 GLU G N 1
ATOM 2870 C CA . GLU A 1 390 ? 43.364 14.329 29.205 1.00 59.85 985 GLU G CA 1
ATOM 2871 C C . GLU A 1 390 ? 43.768 14.221 30.680 1.00 60.62 985 GLU G C 1
ATOM 2872 O O . GLU A 1 390 ? 43.799 13.127 31.241 1.00 60.93 985 GLU G O 1
ATOM 2878 N N . ALA A 1 391 ? 44.056 15.363 31.300 1.00 61.34 986 ALA G N 1
ATOM 2879 C CA . ALA A 1 391 ? 44.440 15.416 32.707 1.00 61.93 986 ALA G CA 1
ATOM 2880 C C . ALA A 1 391 ? 43.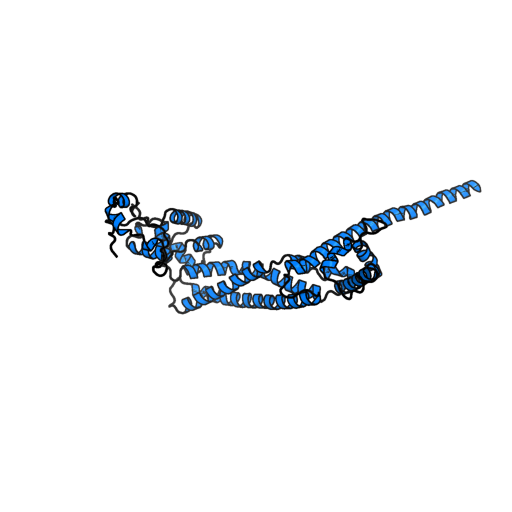320 14.920 33.621 1.00 62.83 986 ALA G C 1
ATOM 2881 O O . ALA A 1 391 ? 43.584 14.150 34.540 1.00 62.87 986 ALA G O 1
ATOM 2883 N N . LYS A 1 392 ? 42.086 15.378 33.361 1.00 64.00 987 LYS G N 1
ATOM 2884 C CA . LYS A 1 392 ? 40.868 14.963 34.099 1.00 64.77 987 LYS G CA 1
ATOM 2885 C C . LYS A 1 392 ? 40.780 13.448 34.208 1.00 65.45 987 LYS G C 1
ATOM 2886 O O . LYS A 1 392 ? 40.557 12.902 35.283 1.00 65.48 987 LYS G O 1
ATOM 2892 N N . GLN A 1 393 ? 40.928 12.791 33.062 1.00 66.55 988 GLN G N 1
ATOM 2893 C CA . GLN A 1 393 ? 40.852 11.341 32.966 1.00 67.40 988 GLN G CA 1
ATOM 2894 C C . GLN A 1 393 ? 41.978 10.709 33.766 1.00 68.22 988 GLN G C 1
ATOM 2895 O O . GLN A 1 393 ? 41.737 9.954 34.706 1.00 68.39 988 GLN G O 1
ATOM 2901 N N . GLU A 1 394 ? 43.209 11.039 33.400 1.00 69.22 989 GLU G N 1
ATOM 2902 C CA . GLU A 1 394 ? 44.382 10.481 34.063 1.00 69.99 989 GLU G CA 1
ATOM 2903 C C . GLU A 1 394 ? 44.287 10.610 35.592 1.00 70.93 989 GLU G C 1
ATOM 2904 O O . GLU A 1 394 ? 44.609 9.668 36.314 1.00 70.92 989 GLU G O 1
ATOM 2910 N N . ASN A 1 395 ? 43.821 11.761 36.073 1.00 72.22 990 ASN G N 1
ATOM 2911 C CA . ASN A 1 395 ? 43.527 11.948 37.497 1.00 73.33 990 ASN G CA 1
ATOM 2912 C C . ASN A 1 395 ? 42.516 10.916 38.002 1.00 75.00 990 ASN G C 1
ATOM 2913 O O . ASN A 1 395 ? 42.692 10.315 39.060 1.00 75.14 990 ASN G O 1
ATOM 2918 N N . GLU A 1 396 ? 41.444 10.751 37.235 1.00 76.93 991 GLU G N 1
ATOM 2919 C CA . GLU A 1 396 ? 40.334 9.861 37.585 1.00 78.45 991 GLU G CA 1
ATOM 2920 C C . GLU A 1 396 ? 40.798 8.403 37.691 1.00 79.77 991 GLU G C 1
ATOM 2921 O O . GLU A 1 396 ? 40.297 7.644 38.519 1.00 79.77 991 GLU G O 1
ATOM 2927 N N . ASN A 1 397 ? 41.763 8.031 36.853 1.00 81.50 992 ASN G N 1
ATOM 2928 C CA . ASN A 1 397 ? 42.365 6.695 36.890 1.00 82.85 992 ASN G CA 1
ATOM 2929 C C . ASN A 1 397 ? 43.282 6.519 38.103 1.00 84.26 992 ASN G C 1
ATOM 2930 O O . ASN A 1 397 ? 43.448 5.408 38.599 1.00 84.51 992 ASN G O 1
ATOM 2935 N N . MET A 1 398 ? 43.881 7.613 38.568 1.00 85.92 993 MET G N 1
ATOM 2936 C CA . MET A 1 398 ? 44.657 7.600 39.808 1.00 87.27 993 MET G CA 1
ATOM 2937 C C . MET A 1 398 ? 43.741 7.427 41.010 1.00 88.36 993 MET G C 1
ATOM 2938 O O . MET A 1 398 ? 44.005 6.602 41.878 1.00 88.58 993 MET G O 1
ATOM 2943 N N . ARG A 1 399 ? 42.670 8.218 41.057 1.00 89.70 994 ARG G N 1
ATOM 2944 C CA . ARG A 1 399 ? 41.725 8.193 42.178 1.00 90.73 994 ARG G CA 1
ATOM 2945 C C . ARG A 1 399 ? 41.185 6.783 42.419 1.00 91.63 994 ARG G C 1
ATOM 2946 O O . ARG A 1 399 ? 40.963 6.389 43.566 1.00 91.68 994 ARG G O 1
ATOM 2954 N N . LYS A 1 400 ? 40.992 6.031 41.335 1.00 92.65 995 LYS G N 1
ATOM 2955 C CA . LYS A 1 400 ? 40.461 4.665 41.405 1.00 93.45 995 LYS G CA 1
ATOM 2956 C C . LYS A 1 400 ? 41.495 3.592 41.797 1.00 94.14 995 LYS G C 1
ATOM 2957 O O . LYS A 1 400 ? 41.118 2.466 42.114 1.00 94.24 995 LYS G O 1
ATOM 2963 N N . LYS A 1 401 ? 42.781 3.936 41.772 1.00 95.01 996 LYS G N 1
ATOM 2964 C CA . LYS A 1 401 ? 43.808 3.126 42.442 1.00 95.71 996 LYS G CA 1
ATOM 2965 C C . LYS A 1 401 ? 43.741 3.392 43.946 1.00 96.42 996 LYS G C 1
ATOM 2966 O O . LYS A 1 401 ? 43.916 2.484 44.756 1.00 96.40 996 LYS G O 1
ATOM 2972 N N . LYS A 1 402 ? 43.476 4.650 44.300 1.00 97.41 997 LYS G N 1
ATOM 2973 C CA . LYS A 1 402 ? 43.431 5.099 45.699 1.00 98.18 997 LYS G CA 1
ATOM 2974 C C . LYS A 1 402 ? 42.088 4.840 46.404 1.00 98.85 997 LYS G C 1
ATOM 2975 O O . LYS A 1 402 ? 41.888 5.282 47.534 1.00 98.94 997 LYS G O 1
ATOM 2981 N N . GLU A 1 403 ? 41.173 4.148 45.725 1.00 99.62 998 GLU G N 1
ATOM 2982 C CA . GLU A 1 403 ? 39.997 3.540 46.367 1.00 100.20 998 GLU G CA 1
ATOM 2983 C C . GLU A 1 403 ? 40.147 2.018 46.367 1.00 100.72 998 GLU G C 1
ATOM 2984 O O . GLU A 1 403 ? 39.761 1.345 47.322 1.00 100.81 998 GLU G O 1
ATOM 2990 N N . GLU A 1 404 ? 40.690 1.497 45.268 1.00 101.35 999 GLU G N 1
ATOM 2991 C CA . GLU A 1 404 ? 41.095 0.092 45.133 1.00 101.80 999 GLU G CA 1
ATOM 2992 C C . GLU A 1 404 ? 42.082 -0.346 46.219 1.00 102.25 999 GLU G C 1
ATOM 2993 O O . GLU A 1 404 ? 42.016 -1.478 46.701 1.00 102.28 999 GLU G O 1
ATOM 2999 N N . GLU A 1 405 ? 42.993 0.555 46.584 1.00 102.83 1000 GLU G N 1
ATOM 3000 C CA . GLU A 1 405 ? 44.029 0.280 47.587 1.00 103.32 1000 GLU G CA 1
ATOM 3001 C C . GLU A 1 405 ? 43.734 0.895 48.966 1.00 103.73 1000 GLU G C 1
ATOM 3002 O O . GLU A 1 405 ? 44.514 0.721 49.905 1.00 103.73 1000 GLU G O 1
ATOM 3008 N N . GLU A 1 406 ? 42.620 1.619 49.080 1.00 104.23 1001 GLU G N 1
ATOM 3009 C CA . GLU A 1 406 ? 42.099 2.053 50.386 1.00 104.61 1001 GLU G CA 1
ATOM 3010 C C . GLU A 1 406 ? 41.202 0.943 50.965 1.00 104.84 1001 GLU G C 1
ATOM 3011 O O . GLU A 1 406 ? 41.046 0.833 52.184 1.00 104.85 1001 GLU G O 1
ATOM 3017 N N . ARG A 1 407 ? 40.615 0.136 50.079 1.00 105.13 1002 ARG G N 1
ATOM 3018 C CA . ARG A 1 407 ? 39.916 -1.097 50.461 1.00 1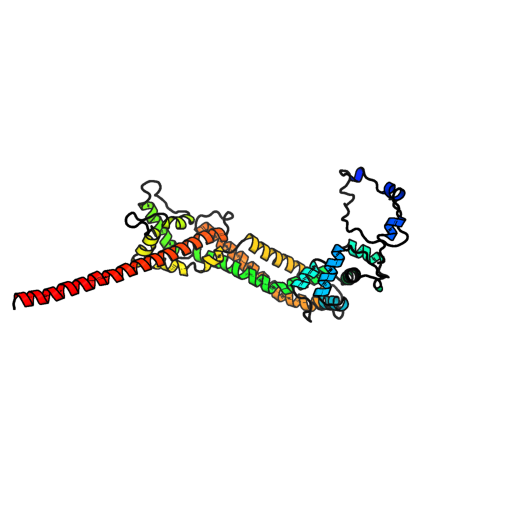05.36 1002 ARG G CA 1
ATOM 3019 C C . ARG A 1 407 ? 40.901 -2.161 50.968 1.00 105.56 1002 ARG G C 1
ATOM 3020 O O . ARG A 1 407 ? 40.539 -3.014 51.782 1.00 105.55 1002 ARG G O 1
ATOM 3028 N N . ARG A 1 408 ? 42.138 -2.107 50.473 1.00 105.75 1003 ARG G N 1
ATOM 3029 C CA . ARG A 1 408 ? 43.225 -2.949 50.983 1.00 105.88 1003 ARG G CA 1
ATOM 3030 C C . ARG A 1 408 ? 43.574 -2.580 52.427 1.00 105.95 1003 ARG G C 1
ATOM 3031 O O . ARG A 1 408 ? 43.843 -3.455 53.246 1.00 105.92 1003 ARG G O 1
ATOM 3039 N N . ALA A 1 409 ? 43.574 -1.280 52.719 1.00 106.06 1004 ALA G N 1
ATOM 3040 C CA . ALA A 1 409 ? 43.847 -0.761 54.067 1.00 106.13 1004 ALA G CA 1
ATOM 3041 C C . ALA A 1 409 ? 42.618 -0.815 54.990 1.00 106.17 1004 ALA G C 1
ATOM 3042 O O . ALA A 1 409 ? 42.760 -0.801 56.215 1.00 106.15 1004 ALA G O 1
ATOM 3044 N N . ARG A 1 410 ? 41.424 -0.864 54.399 1.00 106.19 1005 ARG G N 1
ATOM 3045 C CA . ARG A 1 410 ? 40.176 -1.010 55.154 1.00 106.22 1005 ARG G CA 1
ATOM 3046 C C . ARG A 1 410 ? 39.916 -2.475 55.519 1.00 106.28 1005 ARG G C 1
ATOM 3047 O O . ARG A 1 410 ? 39.526 -2.776 56.650 1.00 106.28 1005 ARG G O 1
ATOM 3049 N N . MET A 1 411 ? 40.131 -3.375 54.559 1.00 106.33 1006 MET G N 1
ATOM 3050 C CA . MET A 1 411 ? 39.934 -4.813 54.779 1.00 106.34 1006 MET G CA 1
ATOM 3051 C C . MET A 1 411 ? 41.015 -5.411 55.676 1.00 106.37 1006 MET G C 1
ATOM 3052 O O . MET A 1 411 ? 40.704 -6.151 56.610 1.00 106.42 1006 MET G O 1
ATOM 3057 N N . GLU A 1 412 ? 42.277 -5.097 55.385 1.00 106.38 1007 GLU G N 1
ATOM 3058 C CA . GLU A 1 412 ? 43.408 -5.626 56.159 1.00 106.40 1007 GLU G CA 1
ATOM 3059 C C . GLU A 1 412 ? 43.455 -5.054 57.583 1.00 106.37 1007 GLU G C 1
ATOM 3060 O O . GLU A 1 412 ? 44.093 -5.632 58.461 1.00 106.37 1007 GLU G O 1
ATOM 3066 N N . ALA A 1 413 ? 42.780 -3.927 57.803 1.00 106.33 1008 ALA G N 1
ATOM 3067 C CA . ALA A 1 413 ? 42.604 -3.364 59.148 1.00 106.30 1008 ALA G CA 1
ATOM 3068 C C . ALA A 1 413 ? 41.592 -4.174 59.974 1.00 106.24 1008 ALA G C 1
ATOM 3069 O O . ALA A 1 413 ? 41.798 -4.400 61.169 1.00 106.25 1008 ALA G O 1
ATOM 3071 N N . GLN A 1 414 ? 40.507 -4.599 59.327 1.00 106.15 1009 GLN G N 1
ATOM 3072 C CA . GLN A 1 414 ? 39.453 -5.388 59.972 1.00 106.08 1009 GLN G CA 1
ATOM 3073 C C . GLN A 1 414 ? 39.770 -6.889 60.009 1.00 106.05 1009 GLN G C 1
ATOM 3074 O O . GLN A 1 414 ? 39.355 -7.588 60.937 1.00 105.99 1009 GLN G O 1
ATOM 3076 N N . LEU A 1 415 ? 40.494 -7.377 59.000 1.00 106.00 1010 LEU G N 1
ATOM 3077 C CA . LEU A 1 415 ? 40.873 -8.797 58.922 1.00 105.98 1010 LEU G CA 1
ATOM 3078 C C . LEU A 1 415 ? 42.057 -9.121 59.844 1.00 105.99 1010 LEU G C 1
ATOM 3079 O O . LEU A 1 415 ? 42.210 -10.263 60.289 1.00 105.98 1010 LEU G O 1
ATOM 3084 N N . LYS A 1 416 ? 42.891 -8.119 60.118 1.00 105.98 1011 LYS G N 1
ATOM 3085 C CA . LYS A 1 416 ? 43.977 -8.252 61.096 1.00 105.95 1011 LYS G CA 1
ATOM 3086 C C . LYS A 1 416 ? 43.417 -8.357 62.517 1.00 105.89 1011 LYS G C 1
ATOM 3087 O O . LYS A 1 416 ? 43.879 -9.179 63.314 1.00 105.89 1011 LYS G O 1
ATOM 3093 N N . GLU A 1 417 ? 42.419 -7.527 62.822 1.00 105.79 1012 GLU G N 1
ATOM 3094 C CA . GLU A 1 417 ? 41.802 -7.501 64.154 1.00 105.69 1012 GLU G CA 1
ATOM 3095 C C . GLU A 1 417 ? 40.873 -8.691 64.427 1.00 105.56 1012 GLU G C 1
ATOM 3096 O O . GLU A 1 417 ? 40.633 -9.026 65.586 1.00 105.54 1012 GLU G O 1
ATOM 3102 N N . GLN A 1 418 ? 40.357 -9.325 63.374 1.00 105.43 1013 GLN G N 1
ATOM 3103 C CA . GLN A 1 418 ? 39.484 -10.500 63.523 1.00 105.33 1013 GLN G CA 1
ATOM 3104 C C . GLN A 1 418 ? 40.253 -11.725 64.025 1.00 105.26 1013 GLN G C 1
ATOM 3105 O O . GLN A 1 418 ? 39.767 -12.452 64.895 1.00 105.26 1013 GLN G O 1
ATOM 3111 N N . ARG A 1 419 ? 41.441 -11.954 63.467 1.00 105.15 1014 ARG G N 1
ATOM 3112 C CA . ARG A 1 419 ? 42.314 -13.044 63.918 1.00 105.07 1014 ARG G CA 1
ATOM 3113 C C . ARG A 1 419 ? 42.937 -12.714 65.278 1.00 104.98 1014 ARG G C 1
ATOM 3114 O O . ARG A 1 419 ? 43.318 -13.612 66.029 1.00 104.94 1014 ARG G O 1
ATOM 3122 N N . GLU A 1 420 ? 43.037 -11.421 65.580 1.00 104.86 1015 GLU G N 1
ATOM 3123 C CA . GLU A 1 420 ? 43.521 -10.937 66.878 1.00 104.73 1015 GLU G CA 1
ATOM 3124 C C . GLU A 1 420 ? 42.506 -11.176 68.007 1.00 104.59 1015 GLU G C 1
ATOM 3125 O O . GLU A 1 420 ? 42.897 -11.386 69.157 1.00 104.61 1015 GLU G O 1
ATOM 3131 N N . ARG A 1 421 ? 41.213 -11.133 67.677 1.00 104.42 1016 ARG G N 1
ATOM 3132 C CA . ARG A 1 421 ? 40.137 -11.438 68.637 1.00 104.25 1016 ARG G CA 1
ATOM 3133 C C . ARG A 1 421 ? 40.009 -12.941 68.906 1.00 104.12 1016 ARG G C 1
ATOM 3134 O O . ARG A 1 421 ? 39.565 -13.344 69.982 1.00 104.07 1016 ARG G O 1
ATOM 3142 N N . GLU A 1 422 ? 40.384 -13.754 67.919 1.00 103.96 1017 GLU G N 1
ATOM 3143 C CA . GLU A 1 422 ? 40.364 -15.219 68.039 1.00 103.82 1017 GLU G CA 1
ATOM 3144 C C . GLU A 1 422 ? 41.682 -15.770 68.602 1.00 103.71 1017 GLU G C 1
ATOM 3145 O O . GLU A 1 422 ? 41.818 -16.979 68.807 1.00 103.66 1017 GLU G O 1
ATOM 3151 N N . ARG A 1 423 ? 42.645 -14.880 68.836 1.00 103.59 1018 ARG G N 1
ATOM 3152 C CA . ARG A 1 423 ? 43.909 -15.227 69.489 1.00 103.49 1018 ARG G CA 1
ATOM 3153 C C . ARG A 1 423 ? 43.866 -14.871 70.976 1.00 103.39 1018 ARG G C 1
ATOM 3154 O O . ARG A 1 423 ? 44.409 -15.598 71.808 1.00 103.37 1018 ARG G O 1
ATOM 3162 N N . LYS A 1 424 ? 43.228 -13.746 71.297 1.00 103.26 1019 LYS G N 1
ATOM 3163 C CA . LYS A 1 424 ? 42.960 -13.366 72.690 1.00 103.16 1019 LYS G CA 1
ATOM 3164 C C . LYS A 1 424 ? 41.890 -14.271 73.315 1.00 103.07 1019 LYS G C 1
ATOM 3165 O O . LYS A 1 424 ? 41.831 -14.417 74.538 1.00 103.02 1019 LYS G O 1
ATOM 3171 N N . MET A 1 425 ? 41.047 -14.865 72.470 1.00 102.99 1020 MET G N 1
ATOM 3172 C CA . MET A 1 425 ? 40.124 -15.919 72.893 1.00 102.93 1020 MET G CA 1
ATOM 3173 C C . MET A 1 425 ? 40.894 -17.220 73.134 1.00 102.90 1020 MET G C 1
ATOM 3174 O O . MET A 1 425 ? 40.630 -17.931 74.102 1.00 102.94 1020 MET G O 1
ATOM 3179 N N . ARG A 1 426 ? 41.840 -17.521 72.245 1.00 102.83 1021 ARG G N 1
ATOM 3180 C CA . ARG A 1 426 ? 42.699 -18.704 72.376 1.00 102.77 1021 ARG G CA 1
ATOM 3181 C C . ARG A 1 426 ? 43.705 -18.567 73.526 1.00 102.74 1021 ARG G C 1
ATOM 3182 O O . ARG A 1 426 ? 44.159 -19.569 74.079 1.00 102.75 1021 ARG G O 1
ATOM 3184 N N . LYS A 1 427 ? 44.052 -17.328 73.872 1.00 102.69 1022 LYS G N 1
ATOM 3185 C CA . LYS A 1 427 ? 44.928 -17.047 75.012 1.00 102.64 1022 LYS G CA 1
ATOM 3186 C C . LYS A 1 427 ? 44.192 -17.278 76.332 1.00 102.63 1022 LYS G C 1
ATOM 3187 O O . LYS A 1 427 ? 44.693 -17.976 77.216 1.00 102.64 1022 LYS G O 1
ATOM 3189 N N . ALA A 1 428 ? 43.007 -16.684 76.454 1.00 102.59 1023 ALA G N 1
ATOM 3190 C CA . ALA A 1 428 ? 42.160 -16.858 77.641 1.00 102.54 1023 ALA G CA 1
ATOM 3191 C C . ALA A 1 428 ? 41.723 -18.316 77.797 1.00 102.52 1023 ALA G C 1
ATOM 3192 O O . ALA A 1 428 ? 41.878 -18.909 78.865 1.00 102.53 1023 ALA G O 1
ATOM 3194 N N . LYS A 1 429 ? 41.180 -18.879 76.720 1.00 102.48 1024 LYS G N 1
ATOM 3195 C CA . LYS A 1 429 ? 40.761 -20.285 76.692 1.00 102.45 1024 LYS G CA 1
ATOM 3196 C C . LYS A 1 429 ? 41.969 -21.217 76.767 1.00 102.40 1024 LYS G C 1
ATOM 3202 N N . GLU A 1 430 ? 41.848 -22.376 77.163 1.00 102.31 1025 GLU G N 1
#

Solvent-accessible surface area: 25888 Å² total